Protein AF-A0A4S1WZB9-F1 (afdb_monomer_lite)

Organism: NCBI:txid1395960

Sequence (400 aa):
MSGAVAMVFAIVIADADYQAGFAGPVADDLADRPECRVATVASDLIALDSADMADILRSQVPDPSRTLVIGHATGARSAIALAEEIAADTALLVAPAWSDDGDISEVSRPSSSSVSISVVTGMQRTNDWLEDSKIDEQRLPLPNAALAVALRQSGAMPGILTAMIRGEPLPDLSGLVADWRRRNAHRIELAGPVQCSATGEVRVPGRIVNTGEAALVFGRAERDRLMIGARIRSETCAAWTNEARALPARPELEPGDSARFVIGLAGPTTDARDIEIELSLVSEGSFWYSDLAFPALRLGIARSSEHGDGPPASCRSDGAPNACDPDRVMPDPATLDDLSSCYRLILGRTPD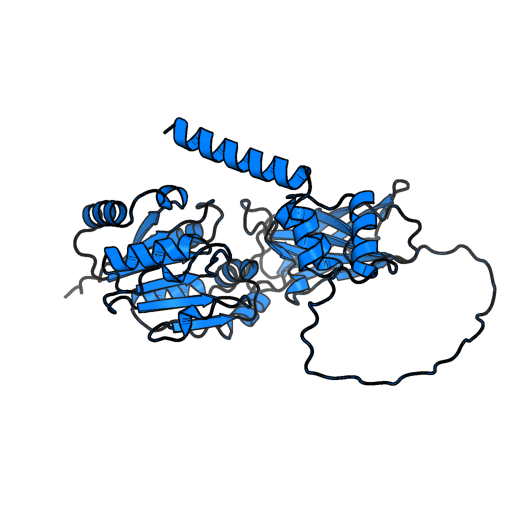ADGFAYYARLVQAGMTVDKLVLAFVSAPEAIARFDALRQIQVHEDQTR

Structure (mmCIF, N/CA/C/O backbone):
data_AF-A0A4S1WZB9-F1
#
_entry.id   AF-A0A4S1WZB9-F1
#
loop_
_atom_site.group_PDB
_atom_site.id
_atom_site.type_symbol
_atom_site.label_atom_id
_atom_site.label_alt_id
_atom_site.label_comp_id
_atom_site.label_asym_id
_atom_site.label_entity_id
_atom_site.label_seq_id
_atom_site.pdbx_PDB_ins_code
_atom_site.Cartn_x
_atom_site.Cartn_y
_atom_site.Cartn_z
_atom_site.occupancy
_atom_site.B_iso_or_equiv
_atom_site.auth_seq_id
_atom_site.auth_comp_id
_atom_site.auth_asym_id
_atom_site.auth_atom_id
_atom_site.pdbx_PDB_model_num
ATOM 1 N N . MET A 1 1 ? -34.048 -17.885 21.467 1.00 46.19 1 MET A N 1
ATOM 2 C CA . MET A 1 1 ? -33.590 -16.577 21.977 1.00 46.19 1 MET A CA 1
ATOM 3 C C . MET A 1 1 ? -32.629 -16.034 20.939 1.00 46.19 1 MET A C 1
ATOM 5 O O . MET A 1 1 ? -31.589 -16.644 20.743 1.00 46.19 1 MET A O 1
ATOM 9 N N . SER A 1 2 ? -33.029 -15.009 20.185 1.00 52.12 2 SER A N 1
ATOM 10 C CA . SER A 1 2 ? -32.129 -14.341 19.240 1.00 52.12 2 SER A CA 1
ATOM 11 C C . SER A 1 2 ? -31.145 -13.534 20.080 1.00 52.12 2 SER A C 1
ATOM 13 O O . SER A 1 2 ? -31.575 -12.610 20.766 1.00 52.12 2 SER A O 1
ATOM 15 N N . GLY A 1 3 ? -29.878 -13.948 20.137 1.00 66.88 3 GLY A N 1
ATOM 16 C CA . GLY A 1 3 ? -28.849 -13.186 20.843 1.00 66.88 3 GLY A CA 1
ATOM 17 C C . GLY A 1 3 ? -28.727 -11.813 20.192 1.00 66.88 3 GLY A C 1
ATOM 18 O O . GLY A 1 3 ? -28.617 -11.735 18.970 1.00 66.88 3 GLY A O 1
ATOM 19 N N . ALA A 1 4 ? -28.823 -10.744 20.982 1.00 71.38 4 ALA A N 1
ATOM 20 C CA . ALA A 1 4 ? -28.534 -9.407 20.487 1.00 71.38 4 ALA A CA 1
ATOM 21 C C . ALA A 1 4 ? -27.079 -9.396 20.000 1.00 71.38 4 ALA A C 1
ATOM 23 O O . ALA A 1 4 ? -26.174 -9.755 20.753 1.00 71.38 4 ALA A O 1
ATOM 24 N N . VAL A 1 5 ? -26.869 -9.065 18.727 1.00 73.44 5 VAL A N 1
ATOM 25 C CA . VAL A 1 5 ? -25.526 -8.907 18.166 1.00 73.44 5 VAL A CA 1
ATOM 26 C C . VAL A 1 5 ? -24.927 -7.658 18.807 1.00 73.44 5 VAL A C 1
ATOM 28 O O . VAL A 1 5 ? -25.537 -6.592 18.739 1.00 73.44 5 VAL A O 1
ATOM 31 N N . ALA A 1 6 ? -23.783 -7.804 19.478 1.00 81.44 6 ALA A N 1
ATOM 32 C CA . ALA A 1 6 ? -23.062 -6.678 20.061 1.00 81.44 6 ALA A CA 1
ATOM 33 C C . ALA A 1 6 ? -22.669 -5.702 18.942 1.00 81.44 6 ALA A C 1
ATOM 35 O O . ALA A 1 6 ? -22.067 -6.116 17.952 1.00 81.44 6 ALA A O 1
ATOM 36 N N . MET A 1 7 ? -23.049 -4.432 19.081 1.00 85.38 7 MET A N 1
ATOM 37 C CA . MET A 1 7 ? -22.770 -3.405 18.077 1.00 85.38 7 MET A CA 1
ATOM 38 C C . MET A 1 7 ? -21.381 -2.820 18.332 1.00 85.38 7 MET A C 1
ATOM 40 O O . MET A 1 7 ? -21.107 -2.353 19.440 1.00 85.38 7 MET A O 1
ATOM 44 N N . VAL A 1 8 ? -20.523 -2.828 17.312 1.00 88.06 8 VAL A N 1
ATOM 45 C CA . VAL A 1 8 ? -19.189 -2.220 17.357 1.00 88.06 8 VAL A CA 1
ATOM 46 C C . VAL A 1 8 ? -19.215 -0.877 16.645 1.00 88.06 8 VAL A C 1
ATOM 48 O O . VAL A 1 8 ? -19.661 -0.779 15.502 1.00 88.06 8 VAL A O 1
ATOM 51 N N . PHE A 1 9 ? -18.707 0.157 17.306 1.00 89.94 9 PHE A N 1
ATOM 52 C CA . PHE A 1 9 ? -18.499 1.466 16.710 1.00 89.94 9 PHE A CA 1
ATOM 53 C C . PHE A 1 9 ? -17.032 1.630 16.321 1.00 89.94 9 PHE A C 1
ATOM 55 O O . PHE A 1 9 ? -16.151 1.607 17.176 1.00 89.94 9 PHE A O 1
ATOM 62 N N . ALA A 1 10 ? -16.762 1.746 15.026 1.00 86.81 10 ALA A N 1
ATOM 63 C CA . ALA A 1 10 ? -15.424 1.912 14.486 1.00 86.81 10 ALA A CA 1
ATOM 64 C C . ALA A 1 10 ? -15.230 3.344 13.985 1.00 86.81 10 ALA A C 1
ATOM 66 O O . ALA A 1 10 ? -16.004 3.845 13.171 1.00 86.81 10 ALA A O 1
ATOM 67 N N . ILE A 1 11 ? -14.176 3.992 14.460 1.00 86.31 11 ILE A N 1
ATOM 68 C CA . ILE A 1 11 ? -13.785 5.338 14.064 1.00 86.31 11 ILE A CA 1
ATOM 69 C C . ILE A 1 11 ? -12.496 5.224 13.266 1.00 86.31 11 ILE A C 1
ATOM 71 O O . ILE A 1 11 ? -11.484 4.748 13.776 1.00 86.31 11 ILE A O 1
ATOM 75 N N . VAL A 1 12 ? -12.530 5.660 12.014 1.00 84.88 12 VAL A N 1
ATOM 76 C CA . VAL A 1 12 ? -11.367 5.647 11.128 1.00 84.88 12 VAL A CA 1
ATOM 77 C C . VAL A 1 12 ? -10.899 7.080 10.938 1.00 84.88 12 VAL A C 1
ATOM 79 O O . VAL A 1 12 ? -11.614 7.902 10.362 1.00 84.88 12 VAL A O 1
ATOM 82 N N . ILE A 1 13 ? -9.700 7.387 11.426 1.00 83.44 13 ILE A N 1
ATOM 83 C CA . ILE A 1 13 ? -9.076 8.687 11.195 1.00 83.44 13 ILE A CA 1
ATOM 84 C C . ILE A 1 13 ? -8.399 8.648 9.833 1.00 83.44 13 ILE A C 1
ATOM 86 O O . ILE A 1 13 ? -7.471 7.872 9.596 1.00 83.44 13 ILE A O 1
ATOM 90 N N . ALA A 1 14 ? -8.916 9.468 8.928 1.00 73.38 14 ALA A N 1
ATOM 91 C CA . ALA A 1 14 ? -8.454 9.554 7.565 1.00 73.38 14 ALA A CA 1
ATOM 92 C C . ALA A 1 14 ? -7.113 10.275 7.459 1.00 73.38 14 ALA A C 1
ATOM 94 O O . ALA A 1 14 ? -6.805 11.184 8.228 1.00 73.38 14 ALA A O 1
ATOM 95 N N . ASP A 1 15 ? -6.348 9.884 6.443 1.00 69.12 15 ASP A N 1
ATOM 96 C CA . ASP A 1 15 ? -5.256 10.699 5.925 1.00 69.12 15 ASP A CA 1
ATOM 97 C C . ASP A 1 15 ? -5.820 11.943 5.208 1.00 69.12 15 ASP A C 1
ATOM 99 O O . ASP A 1 15 ? -7.014 11.998 4.906 1.00 69.12 15 ASP A O 1
ATOM 103 N N . ALA A 1 16 ? -4.935 12.876 4.826 1.00 65.62 16 ALA A N 1
ATOM 104 C CA . ALA A 1 16 ? -5.234 14.049 3.977 1.00 65.62 16 ALA A CA 1
ATOM 105 C C . ALA A 1 16 ? -6.062 13.743 2.716 1.00 65.62 16 ALA A C 1
ATOM 107 O O . ALA A 1 16 ? -6.711 14.623 2.164 1.00 65.62 16 ALA A O 1
ATOM 108 N N . ASP A 1 17 ? -6.041 12.493 2.256 1.00 63.44 17 ASP A N 1
ATOM 109 C CA . ASP A 1 17 ? -6.896 12.007 1.184 1.00 63.44 17 ASP A CA 1
ATOM 110 C C . ASP A 1 17 ? -7.653 10.766 1.670 1.00 63.44 17 ASP A C 1
ATOM 112 O O . ASP A 1 17 ? -7.144 9.643 1.635 1.00 63.44 17 ASP A O 1
ATOM 116 N N . TYR A 1 18 ? -8.870 10.983 2.172 1.00 60.94 18 TYR A N 1
ATOM 117 C CA . TYR A 1 18 ? -9.720 9.921 2.706 1.00 60.94 18 TYR A CA 1
ATOM 118 C C . TYR A 1 18 ? -10.091 8.869 1.653 1.00 60.94 18 TYR A C 1
ATOM 120 O O . TYR A 1 18 ? -10.069 7.674 1.950 1.00 60.94 18 TYR A O 1
ATOM 128 N N . GLN A 1 19 ? -10.447 9.301 0.437 1.00 56.41 19 GLN A N 1
ATOM 129 C CA . GLN A 1 19 ? -11.035 8.409 -0.566 1.00 56.41 19 GLN A CA 1
ATOM 130 C C . GLN A 1 19 ? -9.991 7.547 -1.273 1.00 56.41 19 GLN A C 1
ATOM 132 O O . GLN A 1 19 ? -10.301 6.415 -1.640 1.00 56.41 19 GLN A O 1
ATOM 137 N N . ALA A 1 20 ? -8.767 8.050 -1.449 1.00 59.09 20 ALA A N 1
ATOM 138 C CA . ALA A 1 20 ? -7.682 7.277 -2.056 1.00 59.09 20 ALA A CA 1
ATOM 139 C C . ALA A 1 20 ? -6.700 6.679 -1.028 1.00 59.09 20 ALA A C 1
ATOM 141 O O . ALA A 1 20 ? -5.833 5.888 -1.394 1.00 59.09 20 ALA A O 1
ATOM 142 N N . GLY A 1 21 ? -6.796 7.065 0.248 1.00 71.75 21 GLY A N 1
ATOM 143 C CA . GLY A 1 21 ? -5.879 6.650 1.311 1.00 71.75 21 GLY A CA 1
ATOM 144 C C . GLY A 1 21 ? -6.188 5.291 1.944 1.00 71.75 21 GLY A C 1
ATOM 145 O O . GLY A 1 21 ? -7.029 4.521 1.486 1.00 71.75 21 GLY A O 1
ATOM 146 N N . PHE A 1 22 ? -5.500 4.985 3.049 1.00 81.31 22 PHE A N 1
ATOM 147 C CA . PHE A 1 22 ? -5.725 3.743 3.800 1.00 81.31 22 PHE A CA 1
ATOM 148 C C . PHE A 1 22 ? -7.123 3.678 4.426 1.00 81.31 22 PHE A C 1
ATOM 150 O O . PHE A 1 22 ? -7.721 2.606 4.482 1.00 81.31 22 PHE A O 1
ATOM 157 N N . ALA A 1 23 ? -7.647 4.825 4.855 1.00 84.00 23 ALA A N 1
ATOM 158 C CA . ALA A 1 23 ? -8.889 4.917 5.605 1.00 84.00 23 ALA A CA 1
ATOM 159 C C . ALA A 1 23 ? -10.145 4.550 4.803 1.00 84.00 23 ALA A C 1
ATOM 161 O O . ALA A 1 23 ? -10.996 3.854 5.346 1.00 84.00 23 ALA A O 1
ATOM 162 N N . GLY A 1 24 ? -10.262 4.967 3.537 1.00 83.50 24 GLY A N 1
ATOM 163 C CA . GLY A 1 24 ? -11.448 4.708 2.708 1.00 83.50 24 GLY A CA 1
ATOM 164 C C . GLY A 1 24 ? -11.784 3.216 2.579 1.00 83.50 24 GLY A C 1
ATOM 165 O O . GLY A 1 24 ? -12.827 2.795 3.070 1.00 83.50 24 GLY A O 1
ATOM 166 N N . PRO A 1 25 ? -10.882 2.378 2.031 1.00 82.38 25 PRO A N 1
ATOM 167 C CA . PRO A 1 25 ? -11.125 0.940 1.896 1.00 82.38 25 PRO A CA 1
ATOM 168 C C . PRO A 1 25 ? -11.372 0.218 3.228 1.00 82.38 25 PRO A C 1
ATOM 170 O O . PRO A 1 25 ? -12.107 -0.764 3.271 1.00 82.38 25 PRO A O 1
ATOM 173 N N . VAL A 1 26 ? -10.751 0.684 4.317 1.00 86.88 26 VAL A N 1
ATOM 174 C CA . VAL A 1 26 ? -10.980 0.134 5.663 1.00 86.88 26 VAL A CA 1
ATOM 175 C C . VAL A 1 26 ? -12.370 0.504 6.173 1.00 86.88 26 VAL A C 1
ATOM 177 O O . VAL A 1 26 ? -13.051 -0.344 6.747 1.00 86.88 26 VAL A O 1
ATOM 180 N N . ALA A 1 27 ? -12.804 1.744 5.951 1.00 87.81 27 ALA A N 1
ATOM 181 C CA . ALA A 1 27 ? -14.143 2.195 6.298 1.00 87.81 27 ALA A CA 1
ATOM 182 C C . ALA A 1 27 ? -15.214 1.443 5.495 1.00 87.81 27 ALA A C 1
ATOM 184 O O . ALA A 1 27 ? -16.208 1.028 6.085 1.00 87.81 27 ALA A O 1
ATOM 185 N N . ASP A 1 28 ? -14.986 1.203 4.200 1.00 86.44 28 ASP A N 1
ATOM 186 C CA . ASP A 1 28 ? -15.889 0.425 3.344 1.00 86.44 28 ASP A CA 1
ATOM 187 C C . ASP A 1 28 ? -16.012 -1.035 3.829 1.00 86.44 28 ASP A C 1
ATOM 189 O O . ASP A 1 28 ? -17.126 -1.515 4.040 1.00 86.44 28 ASP A O 1
ATOM 193 N N . ASP A 1 29 ? -14.891 -1.721 4.111 1.00 86.81 29 ASP A N 1
ATOM 194 C CA . ASP A 1 29 ? -14.909 -3.102 4.642 1.00 86.81 29 ASP A CA 1
ATOM 195 C C . ASP A 1 29 ? -15.633 -3.197 5.992 1.00 86.81 29 ASP A C 1
ATOM 197 O O . ASP A 1 29 ? -16.333 -4.171 6.267 1.00 86.81 29 ASP A O 1
ATOM 201 N N . LEU A 1 30 ? -15.481 -2.183 6.847 1.00 89.25 30 LEU A N 1
ATOM 202 C CA . LEU A 1 30 ? -16.200 -2.111 8.114 1.00 89.25 30 LEU A CA 1
ATOM 203 C C . LEU A 1 30 ? -17.688 -1.798 7.913 1.00 89.25 30 LEU A C 1
ATOM 205 O O . LEU A 1 30 ? -18.515 -2.337 8.642 1.00 89.25 30 LEU A O 1
ATOM 209 N N . ALA A 1 31 ? -18.050 -0.952 6.947 1.00 89.81 31 ALA A N 1
ATOM 210 C CA . ALA A 1 31 ? -19.436 -0.572 6.682 1.00 89.81 31 ALA A CA 1
ATOM 211 C C . ALA A 1 31 ? -20.267 -1.731 6.105 1.00 89.81 31 ALA A C 1
ATOM 213 O O . ALA A 1 31 ? -21.468 -1.812 6.370 1.00 89.81 31 ALA A O 1
ATOM 214 N N . ASP A 1 32 ? -19.626 -2.653 5.383 1.00 90.25 32 ASP A N 1
ATOM 215 C CA . ASP A 1 32 ? -20.254 -3.870 4.858 1.00 90.25 32 ASP A CA 1
ATOM 216 C C . ASP A 1 32 ? -20.563 -4.918 5.948 1.00 90.25 32 ASP A C 1
ATOM 218 O O . ASP A 1 32 ? -21.300 -5.883 5.706 1.00 90.25 32 ASP A O 1
ATOM 222 N N . ARG A 1 33 ? -20.044 -4.739 7.171 1.00 91.19 33 ARG A N 1
ATOM 223 C CA . ARG A 1 33 ? -20.283 -5.649 8.301 1.00 91.19 33 ARG A CA 1
ATOM 224 C C . ARG A 1 33 ? -21.532 -5.220 9.081 1.00 91.19 33 ARG A C 1
ATOM 226 O O . ARG A 1 33 ? -21.567 -4.113 9.620 1.00 91.19 33 ARG A O 1
ATOM 233 N N . PRO A 1 34 ? -22.556 -6.082 9.217 1.00 88.94 34 PRO A N 1
ATOM 234 C CA . PRO A 1 34 ? -23.817 -5.710 9.864 1.00 88.94 34 PRO A CA 1
ATOM 235 C C . PRO A 1 34 ? -23.680 -5.379 11.361 1.00 88.94 34 PRO A C 1
ATOM 237 O O . PRO A 1 34 ? -24.530 -4.676 11.908 1.00 88.94 34 PRO A O 1
ATOM 240 N N . GLU A 1 35 ? -22.638 -5.877 12.027 1.00 89.00 35 GLU A N 1
ATOM 241 C CA . GLU A 1 35 ? -22.304 -5.587 13.425 1.00 89.00 35 GLU A CA 1
ATOM 242 C C . GLU A 1 35 ? -21.572 -4.251 13.635 1.00 89.00 35 GLU A C 1
ATOM 244 O O . GLU A 1 35 ? -21.383 -3.839 14.781 1.00 89.00 35 GLU A O 1
ATOM 249 N N . CYS A 1 36 ? -21.174 -3.566 12.559 1.00 90.56 36 CYS A N 1
ATOM 250 C CA . CYS A 1 36 ? -20.363 -2.359 12.627 1.00 90.56 36 CYS A CA 1
ATOM 251 C C . CYS A 1 36 ? -21.156 -1.088 12.295 1.00 90.56 36 CYS A C 1
ATOM 253 O O . CYS A 1 36 ? -22.006 -1.027 11.404 1.00 90.56 36 CYS A O 1
ATOM 255 N N . ARG A 1 37 ? -20.827 -0.019 13.016 1.00 90.50 37 ARG A N 1
ATOM 256 C CA . ARG A 1 37 ? -21.146 1.365 12.666 1.00 90.50 37 ARG A CA 1
ATOM 257 C C . ARG A 1 37 ? -19.836 2.099 12.469 1.00 90.50 37 ARG A C 1
ATOM 259 O O . ARG A 1 37 ? -18.975 2.023 13.336 1.00 90.50 37 ARG A O 1
ATOM 266 N N . VAL A 1 38 ? -19.689 2.780 11.340 1.00 90.38 38 VAL A N 1
ATOM 267 C CA . VAL A 1 38 ? -18.425 3.416 10.964 1.00 90.38 38 VAL A CA 1
ATOM 268 C C . VAL A 1 38 ? -18.591 4.924 10.952 1.00 90.38 38 VAL A C 1
ATOM 270 O O . VAL A 1 38 ? -19.522 5.441 10.336 1.00 90.38 38 VAL A O 1
ATOM 273 N N . ALA A 1 39 ? -17.678 5.618 11.622 1.00 87.62 39 ALA A N 1
ATOM 274 C CA . ALA A 1 39 ? -17.483 7.049 11.485 1.00 87.62 39 ALA A CA 1
ATOM 275 C C . ALA A 1 39 ? -16.098 7.300 10.889 1.00 87.62 39 ALA A C 1
ATOM 277 O O . ALA A 1 39 ? -15.088 6.847 11.425 1.00 87.62 39 ALA A O 1
ATOM 278 N N . THR A 1 40 ? -16.049 8.045 9.792 1.00 84.06 40 THR A N 1
ATOM 279 C CA . THR A 1 40 ? -14.786 8.517 9.230 1.00 84.06 40 THR A CA 1
ATOM 280 C C . THR A 1 40 ? -14.556 9.947 9.684 1.00 84.06 40 THR A C 1
ATOM 282 O O . THR A 1 40 ? -15.394 10.818 9.450 1.00 84.06 40 THR A O 1
ATOM 285 N N . VAL A 1 41 ? -13.390 10.199 10.271 1.00 78.62 41 VAL A N 1
ATOM 286 C CA . VAL A 1 41 ? -12.951 11.537 10.668 1.00 78.62 41 VAL A CA 1
ATOM 287 C C . VAL A 1 41 ? -11.876 11.999 9.692 1.00 78.62 41 VAL A C 1
ATOM 289 O O . VAL A 1 41 ? -10.820 11.383 9.606 1.00 78.62 41 VAL A O 1
ATOM 292 N N . ALA A 1 42 ? -12.142 13.066 8.937 1.00 76.00 42 ALA A N 1
ATOM 293 C CA . ALA A 1 42 ? -11.152 13.664 8.041 1.00 76.00 42 ALA A CA 1
ATOM 294 C C . ALA A 1 42 ? -9.931 14.181 8.826 1.00 76.00 42 ALA A C 1
ATOM 296 O O . ALA A 1 42 ? -10.089 14.734 9.915 1.00 76.00 42 ALA A O 1
ATOM 297 N N . SER A 1 43 ? -8.728 14.069 8.261 1.00 66.06 43 SER A N 1
ATOM 298 C CA . SER A 1 43 ? -7.488 14.614 8.844 1.00 66.06 43 SER A CA 1
ATOM 299 C C . SER A 1 43 ? -7.557 16.108 9.145 1.00 66.06 43 SER A C 1
ATOM 301 O O . SER A 1 43 ? -6.913 16.595 10.064 1.00 66.06 43 SER A O 1
ATOM 303 N N . ASP A 1 44 ? -8.348 16.858 8.389 1.00 64.31 44 ASP A N 1
ATOM 304 C CA . ASP A 1 44 ? -8.419 18.320 8.494 1.00 64.31 44 ASP A CA 1
ATOM 305 C C . ASP A 1 44 ? -9.251 18.744 9.717 1.00 64.31 44 ASP A C 1
ATOM 307 O O . ASP A 1 44 ? -9.274 19.910 10.112 1.00 64.31 44 ASP A O 1
ATOM 311 N N . LEU A 1 45 ? -9.942 17.774 10.326 1.00 58.00 45 LEU A N 1
ATOM 312 C CA . LEU A 1 45 ? -10.618 17.898 11.610 1.00 58.00 45 LEU A CA 1
ATOM 313 C C . LEU A 1 45 ? -9.677 17.614 12.787 1.00 58.00 45 LEU A C 1
ATOM 315 O O . LEU A 1 45 ? -10.117 17.716 13.923 1.00 58.00 45 LEU A O 1
ATOM 319 N N . ILE A 1 46 ? -8.388 17.328 12.556 1.00 57.31 46 ILE A N 1
ATOM 320 C CA . ILE A 1 46 ? -7.363 17.289 13.618 1.00 57.31 46 ILE A CA 1
ATOM 321 C C . ILE A 1 46 ? -7.176 18.680 14.261 1.00 57.31 46 ILE A C 1
ATOM 323 O O . ILE A 1 46 ? -6.629 18.786 15.354 1.00 57.31 46 ILE A O 1
ATOM 327 N N . ALA A 1 47 ? -7.669 19.747 13.621 1.00 63.78 47 ALA A N 1
ATOM 328 C CA . ALA A 1 47 ? -7.776 21.068 14.238 1.00 63.78 47 ALA A CA 1
ATOM 329 C C . ALA A 1 47 ? -8.880 21.163 15.314 1.00 63.78 47 ALA A C 1
ATOM 331 O O . ALA A 1 47 ? -8.846 22.090 16.120 1.00 63.78 47 ALA A O 1
ATOM 332 N N . LEU A 1 48 ? -9.858 20.246 15.328 1.00 67.38 48 LEU A N 1
ATOM 333 C CA . LEU A 1 48 ? -10.824 20.153 16.423 1.00 67.38 48 LEU A CA 1
ATOM 334 C C . LEU A 1 48 ? -10.165 19.483 17.625 1.00 67.38 48 LEU A C 1
ATOM 336 O O . LEU A 1 48 ? -9.428 18.506 17.477 1.00 67.38 48 LEU A O 1
ATOM 340 N N . ASP A 1 49 ? -10.477 19.989 18.816 1.00 81.69 49 ASP A N 1
ATOM 341 C CA . ASP A 1 49 ? -10.087 19.324 20.050 1.00 81.69 49 ASP A CA 1
ATOM 342 C C . ASP A 1 49 ? -10.706 17.917 20.094 1.00 81.69 49 ASP A C 1
ATOM 344 O O . ASP A 1 49 ? -11.860 17.691 19.713 1.00 81.69 49 ASP A O 1
ATOM 348 N N . SER A 1 50 ? -9.921 16.955 20.571 1.00 80.19 50 SER A N 1
ATOM 349 C CA . SER A 1 50 ? -10.354 15.580 20.812 1.00 80.19 50 SER A CA 1
ATOM 350 C C . SER A 1 50 ? -11.619 15.502 21.675 1.00 80.19 50 SER A C 1
ATOM 352 O O . SER A 1 50 ? -12.464 14.645 21.413 1.00 80.19 50 SER A O 1
ATOM 354 N N . ALA A 1 51 ? -11.796 16.428 22.625 1.00 83.88 51 ALA A N 1
ATOM 355 C CA . ALA A 1 51 ? -12.993 16.532 23.458 1.00 83.88 51 ALA A CA 1
ATOM 356 C C . ALA A 1 51 ? -14.255 16.872 22.644 1.00 83.88 51 ALA A C 1
ATOM 358 O O . ALA A 1 51 ? -15.274 16.188 22.765 1.00 83.88 51 ALA A O 1
ATOM 359 N N . ASP A 1 52 ? -14.177 17.863 21.749 1.00 85.81 52 ASP A N 1
ATOM 360 C CA . ASP A 1 52 ? -15.298 18.242 20.878 1.00 85.81 52 ASP A CA 1
ATOM 361 C C . ASP A 1 52 ? -15.673 17.088 19.938 1.00 85.81 52 ASP A C 1
ATOM 363 O O . ASP A 1 52 ? -16.850 16.769 19.742 1.00 85.81 52 ASP A O 1
ATOM 367 N N . MET A 1 53 ? -14.663 16.416 19.376 1.00 84.94 53 MET A N 1
ATOM 368 C CA . MET A 1 53 ? -14.861 15.242 18.526 1.00 84.94 53 MET A CA 1
ATOM 369 C C . MET A 1 53 ? -15.547 14.106 19.292 1.00 84.94 53 MET A C 1
ATOM 371 O O . MET A 1 53 ? -16.478 13.476 18.784 1.00 84.94 53 MET A O 1
ATOM 375 N N . ALA A 1 54 ? -15.111 13.854 20.523 1.00 85.94 54 ALA A N 1
ATOM 376 C CA . ALA A 1 54 ? -15.692 12.847 21.390 1.00 85.94 54 ALA A CA 1
ATOM 377 C C . ALA A 1 54 ? -17.160 13.139 21.710 1.00 85.94 54 ALA A C 1
ATOM 379 O O . ALA A 1 54 ? -17.987 12.231 21.632 1.00 85.94 54 ALA A O 1
ATOM 380 N N . ASP A 1 55 ? -17.515 14.391 21.993 1.00 87.19 55 ASP A N 1
ATOM 381 C CA . ASP A 1 55 ? -18.903 14.787 22.240 1.00 87.19 55 ASP A CA 1
ATOM 382 C C . ASP A 1 55 ? -19.792 14.599 21.006 1.00 87.19 55 ASP A C 1
ATOM 384 O O . ASP A 1 55 ? -20.899 14.053 21.110 1.00 87.19 55 ASP A O 1
ATOM 388 N N . ILE A 1 56 ? -19.290 14.952 19.818 1.00 86.31 56 ILE A N 1
ATOM 389 C CA . ILE A 1 56 ? -19.984 14.681 18.553 1.00 86.31 56 ILE A CA 1
ATOM 390 C C . ILE A 1 56 ? -20.211 13.174 18.398 1.00 86.31 56 ILE A C 1
ATOM 392 O O . ILE A 1 56 ? -21.341 12.749 18.152 1.00 86.31 56 ILE A O 1
ATOM 396 N N . LEU A 1 57 ? -19.181 12.351 18.586 1.00 85.69 57 LEU A N 1
ATOM 397 C CA . LEU A 1 57 ? -19.266 10.900 18.400 1.00 85.69 57 LEU A CA 1
ATOM 398 C C . LEU A 1 57 ? -20.208 10.230 19.412 1.00 85.69 57 LEU A C 1
ATOM 400 O O . LEU A 1 57 ? -21.058 9.429 19.012 1.00 85.69 57 LEU A O 1
ATOM 404 N N . ARG A 1 58 ? -20.138 10.614 20.694 1.00 84.12 58 ARG A N 1
ATOM 405 C CA . ARG A 1 58 ? -21.045 10.139 21.757 1.00 84.12 58 ARG A CA 1
ATOM 406 C C . ARG A 1 58 ? -22.509 10.477 21.448 1.00 84.12 58 ARG A C 1
ATOM 408 O O . ARG A 1 58 ? -23.399 9.702 21.791 1.00 84.12 58 ARG A O 1
ATOM 415 N N . SER A 1 59 ? -22.771 11.604 20.776 1.00 86.75 59 SER A N 1
ATOM 416 C CA . SER A 1 59 ? -24.132 11.990 20.374 1.00 86.75 59 SER A CA 1
ATOM 417 C C . SER A 1 59 ? -24.706 11.134 19.236 1.00 86.75 59 SER A C 1
ATOM 419 O O . SER A 1 59 ? -25.922 10.958 19.157 1.00 86.75 59 SER A O 1
ATOM 421 N N . GLN A 1 60 ? -23.847 10.596 18.361 1.00 84.00 60 GLN A N 1
ATOM 422 C CA . GLN A 1 60 ? -24.266 9.811 17.196 1.00 84.00 60 GLN A CA 1
ATOM 423 C C . GLN A 1 60 ? -24.508 8.339 17.540 1.00 84.00 60 GLN A C 1
ATOM 425 O O . GLN A 1 60 ? -25.401 7.715 16.964 1.00 84.00 60 GLN A O 1
ATOM 430 N N . VAL A 1 61 ? -23.729 7.778 18.469 1.00 80.81 61 VAL A N 1
ATOM 431 C CA . VAL A 1 61 ? -23.826 6.366 18.861 1.00 80.81 61 VAL A CA 1
ATOM 432 C C . VAL A 1 61 ? -23.883 6.256 20.385 1.00 80.81 61 VAL A C 1
ATOM 434 O O . VAL A 1 61 ? -22.843 6.147 21.034 1.00 80.81 61 VAL A O 1
ATOM 437 N N . PRO A 1 62 ? -25.090 6.295 20.980 1.00 76.50 62 PRO A N 1
ATOM 438 C CA . PRO A 1 62 ? -25.236 6.103 22.413 1.00 76.50 62 PRO A CA 1
ATOM 439 C C . PRO A 1 62 ? -24.967 4.637 22.775 1.00 76.50 62 PRO A C 1
ATOM 441 O O . PRO A 1 62 ? -25.624 3.739 22.251 1.00 76.50 62 PRO A O 1
ATOM 444 N N . ASP A 1 63 ? -24.035 4.425 23.705 1.00 83.50 63 ASP A N 1
ATOM 445 C CA . ASP A 1 63 ? -23.756 3.136 24.361 1.00 83.50 63 ASP A CA 1
ATOM 446 C C . ASP A 1 63 ? -23.293 2.003 23.409 1.00 83.50 63 ASP A C 1
ATOM 448 O O . ASP A 1 63 ? -23.941 0.954 23.309 1.00 83.50 63 ASP A O 1
ATOM 452 N N . PRO A 1 64 ? -22.185 2.190 22.659 1.00 84.81 64 PRO A N 1
ATOM 453 C CA . PRO A 1 64 ? -21.628 1.113 21.850 1.00 84.81 64 PRO A CA 1
ATOM 454 C C . PRO A 1 64 ? -21.153 -0.034 22.751 1.00 84.81 64 PRO A C 1
ATOM 456 O O . PRO A 1 64 ? -20.521 0.188 23.780 1.00 84.81 64 PRO A O 1
ATOM 459 N N . SER A 1 65 ? -21.398 -1.285 22.339 1.00 86.94 65 SER A N 1
ATOM 460 C CA . SER A 1 65 ? -20.885 -2.455 23.075 1.00 86.94 65 SER A CA 1
ATOM 461 C C . SER A 1 65 ? -19.362 -2.531 23.030 1.00 86.94 65 SER A C 1
ATOM 463 O O . SER A 1 65 ? -18.751 -3.188 23.870 1.00 86.94 65 SER A O 1
ATOM 465 N N . ARG A 1 66 ? -18.777 -1.910 22.001 1.00 91.19 66 ARG A N 1
ATOM 466 C CA . ARG A 1 66 ? -17.345 -1.774 21.813 1.00 91.19 66 ARG A CA 1
ATOM 467 C C . ARG A 1 66 ? -17.031 -0.583 20.915 1.00 91.19 66 ARG A C 1
ATOM 469 O O . ARG A 1 66 ? -17.715 -0.389 19.910 1.00 91.19 66 ARG A O 1
ATOM 476 N N . THR A 1 67 ? -15.954 0.129 21.207 1.00 93.31 67 THR A N 1
ATOM 477 C CA . THR A 1 67 ? -15.409 1.205 20.383 1.00 93.31 67 THR A CA 1
ATOM 478 C C . THR A 1 67 ? -13.996 0.869 19.904 1.00 93.31 67 THR A C 1
ATOM 480 O O . THR A 1 67 ? -13.120 0.503 20.688 1.00 93.31 67 THR A O 1
ATOM 483 N N . LEU A 1 68 ? -13.787 0.990 18.596 1.00 94.12 68 LEU A N 1
ATOM 484 C CA . LEU A 1 68 ? -12.528 0.771 17.891 1.00 94.12 68 LEU A CA 1
ATOM 485 C C . LEU A 1 68 ? -12.083 2.090 17.260 1.00 94.12 68 LEU A C 1
ATOM 487 O O . LEU A 1 68 ? -12.868 2.711 16.550 1.00 94.12 68 LEU A O 1
ATOM 491 N N . VAL A 1 69 ? -10.826 2.485 17.450 1.00 93.69 69 VAL A N 1
ATOM 492 C CA . VAL A 1 69 ? -10.238 3.633 16.743 1.00 93.69 69 VAL A CA 1
ATOM 493 C C . VAL A 1 69 ? -9.085 3.167 15.861 1.00 93.69 69 VAL A C 1
ATOM 495 O O . VAL A 1 69 ? -8.213 2.430 16.308 1.00 93.69 69 VAL A O 1
ATOM 498 N N . ILE A 1 70 ? -9.067 3.578 14.597 1.00 93.94 70 ILE A N 1
ATOM 499 C CA . ILE A 1 70 ? -8.017 3.231 13.636 1.00 93.94 70 ILE A CA 1
ATOM 500 C C . ILE A 1 70 ? -7.347 4.515 13.159 1.00 93.94 70 ILE A C 1
ATOM 502 O O . ILE A 1 70 ? -8.016 5.413 12.651 1.00 93.94 70 ILE A O 1
ATOM 506 N N . GLY A 1 71 ? -6.025 4.583 13.295 1.00 91.19 71 GLY A N 1
ATOM 507 C CA . GLY A 1 71 ? -5.201 5.671 12.777 1.00 91.19 71 GLY A CA 1
ATOM 508 C C . GLY A 1 71 ? -4.118 5.159 11.835 1.00 91.19 71 GLY A C 1
ATOM 509 O O . GLY A 1 71 ? -3.507 4.119 12.080 1.00 91.19 71 GLY A O 1
ATOM 510 N N . HIS A 1 72 ? -3.851 5.906 10.768 1.00 89.88 72 HIS A N 1
ATOM 511 C CA . HIS A 1 72 ? -2.770 5.633 9.824 1.00 89.88 72 HIS A CA 1
ATOM 512 C C . HIS A 1 72 ? -1.853 6.853 9.694 1.00 89.88 72 HIS A C 1
ATOM 514 O O . HIS A 1 72 ? -2.317 7.987 9.820 1.00 89.88 72 HIS A O 1
ATOM 520 N N . ALA A 1 73 ? -0.552 6.626 9.485 1.00 85.50 73 ALA A N 1
ATOM 521 C CA . ALA A 1 73 ? 0.439 7.680 9.263 1.00 85.50 73 ALA A CA 1
ATOM 522 C C . ALA A 1 73 ? 0.343 8.820 10.298 1.00 85.50 73 ALA A C 1
ATOM 524 O O . ALA A 1 73 ? 0.484 8.582 11.500 1.00 85.50 73 ALA A O 1
ATOM 525 N N . THR A 1 74 ? 0.121 10.058 9.854 1.00 82.25 74 THR A N 1
ATOM 526 C CA . THR A 1 74 ? 0.019 11.242 10.721 1.00 82.25 74 THR A CA 1
ATOM 527 C C . THR A 1 74 ? -1.259 11.254 11.566 1.00 82.25 74 THR A C 1
ATOM 529 O O . THR A 1 74 ? -1.278 11.864 12.633 1.00 82.25 74 THR A O 1
ATOM 532 N N . GLY A 1 75 ? -2.306 10.532 11.151 1.00 83.94 75 GLY A N 1
ATOM 533 C CA . GLY A 1 75 ? -3.553 10.374 11.903 1.00 83.94 75 GLY A CA 1
ATOM 534 C C . GLY A 1 75 ? -3.426 9.476 13.139 1.00 83.94 75 GLY A C 1
ATOM 535 O O . GLY A 1 75 ? -4.313 9.478 13.991 1.00 83.94 75 GLY A O 1
ATOM 536 N N . ALA A 1 76 ? -2.321 8.734 13.287 1.00 85.62 76 ALA A N 1
ATOM 537 C CA . ALA A 1 76 ? -2.105 7.839 14.425 1.00 85.62 76 ALA A CA 1
ATOM 538 C C . ALA A 1 76 ? -2.089 8.570 15.781 1.00 85.62 76 ALA A C 1
ATOM 540 O O . ALA A 1 76 ? -2.612 8.050 16.763 1.00 85.62 76 ALA A O 1
ATOM 541 N N . ARG A 1 77 ? -1.540 9.792 15.841 1.00 82.75 77 ARG A N 1
ATOM 542 C CA . ARG A 1 77 ? -1.521 10.595 17.078 1.00 82.75 77 ARG A CA 1
ATOM 543 C C . ARG A 1 77 ? -2.934 10.986 17.507 1.00 82.75 77 ARG A C 1
ATOM 545 O O . ARG A 1 77 ? -3.304 10.790 18.661 1.00 82.75 77 ARG A O 1
ATOM 552 N N . SER A 1 78 ? -3.725 11.497 16.569 1.00 84.56 78 SER A N 1
ATOM 553 C CA . SER A 1 78 ? -5.115 11.882 16.820 1.00 84.56 78 SER A CA 1
ATOM 554 C C . SER A 1 78 ? -5.974 10.675 17.189 1.00 84.56 78 SER A C 1
ATOM 556 O O . SER A 1 78 ? -6.888 10.804 17.995 1.00 84.56 78 SER A O 1
ATOM 558 N N . ALA A 1 79 ? -5.648 9.491 16.659 1.00 88.81 79 ALA A N 1
ATOM 559 C CA . ALA A 1 79 ? -6.355 8.254 16.974 1.00 88.81 79 ALA A CA 1
ATOM 560 C C . ALA A 1 79 ? -6.158 7.848 18.434 1.00 88.81 79 ALA A C 1
ATOM 562 O O . ALA A 1 79 ? -7.125 7.465 19.081 1.00 88.81 79 ALA A O 1
ATOM 563 N N . ILE A 1 80 ? -4.941 7.985 18.967 1.00 87.06 80 ILE A N 1
ATOM 564 C CA . ILE A 1 80 ? -4.666 7.731 20.387 1.00 87.06 80 ILE A CA 1
ATOM 565 C C . ILE A 1 80 ? -5.430 8.723 21.266 1.00 87.06 80 ILE A C 1
ATOM 567 O O . ILE A 1 80 ? -6.182 8.298 22.137 1.00 87.06 80 ILE A O 1
ATOM 571 N N . ALA A 1 81 ? -5.277 10.028 21.010 1.00 86.38 81 ALA A N 1
ATOM 572 C CA . ALA A 1 81 ? -5.922 11.066 21.817 1.00 86.38 81 ALA A CA 1
ATOM 573 C C . ALA A 1 81 ? -7.448 10.891 21.847 1.00 86.38 81 ALA A C 1
ATOM 575 O O . ALA A 1 81 ? -8.070 10.926 22.905 1.00 86.38 81 ALA A O 1
ATOM 576 N N . LEU A 1 82 ? -8.044 10.617 20.684 1.00 88.19 82 LEU A N 1
ATOM 577 C CA . LEU A 1 82 ? -9.472 10.360 20.579 1.00 88.19 82 LEU A CA 1
ATOM 578 C C . LEU A 1 82 ? -9.885 9.066 21.290 1.00 88.19 82 LEU A C 1
ATOM 580 O O . LEU A 1 82 ? -10.914 9.055 21.960 1.00 88.19 82 LEU A O 1
ATOM 584 N N . ALA A 1 83 ? -9.107 7.988 21.150 1.00 90.25 83 ALA A N 1
ATOM 585 C CA . ALA A 1 83 ? -9.380 6.714 21.808 1.00 90.25 83 ALA A CA 1
ATOM 586 C C . ALA A 1 83 ? -9.378 6.845 23.335 1.00 90.25 83 ALA A C 1
ATOM 588 O O . ALA A 1 83 ? -10.235 6.258 23.991 1.00 90.25 83 ALA A O 1
ATOM 589 N N . GLU A 1 84 ? -8.455 7.621 23.900 1.00 88.44 84 GLU A N 1
ATOM 590 C CA . GLU A 1 84 ? -8.421 7.904 25.336 1.00 88.44 84 GLU A CA 1
ATOM 591 C C . GLU A 1 84 ? -9.636 8.720 25.776 1.00 88.44 84 GLU A C 1
ATOM 593 O O . GLU A 1 84 ? -10.321 8.338 26.725 1.00 88.44 84 GLU A O 1
ATOM 598 N N . GLU A 1 85 ? -9.947 9.791 25.048 1.00 89.88 85 GLU A N 1
ATOM 599 C CA . GLU A 1 85 ? -11.052 10.690 25.375 1.00 89.88 85 GLU A CA 1
ATOM 600 C C . GLU A 1 85 ? -12.409 9.964 25.352 1.00 89.88 85 GLU A C 1
ATOM 602 O O . GLU A 1 85 ? -13.228 10.111 26.259 1.00 89.88 85 GLU A O 1
ATOM 607 N N . ILE A 1 86 ? -12.660 9.104 24.360 1.00 89.69 86 ILE A N 1
ATOM 608 C CA . ILE A 1 86 ? -13.906 8.317 24.293 1.00 89.69 86 ILE A CA 1
ATOM 609 C C . ILE A 1 86 ? -13.857 7.015 25.101 1.00 89.69 86 ILE A C 1
ATOM 611 O O . ILE A 1 86 ? -14.821 6.252 25.052 1.00 89.69 86 ILE A O 1
ATOM 615 N N . ALA A 1 87 ? -12.762 6.750 25.823 1.00 90.81 87 ALA A N 1
ATOM 616 C CA . ALA A 1 87 ? -12.514 5.495 26.530 1.00 90.81 87 ALA A CA 1
ATOM 617 C C . ALA A 1 87 ? -12.724 4.252 25.640 1.00 90.81 87 ALA A C 1
ATOM 619 O O . ALA A 1 87 ? -13.399 3.298 26.029 1.00 90.81 87 ALA A O 1
ATOM 620 N N . ALA A 1 88 ? -12.161 4.273 24.429 1.00 91.25 88 ALA A N 1
ATOM 621 C CA . ALA A 1 88 ? -12.275 3.184 23.470 1.00 91.25 88 ALA A CA 1
ATOM 622 C C . ALA A 1 88 ? -11.699 1.867 24.013 1.00 91.25 88 ALA A C 1
ATOM 624 O O . ALA A 1 88 ? -10.729 1.849 24.768 1.00 91.25 88 ALA A O 1
ATOM 625 N N . ASP A 1 89 ? -12.245 0.735 23.573 1.00 92.81 89 ASP A N 1
ATOM 626 C CA . ASP A 1 89 ? -11.733 -0.575 23.978 1.00 92.81 89 ASP A CA 1
ATOM 627 C C . ASP A 1 89 ? -10.375 -0.864 23.341 1.00 92.81 89 ASP A C 1
ATOM 629 O O . ASP A 1 89 ? -9.502 -1.494 23.943 1.00 92.81 89 ASP A O 1
ATOM 633 N N . THR A 1 90 ? -10.198 -0.440 22.088 1.00 93.00 90 THR A N 1
ATOM 634 C CA . THR A 1 90 ? -8.977 -0.717 21.340 1.00 93.00 90 THR A CA 1
ATOM 635 C C . THR A 1 90 ? -8.665 0.342 20.290 1.00 93.00 90 THR A C 1
ATOM 637 O O . THR A 1 90 ? -9.565 0.928 19.682 1.00 93.00 90 THR A O 1
ATOM 640 N N . ALA A 1 91 ? -7.371 0.558 20.065 1.00 92.88 91 ALA A N 1
ATOM 641 C CA . ALA A 1 91 ? -6.848 1.405 19.009 1.00 92.88 91 ALA A CA 1
ATOM 642 C C . ALA A 1 91 ? -5.857 0.625 18.130 1.00 92.88 91 ALA A C 1
ATOM 644 O O . ALA A 1 91 ? -4.947 -0.017 18.653 1.00 92.88 91 ALA A O 1
ATOM 645 N N . LEU A 1 92 ? -6.007 0.707 16.804 1.00 94.25 92 LEU A N 1
ATOM 646 C CA . LEU A 1 92 ? -5.042 0.194 15.826 1.00 94.25 92 LEU A CA 1
ATOM 647 C C . LEU A 1 92 ? -4.315 1.344 15.153 1.00 94.25 92 LEU A C 1
ATOM 649 O O . LEU A 1 92 ? -4.937 2.196 14.518 1.00 94.25 92 LEU A O 1
ATOM 653 N N . LEU A 1 93 ? -2.991 1.314 15.225 1.00 92.06 93 LEU A N 1
ATOM 654 C CA . LEU A 1 93 ? -2.124 2.280 14.567 1.00 92.06 93 LEU A CA 1
ATOM 655 C C . LEU A 1 93 ? -1.347 1.583 13.454 1.00 92.06 93 LEU A C 1
ATOM 657 O O . LEU A 1 93 ? -0.650 0.599 13.703 1.00 92.06 93 LEU A O 1
ATOM 661 N N . VAL A 1 94 ? -1.450 2.094 12.229 1.00 90.38 94 VAL A N 1
ATOM 662 C CA . VAL A 1 94 ? -0.772 1.532 11.053 1.00 90.38 94 VAL A CA 1
ATOM 663 C C . VAL A 1 94 ? 0.237 2.528 10.501 1.00 90.38 94 VAL A C 1
ATOM 665 O O . VAL A 1 94 ? -0.125 3.650 10.154 1.00 90.38 94 VAL A O 1
ATOM 668 N N . ALA A 1 95 ? 1.495 2.099 10.384 1.00 86.38 95 ALA A N 1
ATOM 669 C CA . ALA A 1 95 ? 2.602 2.904 9.864 1.00 86.38 95 ALA A CA 1
ATOM 670 C C . ALA A 1 95 ? 2.638 4.331 10.456 1.00 86.38 95 ALA A C 1
ATOM 672 O O . ALA A 1 95 ? 2.662 5.293 9.685 1.00 86.38 95 ALA A O 1
ATOM 673 N N . PRO A 1 96 ? 2.582 4.497 11.792 1.00 83.44 96 PRO A N 1
ATOM 674 C CA . PRO A 1 96 ? 2.491 5.819 12.397 1.00 83.44 96 PRO A CA 1
ATOM 675 C C . PRO A 1 96 ? 3.665 6.698 11.947 1.00 83.44 96 PRO A C 1
ATOM 677 O O . PRO A 1 96 ? 4.825 6.293 12.013 1.00 83.44 96 PRO A O 1
ATOM 680 N N . ALA A 1 97 ? 3.352 7.900 11.465 1.00 76.75 97 ALA A N 1
ATOM 681 C CA . ALA A 1 97 ? 4.339 8.893 11.071 1.00 76.75 97 ALA A CA 1
ATOM 682 C C . ALA A 1 97 ? 4.473 9.894 12.215 1.00 76.75 97 ALA A C 1
ATOM 684 O O . ALA A 1 97 ? 3.638 10.786 12.381 1.00 76.75 97 ALA A O 1
ATOM 685 N N . TRP A 1 98 ? 5.504 9.718 13.031 1.00 71.00 98 TRP A N 1
ATOM 686 C CA . TRP A 1 98 ? 5.863 10.691 14.052 1.00 71.00 98 TRP A CA 1
ATOM 687 C C . TRP A 1 98 ? 6.877 11.651 13.444 1.00 71.00 98 TRP A C 1
ATOM 689 O O . TRP A 1 98 ? 7.879 11.222 12.882 1.00 71.00 98 TRP A O 1
ATOM 699 N N . SER A 1 99 ? 6.582 12.948 13.471 1.00 54.75 99 SER A N 1
ATOM 700 C CA . SER A 1 99 ? 7.537 13.959 13.025 1.00 54.75 99 SER A CA 1
ATOM 701 C C . SER A 1 99 ? 8.733 13.984 13.976 1.00 54.75 99 SER A C 1
ATOM 703 O O . SER A 1 99 ? 8.527 14.138 15.180 1.00 54.75 99 SER A O 1
ATOM 705 N N . ASP A 1 100 ? 9.952 13.928 13.440 1.00 52.06 100 ASP A N 1
ATOM 706 C CA . ASP A 1 100 ? 11.191 14.104 14.217 1.00 52.06 100 ASP A CA 1
ATOM 707 C C . ASP A 1 100 ? 11.284 15.493 14.891 1.00 52.06 100 ASP A C 1
ATOM 709 O O . ASP A 1 100 ? 12.020 15.672 15.856 1.00 52.06 100 ASP A O 1
ATOM 713 N N . ASP A 1 101 ? 10.501 16.468 14.414 1.00 44.62 101 ASP A N 1
ATOM 714 C CA . ASP A 1 101 ? 10.519 17.876 14.845 1.00 44.62 101 ASP A CA 1
ATOM 715 C C . ASP A 1 101 ? 9.670 18.197 16.092 1.00 44.62 101 ASP A C 1
ATOM 717 O O . ASP A 1 101 ? 9.608 19.349 16.522 1.00 44.62 101 ASP A O 1
ATOM 721 N N . GLY A 1 102 ? 8.976 17.219 16.677 1.00 43.31 102 GLY A N 1
ATOM 722 C CA . GLY A 1 102 ? 7.987 17.474 17.725 1.00 43.31 102 GLY A CA 1
ATOM 723 C C . GLY A 1 102 ? 8.215 16.624 18.958 1.00 43.31 102 GLY A C 1
ATOM 724 O O . GLY A 1 102 ? 8.251 15.404 18.864 1.00 43.31 102 GLY A O 1
ATOM 725 N N . ASP A 1 103 ? 8.308 17.283 20.106 1.00 43.50 103 ASP A N 1
ATOM 726 C CA . ASP A 1 103 ? 8.408 16.728 21.451 1.00 43.50 103 ASP A CA 1
ATOM 727 C C . ASP A 1 103 ? 7.320 15.658 21.715 1.00 43.50 103 ASP A C 1
ATOM 729 O O . ASP A 1 103 ? 6.229 15.938 22.210 1.00 43.50 103 ASP A O 1
ATOM 733 N N . ILE A 1 104 ? 7.587 14.394 21.353 1.00 45.91 104 ILE A N 1
ATOM 734 C CA . ILE A 1 104 ? 6.682 13.256 21.619 1.00 45.91 104 ILE A CA 1
ATOM 735 C C . ILE A 1 104 ? 6.494 13.075 23.135 1.00 45.91 104 ILE A C 1
ATOM 737 O O . ILE A 1 104 ? 5.534 12.442 23.571 1.00 45.91 104 ILE A O 1
ATOM 741 N N . SER A 1 105 ? 7.363 13.681 23.954 1.00 47.19 105 SER A N 1
ATOM 742 C CA . SER A 1 105 ? 7.226 13.677 25.407 1.00 47.19 105 SER A CA 1
ATOM 743 C C . SER A 1 105 ? 5.945 14.370 25.905 1.00 47.19 105 SER A C 1
ATOM 745 O O . SER A 1 105 ? 5.512 14.077 27.020 1.00 47.19 105 SER A O 1
ATOM 747 N N . GLU A 1 106 ? 5.287 15.200 25.079 1.00 47.38 106 GLU A N 1
ATOM 748 C CA . GLU A 1 106 ? 4.023 15.869 25.423 1.00 47.38 106 GLU A CA 1
ATOM 749 C C . GLU A 1 106 ? 2.751 15.106 25.029 1.00 47.38 106 GLU A C 1
ATOM 751 O O . GLU A 1 106 ? 1.660 15.501 25.458 1.00 47.38 106 GLU A O 1
ATOM 756 N N . VAL A 1 107 ? 2.832 14.003 24.267 1.00 52.22 107 VAL A N 1
ATOM 757 C CA . VAL A 1 107 ? 1.690 13.075 24.222 1.00 52.22 107 VAL A CA 1
ATOM 758 C C . VAL A 1 107 ? 1.637 12.437 25.596 1.00 52.22 107 VAL A C 1
ATOM 760 O O . VAL A 1 107 ? 2.365 11.488 25.896 1.00 52.22 107 VAL A O 1
ATOM 763 N N . SER A 1 108 ? 0.827 13.058 26.453 1.00 53.03 108 SER A N 1
ATOM 764 C CA . SER A 1 108 ? 0.579 12.619 27.813 1.00 53.03 108 SER A CA 1
ATOM 765 C C . SER A 1 108 ? 0.329 11.126 27.751 1.00 53.03 108 SER A C 1
ATOM 767 O O . SER A 1 108 ? -0.578 10.679 27.055 1.00 53.03 108 SER A O 1
ATOM 769 N N . ARG A 1 109 ? 1.200 10.352 28.409 1.00 58.00 109 ARG A N 1
ATOM 770 C CA . ARG A 1 109 ? 1.031 8.902 28.512 1.00 58.00 109 ARG A CA 1
ATOM 771 C C . ARG A 1 109 ? -0.420 8.629 28.907 1.00 58.00 109 ARG A C 1
ATOM 773 O O . ARG A 1 109 ? -0.877 9.341 29.809 1.00 58.00 109 ARG A O 1
ATOM 780 N N . PRO A 1 110 ? -1.096 7.624 28.318 1.00 57.66 110 PRO A N 1
ATOM 781 C CA . PRO A 1 110 ? -2.457 7.268 28.689 1.00 57.66 110 PRO A CA 1
ATOM 782 C C . PRO A 1 110 ? -2.551 7.196 30.205 1.00 57.66 110 PRO A C 1
ATOM 784 O O . PRO A 1 110 ? -2.008 6.294 30.849 1.00 57.66 110 PRO A O 1
ATOM 787 N N . SER A 1 111 ? -3.183 8.208 30.795 1.00 57.22 111 SER A N 1
ATOM 788 C CA . SER A 1 111 ? -3.190 8.391 32.248 1.00 57.22 111 SER A CA 1
ATOM 789 C C . SER A 1 111 ? -4.066 7.334 32.934 1.00 57.22 111 SER A C 1
ATOM 791 O O . SER A 1 111 ? -3.956 7.111 34.141 1.00 57.22 111 SER A O 1
ATOM 793 N N . SER A 1 112 ? -4.872 6.608 32.146 1.00 55.97 112 SER A N 1
ATOM 794 C CA . SER A 1 112 ? -5.661 5.455 32.564 1.00 55.97 112 SER A CA 1
ATOM 795 C C . SER A 1 112 ? -5.595 4.327 31.519 1.00 55.97 112 SER A C 1
ATOM 797 O O . SER A 1 112 ? -5.941 4.481 30.356 1.00 55.97 112 SER A O 1
ATOM 799 N N . SER A 1 113 ? -5.081 3.167 31.926 1.00 58.31 113 SER A N 1
ATOM 800 C CA . SER A 1 113 ? -4.646 2.075 31.041 1.00 58.31 113 SER A CA 1
ATOM 801 C C . SER A 1 113 ? -5.758 1.145 30.511 1.00 58.31 113 SER A C 1
ATOM 803 O O . SER A 1 113 ? -5.570 -0.077 30.531 1.00 58.31 113 SER A O 1
ATOM 805 N N . SER A 1 114 ? -6.932 1.667 30.144 1.00 78.25 114 SER A N 1
ATOM 806 C CA . SER A 1 114 ? -8.057 0.839 29.667 1.00 78.25 114 SER A CA 1
ATOM 807 C C . SER A 1 114 ? -7.997 0.511 28.175 1.00 78.25 114 SER A C 1
ATOM 809 O O . SER A 1 114 ? -8.452 -0.565 27.795 1.00 78.25 114 SER A O 1
ATOM 811 N N . VAL A 1 115 ? -7.420 1.386 27.348 1.00 87.88 115 VAL A N 1
ATOM 812 C CA . VAL A 1 115 ? -7.379 1.191 25.891 1.00 87.88 115 VAL A CA 1
ATOM 813 C C . VAL A 1 115 ? -6.304 0.166 25.524 1.00 87.88 115 VAL A C 1
ATOM 815 O O . VAL A 1 115 ? -5.132 0.325 25.874 1.00 87.88 115 VAL A O 1
ATOM 818 N N . SER A 1 116 ? -6.677 -0.883 24.789 1.00 89.50 116 SER A N 1
ATOM 819 C CA . SER A 1 116 ? -5.711 -1.812 24.193 1.00 89.50 116 SER A CA 1
ATOM 820 C C . SER A 1 116 ? -5.164 -1.235 22.888 1.00 89.50 116 SER A C 1
ATOM 822 O O . SER A 1 116 ? -5.899 -1.104 21.908 1.00 89.50 116 SER A O 1
ATOM 824 N N . ILE A 1 117 ? -3.879 -0.881 22.870 1.00 89.88 117 ILE A N 1
ATOM 825 C CA . ILE A 1 117 ? -3.225 -0.285 21.701 1.00 89.88 117 ILE A CA 1
ATOM 826 C C . ILE A 1 117 ? -2.442 -1.366 20.954 1.00 89.88 117 ILE A C 1
ATOM 828 O O . ILE A 1 117 ? -1.556 -2.013 21.516 1.00 89.88 117 ILE A O 1
ATOM 832 N N . SER A 1 118 ? -2.751 -1.530 19.672 1.00 90.94 118 SER A N 1
ATOM 833 C CA . SER A 1 118 ? -2.026 -2.399 18.750 1.00 90.94 118 SER A CA 1
ATOM 834 C C . SER A 1 118 ? -1.365 -1.565 17.659 1.00 90.94 118 SER A C 1
ATOM 836 O O . SER A 1 118 ? -1.990 -0.683 17.068 1.00 90.94 118 SER A O 1
ATOM 838 N N . VAL A 1 119 ? -0.093 -1.837 17.382 1.00 89.94 119 VAL A N 1
ATOM 839 C CA . VAL A 1 119 ? 0.711 -1.063 16.431 1.00 89.94 119 VAL A CA 1
ATOM 840 C C . VAL A 1 119 ? 1.280 -1.991 15.372 1.00 89.94 119 VAL A C 1
ATOM 842 O O . VAL A 1 119 ? 1.971 -2.955 15.684 1.00 89.94 119 VAL A O 1
ATOM 845 N N . VAL A 1 120 ? 1.023 -1.677 14.105 1.00 89.50 120 VAL A N 1
ATOM 846 C CA . VAL A 1 120 ? 1.608 -2.370 12.956 1.00 89.50 120 VAL A CA 1
ATOM 847 C C . VAL A 1 120 ? 2.527 -1.389 12.240 1.00 89.50 120 VAL A C 1
ATOM 849 O O . VAL A 1 120 ? 2.065 -0.408 11.655 1.00 89.50 120 VAL A O 1
ATOM 852 N N . THR A 1 121 ? 3.836 -1.634 12.294 1.00 88.50 121 THR A N 1
ATOM 853 C CA . THR A 1 121 ? 4.857 -0.727 11.746 1.00 88.50 121 THR A CA 1
ATOM 854 C C . THR A 1 121 ? 5.827 -1.444 10.807 1.00 88.50 121 THR A C 1
ATOM 856 O O . THR A 1 121 ? 5.960 -2.670 10.825 1.00 88.50 121 THR A O 1
ATOM 859 N N . GLY A 1 122 ? 6.479 -0.671 9.943 1.00 85.25 122 GLY A N 1
ATOM 860 C CA . GLY A 1 122 ? 7.515 -1.131 9.032 1.00 85.25 122 GLY A CA 1
ATOM 861 C C . GLY A 1 122 ? 8.916 -1.126 9.653 1.00 85.25 122 GLY A C 1
ATOM 862 O O . GLY A 1 122 ? 9.093 -1.196 10.866 1.00 85.25 122 GLY A O 1
ATOM 863 N N . MET A 1 123 ? 9.938 -1.019 8.799 1.00 75.56 123 MET A N 1
ATOM 864 C CA . MET A 1 123 ? 11.357 -0.986 9.186 1.00 75.56 123 MET A CA 1
ATOM 865 C C . MET A 1 123 ? 11.790 0.330 9.843 1.00 75.56 123 MET A C 1
ATOM 867 O O . MET A 1 123 ? 12.833 0.369 10.494 1.00 75.56 123 MET A O 1
ATOM 871 N N . GLN A 1 124 ? 11.031 1.412 9.651 1.00 67.50 124 GLN A N 1
ATOM 872 C CA . GLN A 1 124 ? 11.306 2.673 10.331 1.00 67.50 124 GLN A CA 1
ATOM 873 C C . GLN A 1 124 ? 11.029 2.481 11.817 1.00 67.50 124 GLN A C 1
ATOM 875 O O . GLN A 1 124 ? 9.924 2.088 12.196 1.00 67.50 124 GLN A O 1
ATOM 880 N N . ARG A 1 125 ? 12.052 2.726 12.646 1.00 57.53 125 ARG A N 1
ATOM 881 C CA . ARG A 1 125 ? 11.900 2.671 14.096 1.00 57.53 125 ARG A CA 1
ATOM 882 C C . ARG A 1 125 ? 10.792 3.631 14.495 1.00 57.53 125 ARG A C 1
ATOM 884 O O . ARG A 1 125 ? 10.904 4.840 14.333 1.00 57.53 125 ARG A O 1
ATOM 891 N N . THR A 1 126 ? 9.744 3.066 15.056 1.00 55.22 126 THR A N 1
ATOM 892 C CA . THR A 1 126 ? 8.968 3.733 16.078 1.00 55.22 126 THR A CA 1
ATOM 893 C C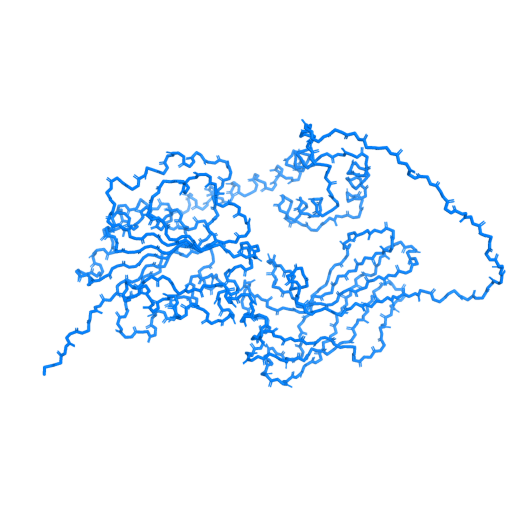 . THR A 1 126 ? 9.959 4.081 17.204 1.00 55.22 126 THR A C 1
ATOM 895 O O . THR A 1 126 ? 10.638 3.192 17.717 1.00 55.22 126 THR A O 1
ATOM 898 N N . ASN A 1 127 ? 10.150 5.378 17.482 1.00 55.00 127 ASN A N 1
ATOM 899 C CA . ASN A 1 127 ? 11.055 5.901 18.518 1.00 55.00 127 ASN A CA 1
ATOM 900 C C . ASN A 1 127 ? 10.927 5.149 19.861 1.00 55.00 127 ASN A C 1
ATOM 902 O O . ASN A 1 127 ? 9.912 4.499 20.116 1.00 55.00 127 ASN A O 1
ATOM 906 N N . ASP A 1 128 ? 11.917 5.328 20.746 1.00 55.38 128 ASP A N 1
ATOM 907 C CA . ASP A 1 128 ? 12.076 4.744 22.101 1.00 55.38 128 ASP A CA 1
ATOM 908 C C . ASP A 1 128 ? 10.862 4.911 23.060 1.00 55.38 128 ASP A C 1
ATOM 910 O O . ASP A 1 128 ? 10.879 4.487 24.211 1.00 55.38 128 ASP A O 1
ATOM 914 N N . TRP A 1 129 ? 9.764 5.504 22.592 1.00 54.81 129 TRP A N 1
ATOM 915 C CA . TRP A 1 129 ? 8.494 5.688 23.292 1.00 54.81 129 TRP A CA 1
ATOM 916 C C . TRP A 1 129 ? 7.787 4.375 23.686 1.00 54.81 129 TRP A C 1
ATOM 918 O O . TRP A 1 129 ? 7.005 4.365 24.634 1.00 54.81 129 TRP A O 1
ATOM 928 N N . LEU A 1 130 ? 8.065 3.263 22.996 1.00 57.25 130 LEU A N 1
ATOM 929 C CA . LEU A 1 130 ? 7.397 1.968 23.213 1.00 57.25 130 LEU A CA 1
ATOM 930 C C . LEU A 1 130 ? 7.979 1.123 24.356 1.00 57.25 130 LEU A C 1
ATOM 932 O O . LEU A 1 130 ? 7.453 0.045 24.632 1.00 57.25 130 LEU A O 1
ATOM 936 N N . GLU A 1 131 ? 9.051 1.568 25.017 1.00 56.66 131 GLU A N 1
ATOM 937 C CA . GLU A 1 131 ? 9.770 0.730 25.988 1.00 56.66 131 GLU A CA 1
ATOM 938 C C . GLU A 1 131 ? 8.971 0.405 27.266 1.00 56.66 131 GLU A C 1
ATOM 940 O O . GLU A 1 131 ? 9.340 -0.521 27.985 1.00 56.66 131 GLU A O 1
ATOM 945 N N . ASP A 1 132 ? 7.835 1.068 27.517 1.00 55.31 132 ASP A N 1
ATOM 946 C CA . ASP A 1 132 ? 7.017 0.838 28.711 1.00 55.31 132 ASP A CA 1
ATOM 947 C C . ASP A 1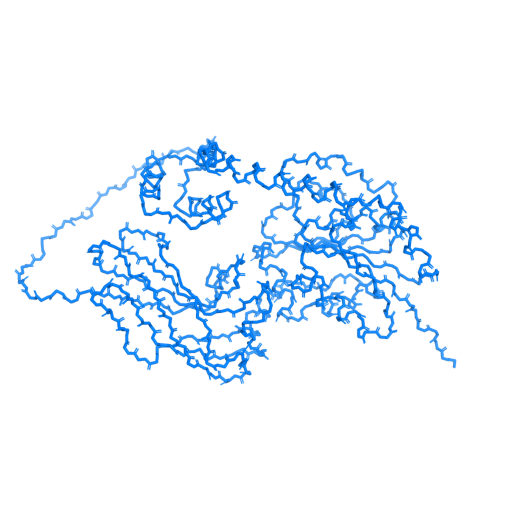 132 ? 5.557 0.442 28.398 1.00 55.31 132 ASP A C 1
ATOM 949 O O . ASP A 1 132 ? 4.650 1.265 28.337 1.00 55.31 132 ASP A O 1
ATOM 953 N N . SER A 1 133 ? 5.343 -0.878 28.346 1.00 54.09 133 SER A N 1
ATOM 954 C CA . SER A 1 133 ? 4.138 -1.613 28.778 1.00 54.09 133 SER A CA 1
ATOM 955 C C . SER A 1 133 ? 2.809 -1.474 27.993 1.00 54.09 133 SER A C 1
ATOM 957 O O . SER A 1 133 ? 2.209 -0.413 27.888 1.00 54.09 133 SER A O 1
ATOM 959 N N . LYS A 1 134 ? 2.256 -2.647 27.620 1.00 65.31 134 LYS A N 1
ATOM 960 C CA . LYS A 1 134 ? 0.902 -2.948 27.073 1.00 65.31 134 LYS A CA 1
ATOM 961 C C . LYS A 1 134 ? 0.635 -2.714 25.579 1.00 65.31 134 LYS A C 1
ATOM 963 O O . LYS A 1 134 ? -0.494 -2.951 25.152 1.00 65.31 134 LYS A O 1
ATOM 968 N N . ILE A 1 135 ? 1.628 -2.331 24.784 1.00 76.75 135 ILE A N 1
ATOM 969 C CA . ILE A 1 135 ? 1.439 -2.187 23.335 1.00 76.75 135 ILE A CA 1
ATOM 970 C C . ILE A 1 135 ? 1.747 -3.516 22.634 1.00 76.75 135 ILE A C 1
ATOM 972 O O . ILE A 1 135 ? 2.831 -4.073 22.804 1.00 76.75 135 ILE A O 1
ATOM 976 N N . ASP A 1 136 ? 0.783 -4.027 21.866 1.00 81.88 136 ASP A N 1
ATOM 977 C CA . ASP A 1 136 ? 0.990 -5.169 20.967 1.00 81.88 136 ASP A CA 1
ATOM 978 C C . ASP A 1 136 ? 1.588 -4.649 19.653 1.00 81.88 136 ASP A C 1
ATOM 980 O O . ASP A 1 136 ? 0.871 -4.128 18.795 1.00 81.88 136 ASP A O 1
ATOM 984 N N . GLU A 1 137 ? 2.918 -4.689 19.537 1.00 86.69 137 GLU A N 1
ATOM 985 C CA . GLU A 1 137 ? 3.642 -4.196 18.364 1.00 86.69 137 GLU A CA 1
ATOM 986 C C . GLU A 1 137 ? 4.029 -5.343 17.422 1.00 86.69 137 GLU A C 1
ATOM 988 O O . GLU A 1 137 ? 4.797 -6.239 17.779 1.00 86.69 137 GLU A O 1
ATOM 993 N N . GLN A 1 138 ? 3.578 -5.256 16.171 1.00 88.19 138 GLN A N 1
ATOM 994 C CA . GLN A 1 138 ? 4.029 -6.117 15.084 1.00 88.19 138 GLN A CA 1
ATOM 995 C C . GLN A 1 138 ? 4.886 -5.325 14.092 1.00 88.19 138 GLN A C 1
ATOM 997 O O . GLN A 1 138 ? 4.402 -4.430 13.393 1.00 88.19 138 GLN A O 1
ATOM 1002 N N . ARG A 1 139 ? 6.176 -5.676 14.019 1.00 87.31 139 ARG A N 1
ATOM 1003 C CA . ARG A 1 139 ? 7.149 -5.065 13.101 1.00 87.31 139 ARG A CA 1
ATOM 1004 C C . ARG A 1 139 ? 7.329 -5.910 11.852 1.00 87.31 139 ARG A C 1
ATOM 1006 O O . ARG A 1 139 ? 7.651 -7.094 11.936 1.00 87.31 139 ARG A O 1
ATOM 1013 N N . LEU A 1 140 ? 7.177 -5.283 10.691 1.00 87.94 140 LEU A N 1
ATOM 1014 C CA . LEU A 1 140 ? 7.274 -5.944 9.395 1.00 87.94 140 LEU A CA 1
ATOM 1015 C C . LEU A 1 140 ? 8.489 -5.442 8.603 1.00 87.94 140 LEU A C 1
ATOM 1017 O O . LEU A 1 140 ? 8.824 -4.258 8.667 1.00 87.94 140 LEU A O 1
ATOM 1021 N N . PRO A 1 141 ? 9.147 -6.310 7.810 1.00 88.94 141 PRO A N 1
ATOM 1022 C CA . PRO A 1 141 ? 10.320 -5.950 7.015 1.00 88.94 141 PRO A CA 1
ATOM 1023 C C . PRO A 1 141 ? 9.914 -5.206 5.729 1.00 88.94 141 PRO A C 1
ATOM 1025 O O . PRO A 1 141 ? 10.252 -5.611 4.618 1.00 88.94 141 PRO A O 1
ATOM 1028 N N . LEU A 1 142 ? 9.130 -4.138 5.877 1.00 87.88 142 LEU A N 1
ATOM 1029 C CA . LEU A 1 142 ? 8.632 -3.284 4.805 1.00 87.88 142 LEU A CA 1
ATOM 1030 C C . LEU A 1 142 ? 8.862 -1.813 5.163 1.00 87.88 142 LEU A C 1
ATOM 1032 O O . LEU A 1 142 ? 8.731 -1.451 6.328 1.00 87.88 142 LEU A O 1
ATOM 1036 N N . PRO A 1 143 ? 9.150 -0.926 4.202 1.00 86.50 143 PRO A N 1
ATOM 1037 C CA . PRO A 1 143 ? 9.029 0.509 4.432 1.00 86.50 143 PRO A CA 1
ATOM 1038 C C . PRO A 1 143 ? 7.591 0.878 4.830 1.00 86.50 143 PRO A C 1
ATOM 1040 O O . PRO A 1 143 ? 6.642 0.276 4.324 1.00 86.50 143 PRO A O 1
ATOM 1043 N N . ASN A 1 144 ? 7.411 1.909 5.660 1.00 84.00 144 ASN A N 1
ATOM 1044 C CA . ASN A 1 144 ? 6.079 2.376 6.079 1.00 84.00 144 ASN A CA 1
ATOM 1045 C C . ASN A 1 144 ? 5.175 2.712 4.880 1.00 84.00 144 ASN A C 1
ATOM 1047 O O . ASN A 1 144 ? 4.010 2.321 4.853 1.00 84.00 144 ASN A O 1
ATOM 1051 N N . ALA A 1 145 ? 5.742 3.315 3.830 1.00 82.00 145 ALA A N 1
ATOM 1052 C CA . ALA A 1 145 ? 5.031 3.610 2.584 1.00 82.00 145 ALA A CA 1
ATOM 1053 C C . ALA A 1 145 ? 4.493 2.361 1.851 1.00 82.00 145 ALA A C 1
ATOM 1055 O O . ALA A 1 145 ? 3.556 2.471 1.066 1.00 82.00 145 ALA A O 1
ATOM 1056 N N . ALA A 1 146 ? 5.076 1.181 2.088 1.00 88.88 146 ALA A N 1
ATOM 1057 C CA . ALA A 1 146 ? 4.639 -0.082 1.495 1.00 88.88 146 ALA A CA 1
ATOM 1058 C C . ALA A 1 146 ? 3.700 -0.883 2.400 1.00 88.88 146 ALA A C 1
ATOM 1060 O O . ALA A 1 146 ? 2.957 -1.731 1.912 1.00 88.88 146 ALA A O 1
ATOM 1061 N N . LEU A 1 147 ? 3.712 -0.618 3.706 1.00 90.25 147 LEU A N 1
ATOM 1062 C CA . LEU A 1 147 ? 2.969 -1.397 4.687 1.00 90.25 147 LEU A CA 1
ATOM 1063 C C . LEU A 1 147 ? 1.455 -1.326 4.468 1.00 90.25 147 LEU A C 1
ATOM 1065 O O . LEU A 1 147 ? 0.790 -2.358 4.415 1.00 90.25 147 LEU A O 1
ATOM 1069 N N . ALA A 1 148 ? 0.918 -0.119 4.287 1.00 87.31 148 ALA A N 1
ATOM 1070 C CA . ALA A 1 148 ? -0.505 0.091 4.037 1.00 87.31 148 ALA A CA 1
ATOM 1071 C C . ALA A 1 148 ? -0.979 -0.640 2.768 1.00 87.31 148 ALA A C 1
ATOM 1073 O O . ALA A 1 148 ? -2.018 -1.303 2.772 1.00 87.31 148 ALA A O 1
ATOM 1074 N N . VAL A 1 149 ? -0.171 -0.577 1.705 1.00 88.69 149 VAL A N 1
ATOM 1075 C CA . VAL A 1 149 ? -0.427 -1.277 0.438 1.00 88.69 149 VAL A CA 1
ATOM 1076 C C . VAL A 1 149 ? -0.396 -2.789 0.642 1.00 88.69 149 VAL A C 1
ATOM 1078 O O . VAL A 1 149 ? -1.305 -3.495 0.208 1.00 88.69 149 VAL A O 1
ATOM 1081 N N . ALA A 1 150 ? 0.609 -3.293 1.358 1.00 92.25 150 ALA A N 1
ATOM 1082 C CA . ALA A 1 150 ? 0.768 -4.713 1.632 1.00 92.25 150 ALA A CA 1
ATOM 1083 C C . ALA A 1 150 ? -0.381 -5.274 2.482 1.00 92.25 150 ALA A C 1
ATOM 1085 O O . ALA A 1 150 ? -0.892 -6.351 2.184 1.00 92.25 150 ALA A O 1
ATOM 1086 N N . LEU A 1 151 ? -0.843 -4.541 3.498 1.00 91.38 151 LEU A N 1
ATOM 1087 C CA . LEU A 1 151 ? -1.996 -4.918 4.323 1.00 91.38 151 LEU A CA 1
ATOM 1088 C C . LEU A 1 151 ? -3.277 -5.054 3.489 1.00 91.38 151 LEU A C 1
ATOM 1090 O O . LEU A 1 151 ? -3.990 -6.053 3.617 1.00 91.38 151 LEU A O 1
ATOM 1094 N N . ARG A 1 152 ? -3.540 -4.092 2.593 1.00 87.00 152 ARG A N 1
ATOM 1095 C CA . ARG A 1 152 ? -4.691 -4.140 1.679 1.00 87.00 152 ARG A CA 1
ATOM 1096 C C . ARG A 1 152 ? -4.583 -5.299 0.691 1.00 87.00 152 ARG A C 1
ATOM 1098 O O . ARG A 1 152 ? -5.500 -6.105 0.565 1.00 87.00 152 ARG A O 1
ATOM 1105 N N . GLN A 1 153 ? -3.451 -5.410 0.005 1.00 89.75 153 GLN A N 1
ATOM 1106 C CA . GLN A 1 153 ? -3.293 -6.332 -1.121 1.00 89.75 153 GLN A CA 1
ATOM 1107 C C . GLN A 1 153 ? -2.987 -7.782 -0.709 1.00 89.75 153 GLN A C 1
ATOM 1109 O O . GLN A 1 153 ? -3.186 -8.698 -1.509 1.00 89.75 153 GLN A O 1
ATOM 1114 N N . SER A 1 154 ? -2.514 -8.025 0.518 1.00 92.00 154 SER A N 1
ATOM 1115 C CA . SER A 1 154 ? -2.373 -9.381 1.080 1.00 92.00 154 SER A CA 1
ATOM 1116 C C . SER A 1 154 ? -3.720 -9.996 1.478 1.00 92.00 154 SER A C 1
ATOM 1118 O O . SER A 1 154 ? -3.858 -11.220 1.517 1.00 92.00 154 SER A O 1
ATOM 1120 N N . GLY A 1 155 ? -4.731 -9.163 1.750 1.00 89.38 155 GLY A N 1
ATOM 1121 C CA . GLY A 1 155 ? -5.979 -9.597 2.375 1.00 89.38 155 GLY A CA 1
ATOM 1122 C C . GLY A 1 155 ? -5.849 -9.852 3.881 1.00 89.38 155 GLY A C 1
ATOM 1123 O O . GLY A 1 155 ? -6.692 -10.546 4.442 1.00 89.38 155 GLY A O 1
ATOM 1124 N N . ALA A 1 156 ? -4.818 -9.309 4.540 1.00 92.81 156 ALA A N 1
ATOM 1125 C CA . ALA A 1 156 ? -4.657 -9.399 5.992 1.00 92.81 156 ALA A CA 1
ATOM 1126 C C . ALA A 1 156 ? -5.660 -8.514 6.756 1.00 92.81 156 ALA A C 1
ATOM 1128 O O . ALA A 1 156 ? -6.090 -8.879 7.853 1.00 92.81 156 ALA A O 1
ATOM 1129 N N . MET A 1 157 ? -6.073 -7.379 6.172 1.00 91.44 157 MET A N 1
ATOM 1130 C CA . MET A 1 157 ? -6.971 -6.416 6.828 1.00 91.44 157 MET A CA 1
ATOM 1131 C C . MET A 1 157 ? -8.282 -7.030 7.343 1.00 91.44 157 MET A C 1
ATOM 1133 O O . MET A 1 157 ? -8.585 -6.819 8.516 1.00 91.44 157 MET A O 1
ATOM 1137 N N . PRO A 1 158 ? -9.030 -7.848 6.574 1.00 91.19 158 PRO A N 1
ATOM 1138 C CA . PRO A 1 158 ? -10.239 -8.484 7.090 1.00 91.19 158 PRO A CA 1
ATOM 1139 C C . PRO A 1 158 ? -10.015 -9.314 8.359 1.00 91.19 158 PRO A C 1
ATOM 1141 O O . PRO A 1 158 ? -10.866 -9.299 9.253 1.00 91.19 158 PRO A O 1
ATOM 1144 N N . GLY A 1 159 ? -8.877 -10.012 8.455 1.00 92.81 159 GLY A N 1
ATOM 1145 C CA . GLY A 1 159 ? -8.492 -10.799 9.628 1.00 92.81 159 GLY A CA 1
ATOM 1146 C C . GLY A 1 159 ? -8.169 -9.920 10.834 1.00 92.81 159 GLY A C 1
ATOM 1147 O O . GLY A 1 159 ? -8.691 -10.171 11.918 1.00 92.81 159 GLY A O 1
ATOM 1148 N N . ILE A 1 160 ? -7.394 -8.850 10.623 1.00 92.75 160 ILE A N 1
ATOM 1149 C CA . ILE A 1 160 ? -7.091 -7.836 11.645 1.00 92.75 160 ILE A CA 1
ATOM 1150 C C . ILE A 1 160 ? -8.388 -7.237 12.196 1.00 92.75 160 ILE A C 1
ATOM 1152 O O . ILE A 1 160 ? -8.643 -7.316 13.393 1.00 92.75 160 ILE A O 1
ATOM 1156 N N . LEU A 1 161 ? -9.251 -6.712 11.324 1.00 91.06 161 LEU A N 1
ATOM 1157 C CA . LEU A 1 161 ? -10.500 -6.062 11.727 1.00 91.06 161 LEU A CA 1
ATOM 1158 C C . LEU A 1 161 ? -11.431 -7.032 12.465 1.00 91.06 161 LEU A C 1
ATOM 1160 O O . LEU A 1 161 ? -12.045 -6.660 13.460 1.00 91.06 161 LEU A O 1
ATOM 1164 N N . THR A 1 162 ? -11.494 -8.297 12.035 1.00 93.06 162 THR A N 1
ATOM 1165 C CA . THR A 1 162 ? -12.291 -9.329 12.720 1.00 93.06 162 THR A CA 1
ATOM 1166 C C . THR A 1 162 ? -11.777 -9.611 14.129 1.00 93.06 162 THR A C 1
ATOM 1168 O O . THR A 1 162 ? -12.583 -9.675 15.058 1.00 93.06 162 THR A O 1
ATOM 1171 N N . ALA A 1 163 ? -10.459 -9.751 14.299 1.00 91.88 163 ALA A N 1
ATOM 1172 C CA . ALA A 1 163 ? -9.855 -9.943 15.613 1.00 91.88 163 ALA A CA 1
ATOM 1173 C C . ALA A 1 163 ? -10.151 -8.746 16.528 1.00 91.88 163 ALA A C 1
ATOM 1175 O O . ALA A 1 163 ? -10.624 -8.925 17.649 1.00 91.88 163 ALA A O 1
ATOM 1176 N N . MET A 1 164 ? -10.004 -7.522 16.014 1.00 90.75 164 MET A N 1
ATOM 1177 C CA . MET A 1 164 ? -10.280 -6.299 16.769 1.00 90.75 164 MET A CA 1
ATOM 1178 C C . MET A 1 164 ? -11.743 -6.161 17.191 1.00 90.75 164 MET A C 1
ATOM 1180 O O . MET A 1 164 ? -12.013 -5.854 18.349 1.00 90.75 164 MET A O 1
ATOM 1184 N N . ILE A 1 165 ? -12.690 -6.434 16.289 1.00 90.19 165 ILE A N 1
ATOM 1185 C CA . ILE A 1 165 ? -14.134 -6.439 16.582 1.00 90.19 165 ILE A CA 1
ATOM 1186 C C . ILE A 1 165 ? -14.438 -7.410 17.735 1.00 90.19 165 ILE A C 1
ATOM 1188 O O . ILE A 1 165 ? -15.195 -7.082 18.653 1.00 90.19 165 ILE A O 1
ATOM 1192 N N . ARG A 1 166 ? -13.798 -8.585 17.737 1.00 90.88 166 ARG A N 1
ATOM 1193 C CA . ARG A 1 166 ? -13.967 -9.619 18.772 1.00 90.88 166 ARG A CA 1
ATOM 1194 C C . ARG A 1 166 ? -13.153 -9.375 20.038 1.00 90.88 166 ARG A C 1
ATOM 1196 O O . ARG A 1 166 ? -13.483 -9.921 21.085 1.00 90.88 166 ARG A O 1
ATOM 1203 N N . GLY A 1 167 ? -12.136 -8.523 19.981 1.00 90.25 167 GLY A N 1
ATOM 1204 C CA . GLY A 1 167 ? -11.202 -8.294 21.089 1.00 90.25 167 GLY A CA 1
ATOM 1205 C C . GLY A 1 167 ? -10.252 -9.438 21.302 1.00 90.25 167 GLY A C 1
ATOM 1206 O O . GLY A 1 167 ? -9.826 -9.704 22.421 1.00 90.25 167 GLY A O 1
ATOM 1207 N N . GLU A 1 168 ? -9.967 -10.112 20.207 1.00 92.62 168 GLU A N 1
ATOM 1208 C CA . GLU A 1 168 ? -8.910 -11.084 20.097 1.00 92.62 168 GLU A CA 1
ATOM 1209 C C . GLU A 1 168 ? -7.598 -10.336 19.798 1.00 92.62 168 GLU A C 1
ATOM 1211 O O . GLU A 1 168 ? -7.629 -9.228 19.249 1.00 92.62 168 GLU A O 1
ATOM 1216 N N . PRO A 1 169 ? -6.442 -10.911 20.169 1.00 90.00 169 PRO A N 1
ATOM 1217 C CA . PRO A 1 169 ? -5.147 -10.366 19.777 1.00 90.00 169 PRO A CA 1
ATOM 1218 C C . PRO A 1 169 ? -5.028 -10.296 18.251 1.00 90.00 169 PRO A C 1
ATOM 1220 O O . PRO A 1 169 ? -5.693 -11.051 17.533 1.00 90.00 169 PRO A O 1
ATOM 1223 N N . LEU A 1 170 ? -4.157 -9.413 17.754 1.00 91.88 170 LEU A N 1
ATOM 1224 C CA . LEU A 1 170 ? -3.919 -9.314 16.320 1.00 91.88 170 LEU A CA 1
ATOM 1225 C C . LEU A 1 170 ? -3.463 -10.669 15.749 1.00 91.88 170 LEU A C 1
ATOM 1227 O O . LEU A 1 170 ? -2.697 -11.389 16.399 1.00 91.88 170 LEU A O 1
ATOM 1231 N N . PRO A 1 171 ? -3.900 -11.031 14.527 1.00 93.75 171 PRO A N 1
ATOM 1232 C CA . PRO A 1 171 ? -3.371 -12.212 13.860 1.00 93.75 171 PRO A CA 1
ATOM 1233 C C . PRO A 1 171 ? -1.862 -12.059 13.646 1.00 93.75 171 PRO A C 1
ATOM 1235 O O . PRO A 1 171 ? -1.351 -10.945 13.547 1.00 93.75 171 PRO A O 1
ATOM 1238 N N . ASP A 1 172 ? -1.149 -13.178 13.544 1.00 92.69 172 ASP A N 1
ATOM 1239 C CA . ASP A 1 172 ? 0.270 -13.159 13.192 1.00 92.69 172 ASP A CA 1
ATOM 1240 C C . ASP A 1 172 ? 0.457 -12.621 11.764 1.00 92.69 172 ASP A C 1
ATOM 1242 O O . ASP A 1 172 ? 0.007 -13.236 10.792 1.00 92.69 172 ASP A O 1
ATOM 1246 N N . LEU A 1 173 ? 1.125 -11.472 11.633 1.00 94.12 173 LEU A N 1
ATOM 1247 C CA . LEU A 1 173 ? 1.426 -10.847 10.346 1.00 94.12 173 LEU A CA 1
ATOM 1248 C C . LEU A 1 173 ? 2.800 -11.246 9.792 1.00 94.12 173 LEU A C 1
ATOM 1250 O O . LEU A 1 173 ? 3.201 -10.730 8.749 1.00 94.12 173 LEU A O 1
ATOM 1254 N N . SER A 1 174 ? 3.521 -12.185 10.413 1.00 89.62 174 SER A N 1
ATOM 1255 C CA . SER A 1 174 ? 4.823 -12.657 9.917 1.00 89.62 174 SER A CA 1
ATOM 1256 C C . SER A 1 174 ? 4.763 -13.181 8.470 1.00 89.62 174 SER A C 1
ATOM 1258 O O . SER A 1 174 ? 5.707 -13.002 7.695 1.00 89.62 174 SER A O 1
ATOM 1260 N N . GLY A 1 175 ? 3.623 -13.759 8.069 1.00 92.75 175 GLY A N 1
ATOM 1261 C CA . GLY A 1 175 ? 3.349 -14.238 6.710 1.00 92.75 175 GLY A CA 1
ATOM 1262 C C . GLY A 1 175 ? 2.956 -13.156 5.696 1.00 92.75 175 GLY A C 1
ATOM 1263 O O . GLY A 1 175 ? 2.940 -13.430 4.495 1.00 92.75 175 GLY A O 1
ATOM 1264 N N . LEU A 1 176 ? 2.695 -11.918 6.136 1.00 94.69 176 LEU A N 1
ATOM 1265 C CA . LEU A 1 176 ? 2.082 -10.865 5.317 1.00 94.69 176 LEU A CA 1
ATOM 1266 C C . LEU A 1 176 ? 2.859 -10.572 4.034 1.00 94.69 176 LEU A C 1
ATOM 1268 O O . LEU A 1 176 ? 2.265 -10.449 2.966 1.00 94.69 176 LEU A O 1
ATOM 1272 N N . VAL A 1 177 ? 4.190 -10.483 4.105 1.00 92.38 177 VAL A N 1
ATOM 1273 C CA . VAL A 1 177 ? 5.022 -10.188 2.923 1.00 92.38 177 VAL A CA 1
ATOM 1274 C C . VAL A 1 177 ? 4.990 -11.344 1.922 1.00 92.38 177 VAL A C 1
ATOM 1276 O O . VAL A 1 177 ? 4.939 -11.116 0.712 1.00 92.38 177 VAL A O 1
ATOM 1279 N N . ALA A 1 178 ? 5.003 -12.586 2.410 1.00 93.56 178 ALA A N 1
ATOM 1280 C CA . ALA A 1 178 ? 4.925 -13.768 1.559 1.00 93.56 178 ALA A CA 1
ATOM 1281 C C . ALA A 1 178 ? 3.550 -13.870 0.882 1.00 93.56 178 ALA A C 1
ATOM 1283 O O . ALA A 1 178 ? 3.479 -14.111 -0.325 1.00 93.56 178 ALA A O 1
ATOM 1284 N N . ASP A 1 179 ? 2.476 -13.615 1.629 1.00 95.12 179 ASP A N 1
ATOM 1285 C CA . ASP A 1 179 ? 1.108 -13.581 1.113 1.00 95.12 179 ASP A CA 1
ATOM 1286 C C . ASP A 1 179 ? 0.920 -12.463 0.089 1.00 95.12 179 ASP A C 1
ATOM 1288 O O . ASP A 1 179 ? 0.382 -12.693 -0.995 1.00 95.12 179 ASP A O 1
ATOM 1292 N N . TRP A 1 180 ? 1.432 -11.268 0.385 1.00 95.56 180 TRP A N 1
ATOM 1293 C CA . TRP A 1 180 ? 1.389 -10.137 -0.532 1.00 95.56 180 TRP A CA 1
ATOM 1294 C C . TRP A 1 180 ? 2.098 -10.454 -1.854 1.00 95.56 180 TRP A C 1
ATOM 1296 O O . TRP A 1 180 ? 1.521 -10.252 -2.927 1.00 95.56 180 TRP A O 1
ATOM 1306 N N . ARG A 1 181 ? 3.308 -11.031 -1.787 1.00 95.25 181 ARG A N 1
ATOM 1307 C CA . ARG A 1 181 ? 4.070 -11.472 -2.966 1.00 95.25 181 ARG A CA 1
ATOM 1308 C C . ARG A 1 181 ? 3.351 -12.547 -3.764 1.00 95.25 181 ARG A C 1
ATOM 1310 O O . ARG A 1 181 ? 3.326 -12.461 -4.985 1.00 95.25 181 ARG A O 1
ATOM 1317 N N . ARG A 1 182 ? 2.766 -13.544 -3.098 1.00 96.06 182 ARG A N 1
ATOM 1318 C CA . ARG A 1 182 ? 2.025 -14.626 -3.757 1.00 96.06 182 ARG A CA 1
ATOM 1319 C C . ARG A 1 182 ? 0.793 -14.090 -4.488 1.00 96.06 182 ARG A C 1
ATOM 1321 O O . ARG A 1 182 ? 0.587 -14.405 -5.657 1.00 96.06 182 ARG A O 1
ATOM 1328 N N . ARG A 1 183 ? 0.014 -13.223 -3.838 1.00 95.62 183 ARG A N 1
ATOM 1329 C CA . ARG A 1 183 ? -1.203 -12.638 -4.420 1.00 95.62 183 ARG A CA 1
ATOM 1330 C C . ARG A 1 183 ? -0.919 -11.690 -5.580 1.00 95.62 183 ARG A C 1
ATOM 1332 O O . ARG A 1 183 ? -1.680 -11.697 -6.537 1.00 95.62 183 ARG A O 1
ATOM 1339 N N . ASN A 1 184 ? 0.181 -10.940 -5.521 1.00 95.06 184 ASN A N 1
ATOM 1340 C CA . ASN A 1 184 ? 0.548 -9.924 -6.518 1.00 95.06 184 ASN A CA 1
ATOM 1341 C C . ASN A 1 184 ? 1.728 -10.368 -7.399 1.00 95.06 184 ASN A C 1
ATOM 1343 O O . ASN A 1 184 ? 2.470 -9.541 -7.944 1.00 95.06 184 ASN A O 1
ATOM 1347 N N . ALA A 1 185 ? 1.940 -11.683 -7.518 1.00 96.25 185 ALA A N 1
ATOM 1348 C CA . ALA A 1 185 ? 2.983 -12.222 -8.372 1.00 96.25 185 ALA A CA 1
ATOM 1349 C C . ALA A 1 185 ? 2.701 -11.844 -9.831 1.00 96.25 185 ALA A C 1
ATOM 1351 O O . ALA A 1 185 ? 1.583 -11.945 -10.330 1.00 96.25 185 ALA A O 1
ATOM 1352 N N . HIS A 1 186 ? 3.732 -11.407 -10.535 1.00 97.88 186 HIS A N 1
ATOM 1353 C CA . HIS A 1 186 ? 3.611 -10.986 -11.920 1.00 97.88 186 HIS A CA 1
ATOM 1354 C C . HIS A 1 186 ? 4.915 -11.239 -12.660 1.00 97.88 186 HIS A C 1
ATOM 1356 O O . HIS A 1 186 ? 5.979 -11.420 -12.064 1.00 97.88 186 HIS A O 1
ATOM 1362 N N . ARG A 1 187 ? 4.833 -11.214 -13.987 1.00 97.62 187 ARG A N 1
ATOM 1363 C CA . ARG A 1 187 ? 5.993 -11.270 -14.871 1.00 97.62 187 ARG A CA 1
ATOM 1364 C C . ARG A 1 187 ? 5.892 -10.181 -15.923 1.00 97.62 187 ARG A C 1
ATOM 1366 O O . ARG A 1 187 ? 4.825 -9.962 -16.492 1.00 97.62 187 ARG A O 1
ATOM 1373 N N . ILE A 1 188 ? 7.010 -9.517 -16.193 1.00 97.56 188 ILE A N 1
ATOM 1374 C CA . ILE A 1 188 ? 7.141 -8.551 -17.284 1.00 97.56 188 ILE A CA 1
ATOM 1375 C C . ILE A 1 188 ? 8.025 -9.174 -18.361 1.00 97.56 188 ILE A C 1
ATOM 1377 O O . ILE A 1 188 ? 9.101 -9.693 -18.078 1.00 97.56 188 ILE A O 1
ATOM 1381 N N . GLU A 1 189 ? 7.553 -9.130 -19.600 1.00 96.88 189 GLU A N 1
ATOM 1382 C CA . GLU A 1 189 ? 8.199 -9.708 -20.774 1.00 96.88 189 GLU A CA 1
ATOM 1383 C C . GLU A 1 189 ? 8.333 -8.656 -21.875 1.00 96.88 189 GLU A C 1
ATOM 1385 O O . GLU A 1 189 ? 7.500 -7.755 -21.998 1.00 96.88 189 GLU A O 1
ATOM 1390 N N . LEU A 1 190 ? 9.342 -8.803 -22.734 1.00 96.50 190 LEU A N 1
ATOM 1391 C CA . LEU A 1 190 ? 9.420 -8.029 -23.970 1.00 96.50 190 LEU A CA 1
ATOM 1392 C C . LEU A 1 190 ? 8.385 -8.529 -24.980 1.00 96.50 190 LEU A C 1
ATOM 1394 O O . LEU A 1 190 ? 8.277 -9.724 -25.244 1.00 96.50 190 LEU A O 1
ATOM 1398 N N . ALA A 1 191 ? 7.652 -7.598 -25.589 1.00 93.81 191 ALA A N 1
ATOM 1399 C CA . ALA A 1 191 ? 6.693 -7.897 -26.653 1.00 93.81 191 ALA A CA 1
ATOM 1400 C C . ALA A 1 191 ? 7.253 -7.623 -28.062 1.00 93.81 191 ALA A C 1
ATOM 1402 O O . ALA A 1 191 ? 6.570 -7.879 -29.054 1.00 93.81 191 ALA A O 1
ATOM 1403 N N . GLY A 1 192 ? 8.474 -7.095 -28.155 1.00 91.44 192 GLY A N 1
ATOM 1404 C CA . GLY A 1 192 ? 9.158 -6.758 -29.398 1.00 91.44 192 GLY A CA 1
ATOM 1405 C C . GLY A 1 192 ? 10.545 -6.163 -29.133 1.00 91.44 192 GLY A C 1
ATOM 1406 O O . GLY A 1 192 ? 10.952 -6.062 -27.973 1.00 91.44 192 GLY A O 1
ATOM 1407 N N . PRO A 1 193 ? 11.279 -5.772 -30.189 1.00 90.69 193 PRO A N 1
ATOM 1408 C CA . PRO A 1 193 ? 12.575 -5.125 -30.032 1.00 90.69 193 PRO A CA 1
ATOM 1409 C C . PRO A 1 193 ? 12.420 -3.755 -29.363 1.00 90.69 193 PRO A C 1
ATOM 1411 O O . PRO A 1 193 ? 11.471 -3.019 -29.644 1.00 90.69 193 PRO A O 1
ATOM 1414 N N . VAL A 1 194 ? 13.383 -3.406 -28.510 1.00 89.75 194 VAL A N 1
ATOM 1415 C CA . VAL A 1 194 ? 13.507 -2.050 -27.969 1.00 89.75 194 VAL A CA 1
ATOM 1416 C C . VAL A 1 194 ? 13.867 -1.102 -29.111 1.00 89.75 194 VAL A C 1
ATOM 1418 O O . VAL A 1 194 ? 14.766 -1.385 -29.902 1.00 89.75 194 VAL A O 1
ATOM 1421 N N . GLN A 1 195 ? 13.145 0.010 -29.215 1.00 89.38 195 GLN A N 1
ATOM 1422 C CA . GLN A 1 195 ? 13.327 0.991 -30.279 1.00 89.38 195 GLN A CA 1
ATOM 1423 C C . GLN A 1 195 ? 13.996 2.237 -29.711 1.00 89.38 195 GLN A C 1
ATOM 1425 O O . GLN A 1 195 ? 13.468 2.849 -28.788 1.00 89.38 195 GLN A O 1
ATOM 1430 N N . CYS A 1 196 ? 15.123 2.639 -30.286 1.00 85.12 196 CYS A N 1
ATOM 1431 C CA . CYS A 1 196 ? 15.782 3.896 -29.952 1.00 85.12 196 CYS A CA 1
ATOM 1432 C C . CYS A 1 196 ? 15.546 4.888 -31.091 1.00 85.12 196 CYS A C 1
ATOM 1434 O O . CYS A 1 196 ? 15.856 4.603 -32.247 1.00 85.12 196 CYS A O 1
ATOM 1436 N N . SER A 1 197 ? 14.975 6.044 -30.774 1.00 83.50 197 SER A N 1
ATOM 1437 C CA . SER A 1 197 ? 14.813 7.137 -31.730 1.00 83.50 197 SER A CA 1
ATOM 1438 C C . SER A 1 197 ? 16.119 7.920 -31.908 1.00 83.50 197 SER A C 1
ATOM 1440 O O . SER A 1 197 ? 17.006 7.893 -31.052 1.00 83.50 197 SER A O 1
ATOM 1442 N N . ALA A 1 198 ? 16.218 8.678 -33.004 1.00 76.94 198 ALA A N 1
ATOM 1443 C CA . ALA A 1 198 ? 17.343 9.583 -33.247 1.00 76.94 198 ALA A CA 1
ATOM 1444 C C . ALA A 1 198 ? 17.454 10.705 -32.194 1.00 76.94 198 ALA A C 1
ATOM 1446 O O . ALA A 1 198 ? 18.534 11.247 -31.990 1.00 76.94 198 ALA A O 1
ATOM 1447 N N . THR A 1 199 ? 16.352 11.036 -31.513 1.00 78.19 199 THR A N 1
ATOM 1448 C CA . THR A 1 199 ? 16.301 12.029 -30.429 1.00 78.19 199 THR A CA 1
ATOM 1449 C C . THR A 1 199 ? 16.671 11.443 -29.065 1.00 78.19 199 THR A C 1
ATOM 1451 O O . THR A 1 199 ? 16.648 12.162 -28.072 1.00 78.19 199 THR A O 1
ATOM 1454 N N . GLY A 1 200 ? 17.003 10.150 -28.996 1.00 80.00 200 GLY A N 1
ATOM 1455 C CA . GLY A 1 200 ? 17.385 9.477 -27.757 1.00 80.00 200 GLY A CA 1
ATOM 1456 C C . GLY A 1 200 ? 16.214 8.944 -26.930 1.00 80.00 200 GLY A C 1
ATOM 1457 O O . GLY A 1 200 ? 16.457 8.339 -25.895 1.00 80.00 200 GLY A O 1
ATOM 1458 N N . GLU A 1 201 ? 14.956 9.094 -27.360 1.00 88.31 201 GLU A N 1
ATOM 1459 C CA . GLU A 1 201 ? 13.824 8.393 -26.728 1.00 88.31 201 GLU A CA 1
ATOM 1460 C C . GLU A 1 201 ? 13.966 6.884 -26.953 1.00 88.31 201 GLU A C 1
ATOM 1462 O O . GLU A 1 201 ? 14.119 6.435 -28.096 1.00 88.31 201 GLU A O 1
ATOM 1467 N N . VAL A 1 202 ? 13.886 6.115 -25.871 1.00 89.62 202 VAL A N 1
ATOM 1468 C CA . VAL A 1 202 ? 13.853 4.657 -25.887 1.00 89.62 202 VAL A CA 1
ATOM 1469 C C . VAL A 1 202 ? 12.417 4.202 -25.654 1.00 89.62 202 VAL A C 1
ATOM 1471 O O . VAL A 1 202 ? 11.771 4.572 -24.677 1.00 89.62 202 VAL A O 1
ATOM 1474 N N . ARG A 1 203 ? 11.903 3.376 -26.558 1.00 93.81 203 ARG A N 1
ATOM 1475 C CA . ARG A 1 203 ? 10.576 2.773 -26.471 1.00 93.81 203 ARG A CA 1
ATOM 1476 C C . ARG A 1 203 ? 10.701 1.288 -26.218 1.00 93.81 203 ARG A C 1
ATOM 1478 O O . ARG A 1 203 ? 11.273 0.555 -27.027 1.00 93.81 203 ARG A O 1
ATOM 1485 N N . VAL A 1 204 ? 10.121 0.844 -25.111 1.00 95.38 204 VAL A N 1
ATOM 1486 C CA . VAL A 1 204 ? 10.138 -0.557 -24.694 1.00 95.38 204 VAL A CA 1
ATOM 1487 C C . VAL A 1 204 ? 8.723 -1.126 -24.820 1.00 95.38 204 VAL A C 1
ATOM 1489 O O . VAL A 1 204 ? 7.867 -0.847 -23.975 1.00 95.38 204 VAL A O 1
ATOM 1492 N N . PRO A 1 205 ? 8.431 -1.895 -25.886 1.00 96.88 205 PRO A N 1
ATOM 1493 C CA . PRO A 1 205 ? 7.183 -2.635 -25.982 1.00 96.88 205 PRO A CA 1
ATOM 1494 C C . PRO A 1 205 ? 7.249 -3.867 -25.076 1.00 96.88 205 PRO A C 1
ATOM 1496 O O . PRO A 1 205 ? 8.133 -4.716 -25.214 1.00 96.88 205 PRO A O 1
ATOM 1499 N N . GLY A 1 206 ? 6.283 -3.997 -24.175 1.00 97.25 206 GLY A N 1
ATOM 1500 C CA . GLY A 1 206 ? 6.250 -5.082 -23.207 1.00 97.25 206 GLY A CA 1
ATOM 1501 C C . GLY A 1 206 ? 4.885 -5.733 -23.058 1.00 97.25 206 GLY A C 1
ATOM 1502 O O . GLY A 1 206 ? 3.868 -5.294 -23.606 1.00 97.25 206 GLY A O 1
ATOM 1503 N N . ARG A 1 207 ? 4.878 -6.828 -22.308 1.00 97.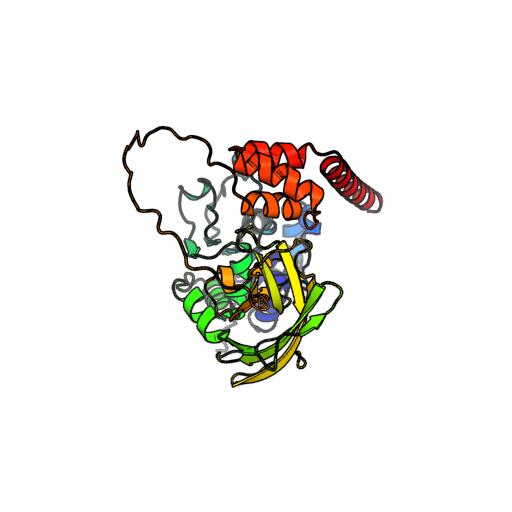75 207 ARG A N 1
ATOM 1504 C CA . ARG A 1 207 ? 3.691 -7.522 -21.832 1.00 97.75 207 ARG A CA 1
ATOM 1505 C C . ARG A 1 207 ? 3.848 -7.764 -20.342 1.00 97.75 207 ARG A C 1
ATOM 1507 O O . ARG A 1 207 ? 4.884 -8.252 -19.908 1.00 97.75 207 ARG A O 1
ATOM 1514 N N . ILE A 1 208 ? 2.819 -7.439 -19.577 1.00 98.12 208 ILE A N 1
ATOM 1515 C CA . ILE A 1 208 ? 2.697 -7.865 -18.189 1.00 98.12 208 ILE A CA 1
ATOM 1516 C C . ILE A 1 208 ? 1.750 -9.061 -18.126 1.00 98.12 208 ILE A C 1
ATOM 1518 O O . ILE A 1 208 ? 0.730 -9.082 -18.818 1.00 98.12 208 ILE A O 1
ATOM 1522 N N . VAL A 1 209 ? 2.118 -10.065 -17.340 1.00 98.12 209 VAL A N 1
ATOM 1523 C CA . VAL A 1 209 ? 1.346 -11.282 -17.086 1.00 98.12 209 VAL A CA 1
ATOM 1524 C C . VAL A 1 209 ? 1.091 -11.343 -15.586 1.00 98.12 209 VAL A C 1
ATOM 1526 O O . VAL A 1 209 ? 2.046 -11.289 -14.807 1.00 98.12 209 VAL A O 1
ATOM 1529 N N . ASN A 1 210 ? -0.172 -11.450 -15.183 1.00 98.12 210 ASN A N 1
ATOM 1530 C CA . ASN A 1 210 ? -0.522 -11.702 -13.793 1.00 98.12 210 ASN A CA 1
ATOM 1531 C C . ASN A 1 210 ? -0.323 -13.194 -13.501 1.00 98.12 210 ASN A C 1
ATOM 1533 O O . ASN A 1 210 ? -0.998 -14.043 -14.079 1.00 98.12 210 ASN A O 1
ATOM 1537 N N . THR A 1 211 ? 0.626 -13.521 -12.628 1.00 98.12 211 THR A N 1
ATOM 1538 C CA . THR A 1 211 ? 0.917 -14.902 -12.213 1.00 98.12 211 THR A CA 1
ATOM 1539 C C . THR A 1 211 ? 0.530 -15.152 -10.757 1.00 98.12 211 THR A C 1
ATOM 1541 O O . THR A 1 211 ? 0.920 -16.174 -10.196 1.00 98.12 211 THR A O 1
ATOM 1544 N N . GLY A 1 212 ? -0.145 -14.191 -10.129 1.00 97.19 212 GLY A N 1
ATOM 1545 C CA . GLY A 1 212 ? -0.549 -14.213 -8.736 1.00 97.19 212 GLY A CA 1
ATOM 1546 C C . GLY A 1 212 ? -1.956 -14.750 -8.546 1.00 97.19 212 GLY A C 1
ATOM 1547 O O . GLY A 1 212 ? -2.596 -15.243 -9.472 1.00 97.19 212 GLY A O 1
ATOM 1548 N N . GLU A 1 213 ? -2.422 -14.662 -7.306 1.00 97.25 213 GLU A N 1
ATOM 1549 C CA . GLU A 1 213 ? -3.741 -15.149 -6.884 1.00 97.25 213 GLU A CA 1
ATOM 1550 C C . GLU A 1 213 ? -4.818 -14.055 -6.888 1.00 97.25 213 GLU A C 1
ATOM 1552 O O . GLU A 1 213 ? -6.000 -14.369 -6.781 1.00 97.25 213 GLU A O 1
ATOM 1557 N N . ALA A 1 214 ? -4.434 -12.779 -6.985 1.00 94.81 214 ALA A N 1
ATOM 1558 C CA . ALA A 1 214 ? -5.353 -11.645 -6.986 1.00 94.81 214 ALA A CA 1
ATOM 1559 C C . ALA A 1 214 ? -5.305 -10.889 -8.317 1.00 94.81 214 ALA A C 1
ATOM 1561 O O . ALA A 1 214 ? -4.278 -10.876 -8.997 1.00 94.81 214 ALA A O 1
ATOM 1562 N N . ALA A 1 215 ? -6.412 -10.236 -8.677 1.00 95.19 215 ALA A N 1
ATOM 1563 C CA . ALA A 1 215 ? -6.453 -9.349 -9.831 1.00 95.19 215 ALA A CA 1
ATOM 1564 C C . ALA A 1 215 ? -5.508 -8.150 -9.635 1.00 95.19 215 ALA A C 1
ATOM 1566 O O . ALA A 1 215 ? -5.473 -7.535 -8.567 1.00 95.19 215 ALA A O 1
ATOM 1567 N N . LEU A 1 216 ? -4.750 -7.803 -10.677 1.00 94.50 216 LEU A N 1
ATOM 1568 C CA . LEU A 1 216 ? -3.934 -6.589 -10.707 1.00 94.50 216 LEU A CA 1
ATOM 1569 C C . LEU A 1 216 ? -4.755 -5.461 -11.318 1.00 94.50 216 LEU A C 1
ATOM 1571 O O . LEU A 1 216 ? -5.108 -5.523 -12.496 1.00 94.50 216 LEU A O 1
ATOM 1575 N N . VAL A 1 217 ? -5.023 -4.422 -10.531 1.00 92.62 217 VAL A N 1
ATOM 1576 C CA . VAL A 1 217 ? -5.835 -3.278 -10.953 1.00 92.62 217 VAL A CA 1
ATOM 1577 C C . VAL A 1 217 ? -4.945 -2.052 -11.139 1.00 92.62 217 VAL A C 1
ATOM 1579 O O . VAL A 1 217 ? -4.412 -1.496 -10.184 1.00 92.62 217 VAL A O 1
ATOM 1582 N N . PHE A 1 218 ? -4.788 -1.626 -12.387 1.00 92.56 218 PHE A N 1
ATOM 1583 C CA . PHE A 1 218 ? -3.969 -0.503 -12.818 1.00 92.56 218 PHE A CA 1
ATOM 1584 C C . PHE A 1 218 ? -4.780 0.788 -12.898 1.00 92.56 218 PHE A C 1
ATOM 1586 O O . PHE A 1 218 ? -5.919 0.807 -13.362 1.00 92.56 218 PHE A O 1
ATOM 1593 N N . GLY A 1 219 ? -4.150 1.904 -12.535 1.00 81.81 219 GLY A N 1
ATOM 1594 C CA . GLY A 1 219 ? -4.690 3.225 -12.852 1.00 81.81 219 GLY A CA 1
ATOM 1595 C C . GLY A 1 219 ? -5.877 3.715 -12.008 1.00 81.81 219 GLY A C 1
ATOM 1596 O O . GLY A 1 219 ? -6.427 4.752 -12.376 1.00 81.81 219 GLY A O 1
ATOM 1597 N N . ARG A 1 220 ? -6.268 3.032 -10.916 1.00 73.12 220 ARG A N 1
ATOM 1598 C CA . ARG A 1 220 ? -7.238 3.573 -9.931 1.00 73.12 220 ARG A CA 1
ATOM 1599 C C . ARG A 1 220 ? -6.699 4.849 -9.247 1.00 73.12 220 ARG A C 1
ATOM 1601 O O . ARG A 1 220 ? -5.547 5.208 -9.479 1.00 73.12 220 ARG A O 1
ATOM 1608 N N . ALA A 1 221 ? -7.569 5.543 -8.499 1.00 58.94 221 ALA A N 1
ATOM 1609 C CA . ALA A 1 221 ? -7.338 6.851 -7.863 1.00 58.94 221 ALA A CA 1
ATOM 1610 C C . ALA A 1 221 ? -5.976 6.981 -7.143 1.00 58.94 221 ALA A C 1
ATOM 1612 O O . ALA A 1 221 ? -5.333 5.992 -6.817 1.00 58.94 221 ALA A O 1
ATOM 1613 N N . GLU A 1 222 ? -5.538 8.226 -6.947 1.00 56.94 222 GLU A N 1
ATOM 1614 C CA . GLU A 1 222 ? -4.141 8.698 -6.964 1.00 56.94 222 GLU A CA 1
ATOM 1615 C C . GLU A 1 222 ? -3.130 8.028 -6.012 1.00 56.94 222 GLU A C 1
ATOM 1617 O O . GLU A 1 222 ? -1.928 8.119 -6.268 1.00 56.94 222 GLU A O 1
ATOM 1622 N N . ARG A 1 223 ? -3.559 7.316 -4.963 1.00 57.53 223 ARG A N 1
ATOM 1623 C CA . ARG A 1 223 ? -2.674 6.568 -4.054 1.00 57.53 223 ARG A CA 1
ATOM 1624 C C . ARG A 1 223 ? -2.986 5.073 -4.144 1.00 57.53 223 ARG A C 1
ATOM 1626 O O . ARG A 1 223 ? -4.142 4.677 -4.141 1.00 57.53 223 ARG A O 1
ATOM 1633 N N . ASP A 1 224 ? -1.935 4.266 -4.300 1.00 65.06 224 ASP A N 1
ATOM 1634 C CA . ASP A 1 224 ? -1.933 2.869 -4.795 1.00 65.06 224 ASP A CA 1
ATOM 1635 C C . ASP A 1 224 ? -2.132 2.704 -6.296 1.00 65.06 224 ASP A C 1
ATOM 1637 O O . ASP A 1 224 ? -2.399 1.597 -6.780 1.00 65.06 224 ASP A O 1
ATOM 1641 N N . ARG A 1 225 ? -1.985 3.785 -7.062 1.00 82.12 225 ARG A N 1
ATOM 1642 C CA . ARG A 1 225 ? -2.082 3.714 -8.511 1.00 82.12 225 ARG A CA 1
ATOM 1643 C C . ARG A 1 225 ? -0.982 2.809 -9.056 1.00 82.12 225 ARG A C 1
ATOM 1645 O O . ARG A 1 225 ? 0.172 3.204 -9.229 1.00 82.12 225 ARG A O 1
ATOM 1652 N N . LEU A 1 226 ? -1.364 1.559 -9.301 1.00 92.06 226 LEU A N 1
ATOM 1653 C CA . LEU A 1 226 ? -0.479 0.545 -9.830 1.00 92.06 226 LEU A CA 1
ATOM 1654 C C . LEU A 1 226 ? -0.207 0.873 -11.293 1.00 92.06 226 LEU A C 1
ATOM 1656 O O . LEU A 1 226 ? -1.128 1.012 -12.105 1.00 92.06 226 LEU A O 1
ATOM 1660 N N . MET A 1 227 ? 1.068 1.008 -11.626 1.00 95.06 227 MET A N 1
ATOM 1661 C CA . MET A 1 227 ? 1.524 1.284 -12.981 1.00 95.06 227 MET A CA 1
ATOM 1662 C C . MET A 1 227 ? 2.705 0.394 -13.336 1.00 95.06 227 MET A C 1
ATOM 1664 O O . MET A 1 227 ? 3.325 -0.240 -12.481 1.00 95.06 227 MET A O 1
ATOM 1668 N N . ILE A 1 228 ? 3.040 0.384 -14.621 1.00 97.06 228 ILE A N 1
ATOM 1669 C CA . ILE A 1 228 ? 4.289 -0.186 -15.105 1.00 97.06 228 ILE A CA 1
ATOM 1670 C C . ILE A 1 228 ? 5.300 0.952 -15.152 1.00 97.06 228 ILE A C 1
ATOM 1672 O O . ILE A 1 228 ? 5.113 1.931 -15.876 1.00 97.06 228 ILE A O 1
ATOM 1676 N N . GLY A 1 229 ? 6.343 0.843 -14.340 1.00 96.75 229 GLY A N 1
ATOM 1677 C CA . GLY A 1 229 ? 7.458 1.772 -14.326 1.00 96.75 229 GLY A CA 1
ATOM 1678 C C . GLY A 1 229 ? 8.609 1.250 -15.178 1.00 96.75 229 GLY A C 1
ATOM 1679 O O . GLY A 1 229 ? 8.851 0.044 -15.245 1.00 96.75 229 GLY A O 1
ATOM 1680 N N . ALA A 1 230 ? 9.337 2.169 -15.801 1.00 96.50 230 ALA A N 1
ATOM 1681 C CA . ALA A 1 230 ? 10.668 1.899 -16.326 1.00 96.50 230 ALA A CA 1
ATOM 1682 C C . ALA A 1 230 ? 11.634 2.928 -15.758 1.00 96.50 230 ALA A C 1
ATOM 1684 O O . ALA A 1 230 ? 11.293 4.109 -15.696 1.00 96.50 230 ALA A O 1
ATOM 1685 N N . ARG A 1 231 ? 12.817 2.483 -15.350 1.00 94.31 231 ARG A N 1
ATOM 1686 C CA . ARG A 1 231 ? 13.907 3.348 -14.901 1.00 94.31 231 ARG A CA 1
ATOM 1687 C C . ARG A 1 231 ? 15.200 2.959 -15.596 1.00 94.31 231 ARG A C 1
ATOM 1689 O O . ARG A 1 231 ? 15.392 1.793 -15.940 1.00 94.31 231 ARG A O 1
ATOM 1696 N N . ILE A 1 232 ? 16.045 3.947 -15.864 1.00 90.69 232 ILE A N 1
ATOM 1697 C CA . ILE A 1 232 ? 17.279 3.778 -16.633 1.00 90.69 232 ILE A CA 1
ATOM 1698 C C . ILE A 1 232 ? 18.497 4.204 -15.826 1.00 90.69 232 ILE A C 1
ATOM 1700 O O . ILE A 1 232 ? 18.441 5.190 -15.091 1.00 90.69 232 ILE A O 1
ATOM 1704 N N . ARG A 1 233 ? 19.595 3.469 -15.968 1.00 88.25 233 ARG A N 1
ATOM 1705 C CA . ARG A 1 233 ? 20.905 3.856 -15.442 1.00 88.25 233 ARG A CA 1
ATOM 1706 C C . ARG A 1 233 ? 21.999 3.498 -16.440 1.00 88.25 233 ARG A C 1
ATOM 1708 O O . ARG A 1 233 ? 21.827 2.598 -17.260 1.00 88.25 233 ARG A O 1
ATOM 1715 N N . SER A 1 234 ? 23.108 4.221 -16.393 1.00 83.06 234 SER A N 1
ATOM 1716 C CA . SER A 1 234 ? 24.300 3.937 -17.199 1.00 83.06 234 SER A CA 1
ATOM 1717 C C . SER A 1 234 ? 25.364 3.266 -16.341 1.00 83.06 234 SER A C 1
ATOM 1719 O O . SER A 1 234 ? 25.371 3.440 -15.128 1.00 83.06 234 SER A O 1
ATOM 1721 N N . GLU A 1 235 ? 26.332 2.575 -16.943 1.00 73.62 235 GLU A N 1
ATOM 1722 C CA . GLU A 1 235 ? 27.472 2.043 -16.171 1.00 73.62 235 GLU A CA 1
ATOM 1723 C C . GLU A 1 235 ? 28.234 3.131 -15.398 1.00 73.62 235 GLU A C 1
ATOM 1725 O O . GLU A 1 235 ? 28.767 2.902 -14.315 1.00 73.62 235 GLU A O 1
ATOM 1730 N N . THR A 1 236 ? 28.252 4.351 -15.936 1.00 70.56 236 THR A N 1
ATOM 1731 C CA . THR A 1 236 ? 28.899 5.512 -15.316 1.00 70.56 236 THR A CA 1
ATOM 1732 C C . THR A 1 236 ? 28.115 6.111 -14.145 1.00 70.56 236 THR A C 1
ATOM 1734 O O . THR A 1 236 ? 28.653 6.965 -13.441 1.00 70.56 236 THR A O 1
ATOM 1737 N N . CYS A 1 237 ? 26.861 5.697 -13.928 1.00 69.06 237 CYS A N 1
ATOM 1738 C CA . CYS A 1 237 ? 25.989 6.209 -12.876 1.00 69.06 237 CYS A CA 1
ATOM 1739 C C . CYS A 1 237 ? 25.222 5.062 -12.211 1.00 69.06 237 CYS A C 1
ATOM 1741 O O . CYS A 1 237 ? 24.273 4.525 -12.773 1.00 69.06 237 CYS A O 1
ATOM 1743 N N . ALA A 1 238 ? 25.596 4.722 -10.975 1.00 71.81 238 ALA A N 1
ATOM 1744 C CA . ALA A 1 238 ? 24.927 3.660 -10.221 1.00 71.81 238 ALA A CA 1
ATOM 1745 C C . ALA A 1 238 ? 23.441 3.962 -9.926 1.00 71.81 238 ALA A C 1
ATOM 1747 O O . ALA A 1 238 ? 22.653 3.025 -9.772 1.00 71.81 238 ALA A O 1
ATOM 1748 N N . ALA A 1 239 ? 23.076 5.249 -9.874 1.00 78.06 239 ALA A N 1
ATOM 1749 C CA . ALA A 1 239 ? 21.723 5.725 -9.607 1.00 78.06 239 ALA A CA 1
ATOM 1750 C C . ALA A 1 239 ? 20.849 5.740 -10.869 1.00 78.06 239 ALA A C 1
ATOM 1752 O O . ALA A 1 239 ? 21.326 5.977 -11.983 1.00 78.06 239 ALA A O 1
ATOM 1753 N N . TRP A 1 240 ? 19.547 5.543 -10.671 1.00 83.88 240 TRP A N 1
ATOM 1754 C CA . TRP A 1 240 ? 18.532 5.676 -11.713 1.00 83.88 240 TRP A CA 1
ATOM 1755 C C . TRP A 1 240 ? 18.357 7.148 -12.101 1.00 83.88 240 TRP A C 1
ATOM 1757 O O . TRP A 1 240 ? 18.137 7.993 -11.240 1.00 83.88 240 TRP A O 1
ATOM 1767 N N . THR A 1 241 ? 18.476 7.467 -13.389 1.00 78.38 241 THR A N 1
ATOM 1768 C CA . THR A 1 241 ? 18.542 8.858 -13.871 1.00 78.38 241 THR A CA 1
ATOM 1769 C C . THR A 1 241 ? 17.257 9.333 -14.531 1.00 78.38 241 THR A C 1
ATOM 1771 O O . THR A 1 241 ? 16.844 10.464 -14.296 1.00 78.38 241 THR A O 1
ATOM 1774 N N . ASN A 1 242 ? 16.596 8.476 -15.313 1.00 86.00 242 ASN A N 1
ATOM 1775 C CA . ASN A 1 242 ? 15.294 8.777 -15.907 1.00 86.00 242 ASN A CA 1
ATOM 1776 C C . ASN A 1 242 ? 14.289 7.688 -15.557 1.00 86.00 242 ASN A C 1
ATOM 1778 O O . ASN A 1 242 ? 14.599 6.495 -15.604 1.00 86.00 242 ASN A O 1
ATOM 1782 N N . GLU A 1 243 ? 13.061 8.109 -15.283 1.00 92.62 243 GLU A N 1
ATOM 1783 C CA . GLU A 1 243 ? 11.946 7.212 -15.038 1.00 92.62 243 GLU A CA 1
ATOM 1784 C C . GLU A 1 243 ? 10.763 7.551 -15.944 1.00 92.62 243 GLU A C 1
ATOM 1786 O O . GLU A 1 243 ? 10.540 8.702 -16.313 1.00 92.62 243 GLU A O 1
ATOM 1791 N N . ALA A 1 244 ? 9.973 6.538 -16.272 1.00 93.69 244 ALA A N 1
ATOM 1792 C CA . ALA A 1 244 ? 8.734 6.674 -17.016 1.00 93.69 244 ALA A CA 1
ATOM 1793 C C . ALA A 1 244 ? 7.635 5.821 -16.380 1.00 93.69 244 ALA A C 1
ATOM 1795 O O . ALA A 1 244 ? 7.903 4.924 -15.569 1.00 93.69 244 ALA A O 1
ATOM 1796 N N . ARG A 1 245 ? 6.386 6.103 -16.755 1.00 94.94 245 ARG A N 1
ATOM 1797 C CA . ARG A 1 245 ? 5.195 5.359 -16.336 1.00 94.94 245 ARG A CA 1
ATOM 1798 C C . ARG A 1 245 ? 4.365 4.993 -17.558 1.00 94.94 245 ARG A C 1
ATOM 1800 O O . ARG A 1 245 ? 4.263 5.772 -18.502 1.00 94.94 245 ARG A O 1
ATOM 1807 N N . ALA A 1 246 ? 3.754 3.818 -17.529 1.00 94.81 246 ALA A N 1
ATOM 1808 C CA . ALA A 1 246 ? 2.807 3.375 -18.537 1.00 94.81 246 ALA A CA 1
ATOM 1809 C C . ALA A 1 246 ? 1.664 2.595 -17.890 1.00 94.81 246 ALA A C 1
ATOM 1811 O O . ALA A 1 246 ? 1.843 1.898 -16.887 1.00 94.81 246 ALA A O 1
ATOM 1812 N N . LEU A 1 247 ? 0.488 2.691 -18.505 1.00 95.81 247 LEU A N 1
ATOM 1813 C CA . LEU A 1 247 ? -0.623 1.795 -18.222 1.00 95.81 247 LEU A CA 1
ATOM 1814 C C . LEU A 1 247 ? -0.609 0.636 -19.227 1.00 95.81 247 LEU A C 1
ATOM 1816 O O . LEU A 1 247 ? -0.316 0.846 -20.411 1.00 95.81 247 LEU A O 1
ATOM 1820 N N . PRO A 1 248 ? -0.933 -0.588 -18.788 1.00 96.00 248 PRO A N 1
ATOM 1821 C CA . PRO A 1 248 ? -1.243 -1.661 -19.713 1.00 96.00 248 PRO A CA 1
ATOM 1822 C C . PRO A 1 248 ? -2.519 -1.360 -20.505 1.00 96.00 248 PRO A C 1
ATOM 1824 O O . PRO A 1 248 ? -3.385 -0.597 -20.088 1.00 96.00 248 PRO A O 1
ATOM 1827 N N . ALA A 1 249 ? -2.662 -2.015 -21.656 1.00 94.81 249 ALA A N 1
ATOM 1828 C CA . ALA A 1 249 ? -3.830 -1.894 -22.527 1.00 94.81 249 ALA A CA 1
ATOM 1829 C C . ALA A 1 249 ? -5.144 -2.351 -21.865 1.00 94.81 249 ALA A C 1
ATOM 1831 O O . ALA A 1 249 ? -6.219 -2.056 -22.381 1.00 94.81 249 ALA A O 1
ATOM 1832 N N . ARG A 1 250 ? -5.061 -3.096 -20.755 1.00 93.75 250 ARG A N 1
ATOM 1833 C CA . ARG A 1 250 ? -6.197 -3.453 -19.904 1.00 93.75 250 ARG A CA 1
ATOM 1834 C C . ARG A 1 250 ? -5.949 -2.899 -18.502 1.00 93.75 250 ARG A C 1
ATOM 1836 O O . ARG A 1 250 ? -4.866 -3.150 -17.980 1.00 93.75 250 ARG A O 1
ATOM 1843 N N . PRO A 1 251 ? -6.916 -2.192 -17.899 1.00 92.81 251 PRO A N 1
ATOM 1844 C CA . PRO A 1 251 ? -6.766 -1.633 -16.559 1.00 92.81 251 PRO A CA 1
ATOM 1845 C C . PRO A 1 251 ? -6.867 -2.693 -15.458 1.00 92.81 251 PRO A C 1
ATOM 1847 O O . PRO A 1 251 ? -6.510 -2.415 -14.327 1.00 92.81 251 PRO A O 1
ATOM 1850 N N . GLU A 1 252 ? -7.332 -3.900 -15.761 1.00 95.25 252 GLU A N 1
ATOM 1851 C CA . GLU A 1 252 ? -7.463 -4.989 -14.797 1.00 95.25 252 GLU A CA 1
ATOM 1852 C C . GLU A 1 252 ? -6.994 -6.294 -15.439 1.00 95.25 252 GLU A C 1
ATOM 1854 O O . GLU A 1 252 ? -7.273 -6.544 -16.618 1.00 95.25 252 GLU A O 1
ATOM 1859 N N . LEU A 1 253 ? -6.227 -7.081 -14.684 1.00 96.88 253 LEU A N 1
ATOM 1860 C CA . LEU A 1 253 ? -5.717 -8.387 -15.093 1.00 96.88 253 LEU A CA 1
ATOM 1861 C C . LEU A 1 253 ? -6.063 -9.423 -14.038 1.00 96.88 253 LEU A C 1
ATOM 1863 O O . LEU A 1 253 ? -5.465 -9.425 -12.962 1.00 96.88 253 LEU A O 1
ATOM 1867 N N . GLU A 1 254 ? -6.963 -10.336 -14.376 1.00 97.69 254 GLU A N 1
ATOM 1868 C CA . GLU A 1 254 ? -7.256 -11.507 -13.553 1.00 97.69 254 GLU A CA 1
ATOM 1869 C C . GLU A 1 254 ? -6.037 -12.444 -13.452 1.00 97.69 254 GLU A C 1
ATOM 1871 O O . GLU A 1 254 ? -5.120 -12.370 -14.280 1.00 97.69 254 GLU A O 1
ATOM 1876 N N . PRO A 1 255 ? -5.986 -13.344 -12.457 1.00 98.12 255 PRO A N 1
ATOM 1877 C CA . PRO A 1 255 ? -4.979 -14.399 -12.406 1.00 98.12 255 PRO A CA 1
ATOM 1878 C C . PRO A 1 255 ? -4.851 -15.152 -13.743 1.00 98.12 255 PRO A C 1
ATOM 1880 O O . PRO A 1 255 ? -5.814 -15.725 -14.250 1.00 98.12 255 PRO A O 1
ATOM 1883 N N . GLY A 1 256 ? -3.649 -15.156 -14.324 1.00 97.12 256 GLY A N 1
ATOM 1884 C CA . GLY A 1 256 ? -3.351 -15.772 -15.622 1.00 97.12 256 GLY A CA 1
ATOM 1885 C C . GLY A 1 256 ? -3.532 -14.860 -16.843 1.00 97.12 256 GLY A C 1
ATOM 1886 O O . GLY A 1 256 ? -3.064 -15.214 -17.930 1.00 97.12 256 GLY A O 1
ATOM 1887 N N . ASP A 1 257 ? -4.145 -13.683 -16.694 1.00 98.06 257 ASP A N 1
ATOM 1888 C CA . ASP A 1 257 ? -4.292 -12.726 -17.790 1.00 98.06 257 ASP A CA 1
ATOM 1889 C C . ASP A 1 257 ? -2.979 -12.015 -18.136 1.00 98.06 257 ASP A C 1
ATOM 1891 O O . ASP A 1 257 ? -2.019 -11.944 -17.365 1.00 98.06 257 ASP A O 1
ATOM 1895 N N . SER A 1 258 ? -2.949 -11.429 -19.336 1.00 97.56 258 SER A N 1
ATOM 1896 C CA . SER A 1 258 ? -1.857 -10.555 -19.753 1.00 97.56 258 SER A CA 1
ATOM 1897 C C . SER A 1 258 ? -2.337 -9.345 -20.543 1.00 97.56 258 SER A C 1
ATOM 1899 O O . SER A 1 258 ? -3.331 -9.406 -21.271 1.00 97.56 258 SER A O 1
ATOM 1901 N N . ALA A 1 259 ? -1.585 -8.250 -20.453 1.00 97.88 259 ALA A N 1
ATOM 1902 C CA . ALA A 1 259 ? -1.795 -7.064 -21.272 1.00 97.88 259 ALA A CA 1
ATOM 1903 C C . ALA A 1 259 ? -0.486 -6.505 -21.816 1.00 97.88 259 ALA A C 1
ATOM 1905 O O . ALA A 1 259 ? 0.570 -6.568 -21.188 1.00 97.88 259 ALA A O 1
ATOM 1906 N N . ARG A 1 260 ? -0.578 -5.945 -23.023 1.00 98.00 260 ARG A N 1
ATOM 1907 C CA . ARG A 1 260 ? 0.524 -5.223 -23.658 1.00 98.00 260 ARG A CA 1
ATOM 1908 C C . ARG A 1 260 ? 0.634 -3.822 -23.082 1.00 98.00 260 ARG A C 1
ATOM 1910 O O . ARG A 1 260 ? -0.376 -3.227 -22.722 1.00 98.00 260 ARG A O 1
ATOM 1917 N N . PHE A 1 261 ? 1.839 -3.284 -23.085 1.00 97.38 261 PHE A N 1
ATOM 1918 C CA . PHE A 1 261 ? 2.117 -1.889 -22.785 1.00 97.38 261 PHE A CA 1
ATOM 1919 C C . PHE A 1 261 ? 3.258 -1.396 -23.675 1.00 97.38 261 PHE A C 1
ATOM 1921 O O . PHE A 1 261 ? 4.017 -2.187 -24.241 1.00 97.38 261 PHE A O 1
ATOM 1928 N N . VAL A 1 262 ? 3.381 -0.080 -23.795 1.00 96.75 262 VAL A N 1
ATOM 1929 C CA . VAL A 1 262 ? 4.549 0.568 -24.390 1.00 96.75 262 VAL A CA 1
ATOM 1930 C C . VAL A 1 262 ? 4.954 1.683 -23.448 1.00 96.75 262 VAL A C 1
ATOM 1932 O O . VAL A 1 262 ? 4.122 2.517 -23.100 1.00 96.75 262 VAL A O 1
ATOM 1935 N N . ILE A 1 263 ? 6.216 1.683 -23.035 1.00 96.31 263 ILE A N 1
ATOM 1936 C CA . ILE A 1 263 ? 6.775 2.731 -22.188 1.00 96.31 263 ILE A CA 1
ATOM 1937 C C . ILE A 1 263 ? 7.864 3.473 -22.955 1.00 96.31 263 ILE A C 1
ATOM 1939 O O . ILE A 1 263 ? 8.762 2.855 -23.531 1.00 96.31 263 ILE A O 1
ATOM 1943 N N . GLY A 1 264 ? 7.721 4.794 -23.023 1.00 92.50 264 GLY A N 1
ATOM 1944 C CA . GLY A 1 264 ? 8.708 5.701 -23.596 1.00 92.50 264 GLY A CA 1
ATOM 1945 C C . GLY A 1 264 ? 9.503 6.339 -22.469 1.00 92.50 264 GLY A C 1
ATOM 1946 O O . GLY A 1 264 ? 8.916 6.905 -21.552 1.00 92.50 264 GLY A O 1
ATOM 1947 N N . LEU A 1 265 ? 10.821 6.228 -22.530 1.00 91.94 265 LEU A N 1
ATOM 1948 C CA . LEU A 1 265 ? 11.746 6.829 -21.580 1.00 91.94 265 LEU A CA 1
ATOM 1949 C C . LEU A 1 265 ? 12.760 7.682 -22.335 1.00 91.94 265 LEU A C 1
ATOM 1951 O O . LEU A 1 265 ? 13.246 7.300 -23.401 1.00 91.94 265 LEU A O 1
ATOM 1955 N N . ALA A 1 266 ? 13.088 8.844 -21.779 1.00 86.31 266 ALA A N 1
ATOM 1956 C CA . ALA A 1 266 ? 14.215 9.615 -22.274 1.00 86.31 266 ALA A CA 1
ATOM 1957 C C . ALA A 1 266 ? 15.494 8.793 -22.051 1.00 86.31 266 ALA A C 1
ATOM 1959 O O . ALA A 1 266 ? 15.763 8.338 -20.936 1.00 86.31 266 ALA A O 1
ATOM 1960 N N . GLY A 1 267 ? 16.266 8.561 -23.111 1.00 74.00 267 GLY A N 1
ATOM 1961 C CA . GLY A 1 267 ? 17.602 7.990 -22.996 1.00 74.00 267 GLY A CA 1
ATOM 1962 C C . GLY A 1 267 ? 18.547 8.945 -22.261 1.00 74.00 267 GLY A C 1
ATOM 1963 O O . GLY A 1 267 ? 18.219 10.120 -22.063 1.00 74.00 267 GLY A O 1
ATOM 1964 N N . PRO A 1 268 ? 19.723 8.465 -21.831 1.00 68.81 268 PRO A N 1
ATOM 1965 C CA . PRO A 1 268 ? 20.699 9.330 -21.195 1.00 68.81 268 PRO A CA 1
ATOM 1966 C C . PRO A 1 268 ? 21.185 10.373 -22.210 1.00 68.81 268 PRO A C 1
ATOM 1968 O O . PRO A 1 268 ? 21.376 10.074 -23.388 1.00 68.81 268 PRO A O 1
ATOM 1971 N N . THR A 1 269 ? 21.376 11.609 -21.752 1.00 63.22 269 THR A N 1
ATOM 1972 C CA . THR A 1 269 ? 21.866 12.728 -22.577 1.00 63.22 269 THR A CA 1
ATOM 1973 C C . THR A 1 269 ? 23.341 12.586 -22.959 1.00 63.22 269 THR A C 1
ATOM 1975 O O . THR A 1 269 ? 23.817 13.278 -23.855 1.00 63.22 269 THR A O 1
ATOM 1978 N N . THR A 1 270 ? 24.072 11.695 -22.288 1.00 58.84 270 THR A N 1
ATOM 1979 C CA . THR A 1 270 ? 25.491 11.413 -22.512 1.00 58.84 270 THR A CA 1
ATOM 1980 C C . THR A 1 270 ? 25.697 10.244 -23.478 1.00 58.84 270 THR A C 1
ATOM 1982 O O . THR A 1 270 ? 24.849 9.362 -23.595 1.00 58.84 270 THR A O 1
ATOM 1985 N N . ASP A 1 271 ? 26.872 10.186 -24.120 1.00 60.25 271 ASP A N 1
ATOM 1986 C CA . ASP A 1 271 ? 27.353 9.061 -24.950 1.00 60.25 271 ASP A CA 1
ATOM 1987 C C . ASP A 1 271 ? 27.613 7.769 -24.144 1.00 60.25 271 ASP A C 1
ATOM 1989 O O . ASP A 1 271 ? 28.503 6.983 -24.475 1.00 60.25 271 ASP A O 1
ATOM 1993 N N . ALA A 1 272 ? 26.849 7.545 -23.070 1.00 60.59 272 ALA A N 1
ATOM 1994 C CA . ALA A 1 272 ? 26.895 6.348 -22.256 1.00 60.59 272 ALA A CA 1
ATOM 1995 C C . ALA A 1 272 ? 26.792 5.119 -23.166 1.00 60.59 272 ALA A C 1
ATOM 1997 O O . ALA A 1 272 ? 25.769 4.856 -23.808 1.00 60.59 272 ALA A O 1
ATOM 1998 N N . ARG A 1 273 ? 27.913 4.404 -23.252 1.00 63.44 273 ARG A N 1
ATOM 1999 C CA . ARG A 1 273 ? 27.945 3.040 -23.752 1.00 63.44 273 ARG A CA 1
ATOM 2000 C C . ARG A 1 273 ? 27.410 2.185 -22.614 1.00 63.44 273 ARG A C 1
ATOM 2002 O O . ARG A 1 273 ? 27.739 2.444 -21.462 1.00 63.44 273 ARG A O 1
ATOM 2009 N N . ASP A 1 274 ? 26.531 1.264 -22.971 1.00 77.62 274 ASP A N 1
ATOM 2010 C CA . ASP A 1 274 ? 25.908 0.311 -22.061 1.00 77.62 274 ASP A CA 1
ATOM 2011 C C . ASP A 1 274 ? 24.918 0.949 -21.076 1.00 77.62 274 ASP A C 1
ATOM 2013 O O . ASP A 1 274 ? 25.240 1.625 -20.095 1.00 77.62 274 ASP A O 1
ATOM 2017 N N . ILE A 1 275 ? 23.645 0.755 -21.409 1.00 85.88 275 ILE A N 1
ATOM 2018 C CA . ILE A 1 275 ? 22.517 1.282 -20.655 1.00 85.88 275 ILE A CA 1
ATOM 2019 C C . ILE A 1 275 ? 21.723 0.117 -20.081 1.00 85.88 275 ILE A C 1
ATOM 2021 O O . ILE A 1 275 ? 21.377 -0.813 -20.811 1.00 85.88 275 ILE A O 1
ATOM 2025 N N . GLU A 1 276 ? 21.396 0.186 -18.794 1.00 90.88 276 GLU A N 1
ATOM 2026 C CA . GLU A 1 276 ? 20.494 -0.753 -18.143 1.00 90.88 276 GLU A CA 1
ATOM 2027 C C . GLU A 1 276 ? 19.114 -0.116 -17.971 1.00 90.88 276 GLU A C 1
ATOM 2029 O O . GLU A 1 276 ? 18.977 0.971 -17.405 1.00 90.88 276 GLU A O 1
ATOM 2034 N N . ILE A 1 277 ? 18.081 -0.805 -18.451 1.00 93.06 277 ILE A N 1
ATOM 2035 C CA . ILE A 1 277 ? 16.680 -0.456 -18.212 1.00 93.06 277 ILE A CA 1
ATOM 2036 C C . ILE A 1 277 ? 16.082 -1.513 -17.296 1.00 93.06 277 ILE A C 1
ATOM 2038 O O . ILE A 1 277 ? 16.108 -2.698 -17.625 1.00 93.06 277 ILE A O 1
ATOM 2042 N N . GLU A 1 278 ? 15.489 -1.086 -16.188 1.00 96.12 278 GLU A N 1
ATOM 2043 C CA . GLU A 1 278 ? 14.667 -1.939 -15.337 1.00 96.12 278 GLU A CA 1
ATOM 2044 C C . GLU A 1 278 ? 13.190 -1.600 -15.529 1.00 96.12 278 GLU A C 1
ATOM 2046 O O . GLU A 1 278 ? 12.793 -0.437 -15.457 1.00 96.12 278 GLU A O 1
ATOM 2051 N N . LEU A 1 279 ? 12.376 -2.629 -15.756 1.00 97.56 279 LEU A N 1
ATOM 2052 C CA . LEU A 1 279 ? 10.923 -2.553 -15.762 1.00 97.56 279 LEU A CA 1
ATOM 2053 C C . LEU A 1 279 ? 10.370 -3.300 -14.553 1.00 97.56 279 LEU A C 1
ATOM 2055 O O . LEU A 1 279 ? 10.724 -4.455 -14.313 1.00 97.56 279 LEU A O 1
ATOM 2059 N N . SER A 1 280 ? 9.468 -2.656 -13.823 1.00 97.69 280 SER A N 1
ATOM 2060 C CA . SER A 1 280 ? 8.830 -3.201 -12.623 1.00 97.69 280 SER A CA 1
ATOM 2061 C C . SER A 1 280 ? 7.437 -2.601 -12.463 1.00 97.69 280 SER A C 1
ATOM 2063 O O . SER A 1 280 ? 7.132 -1.545 -13.022 1.00 97.69 280 SER A O 1
ATOM 2065 N N . LEU A 1 281 ? 6.592 -3.246 -11.660 1.00 96.88 281 LEU A N 1
ATOM 2066 C CA . LEU A 1 281 ? 5.443 -2.554 -11.093 1.00 96.88 281 LEU A CA 1
ATOM 2067 C C . LEU A 1 281 ? 5.900 -1.421 -10.170 1.00 96.88 281 LEU A C 1
ATOM 2069 O O . LEU A 1 281 ? 6.938 -1.509 -9.503 1.00 96.88 281 LEU A O 1
ATOM 2073 N N . VAL A 1 282 ? 5.099 -0.365 -10.130 1.00 94.56 282 VAL A N 1
ATOM 2074 C CA . VAL A 1 282 ? 5.292 0.777 -9.242 1.00 94.56 282 VAL A CA 1
ATOM 2075 C C . VAL A 1 282 ? 3.952 1.147 -8.620 1.00 94.56 282 VAL A C 1
ATOM 2077 O O . VAL A 1 282 ? 2.924 1.144 -9.302 1.00 94.56 282 VAL A O 1
ATOM 2080 N N . SER A 1 283 ? 3.972 1.447 -7.326 1.00 90.38 283 SER A N 1
ATOM 2081 C CA . SER A 1 283 ? 2.892 2.182 -6.674 1.00 90.38 283 SER A CA 1
ATOM 2082 C C . SER A 1 283 ? 3.216 3.662 -6.832 1.00 90.38 283 SER A C 1
ATOM 2084 O O . SER A 1 283 ? 4.187 4.142 -6.237 1.00 90.38 283 SER A O 1
ATOM 2086 N N . GLU A 1 284 ? 2.484 4.366 -7.699 1.00 86.50 284 GLU A N 1
ATOM 2087 C CA . GLU A 1 284 ? 2.765 5.769 -8.022 1.00 86.50 284 GLU A CA 1
ATOM 2088 C C . GLU A 1 284 ? 2.800 6.639 -6.754 1.00 86.50 284 GLU A C 1
ATOM 2090 O O . GLU A 1 284 ? 1.964 6.507 -5.865 1.00 86.50 284 GLU A O 1
ATOM 2095 N N . GLY A 1 285 ? 3.830 7.484 -6.634 1.00 78.69 285 GLY A N 1
ATOM 2096 C CA . GLY A 1 285 ? 4.049 8.328 -5.454 1.00 78.69 285 GLY A CA 1
ATOM 2097 C C . GLY A 1 285 ? 4.555 7.601 -4.199 1.00 78.69 285 GLY A C 1
ATOM 2098 O O . GLY A 1 285 ? 4.921 8.276 -3.241 1.00 78.69 285 GLY A O 1
ATOM 2099 N N . SER A 1 286 ? 4.628 6.263 -4.191 1.00 81.88 286 SER A N 1
ATOM 2100 C CA . SER A 1 286 ? 5.018 5.483 -3.006 1.00 81.88 286 SER A CA 1
ATOM 2101 C C . SER A 1 286 ? 6.363 4.768 -3.183 1.00 81.88 286 SER A C 1
ATOM 2103 O O . SER A 1 286 ? 7.368 5.199 -2.620 1.00 81.88 286 SER A O 1
ATOM 2105 N N . PHE A 1 287 ? 6.409 3.676 -3.953 1.00 88.81 287 PHE A N 1
ATOM 2106 C CA . PHE A 1 287 ? 7.587 2.802 -4.042 1.00 88.81 287 PHE A CA 1
ATOM 2107 C C . PHE A 1 287 ? 7.592 1.942 -5.313 1.00 88.81 287 PHE A C 1
ATOM 2109 O O . PHE A 1 287 ? 6.560 1.725 -5.958 1.00 88.81 287 PHE A O 1
ATOM 2116 N N . TRP A 1 288 ? 8.768 1.407 -5.641 1.00 93.81 288 TRP A N 1
ATOM 2117 C CA . TRP A 1 288 ? 8.952 0.393 -6.675 1.00 93.81 288 TRP A CA 1
ATOM 2118 C C . TRP A 1 288 ? 8.849 -1.007 -6.076 1.00 93.81 288 TRP A C 1
ATOM 2120 O O . TRP A 1 288 ? 9.443 -1.298 -5.040 1.00 93.81 288 TRP A O 1
ATOM 2130 N N . TYR A 1 289 ? 8.128 -1.904 -6.745 1.00 94.50 289 TYR A N 1
ATOM 2131 C CA . TYR A 1 289 ? 8.004 -3.291 -6.288 1.00 94.50 289 TYR A CA 1
ATOM 2132 C C . TYR A 1 289 ? 9.362 -4.015 -6.322 1.00 94.50 289 TYR A C 1
ATOM 2134 O O . TYR A 1 289 ? 9.652 -4.827 -5.441 1.00 94.50 289 TYR A O 1
ATOM 2142 N N . SER A 1 290 ? 10.227 -3.684 -7.286 1.00 94.62 290 SER A N 1
ATOM 2143 C CA . SER A 1 290 ? 11.581 -4.237 -7.392 1.00 94.62 290 SER A CA 1
ATOM 2144 C C . SER A 1 290 ? 12.462 -3.933 -6.175 1.00 94.62 290 SER A C 1
ATOM 2146 O O . SER A 1 290 ? 13.235 -4.801 -5.767 1.00 94.62 290 SER A O 1
ATOM 2148 N N . ASP A 1 291 ? 12.284 -2.779 -5.524 1.00 90.94 291 ASP A N 1
ATOM 2149 C CA . ASP A 1 291 ? 13.002 -2.423 -4.288 1.00 90.94 291 ASP A CA 1
ATOM 2150 C C . ASP A 1 291 ? 12.573 -3.309 -3.098 1.00 90.94 291 ASP A C 1
ATOM 2152 O O . ASP A 1 291 ? 13.298 -3.454 -2.117 1.00 90.94 291 ASP A O 1
ATOM 2156 N N . LEU A 1 292 ? 11.414 -3.969 -3.207 1.00 90.50 292 LEU A N 1
ATOM 2157 C CA . LEU A 1 292 ? 10.883 -4.937 -2.241 1.00 90.50 292 LEU A CA 1
ATOM 2158 C C . LEU A 1 292 ? 11.091 -6.390 -2.700 1.00 90.50 292 LEU A C 1
ATOM 2160 O O . LEU A 1 292 ? 10.399 -7.302 -2.234 1.00 90.50 292 LEU A O 1
ATOM 2164 N N . ALA A 1 293 ? 12.035 -6.611 -3.620 1.00 91.81 293 ALA A N 1
ATOM 2165 C CA . ALA A 1 293 ? 12.389 -7.902 -4.212 1.00 91.81 293 ALA A CA 1
ATOM 2166 C C . ALA A 1 293 ? 11.229 -8.631 -4.921 1.00 91.81 293 ALA A C 1
ATOM 2168 O O . ALA A 1 293 ? 11.196 -9.863 -4.971 1.00 91.81 293 ALA A O 1
ATOM 2169 N N . PHE A 1 294 ? 10.275 -7.885 -5.483 1.00 93.44 294 PHE A N 1
ATOM 2170 C CA . PHE A 1 294 ? 9.361 -8.434 -6.487 1.00 93.44 294 PHE A CA 1
ATOM 2171 C C . PHE A 1 294 ? 10.057 -8.570 -7.853 1.00 93.44 294 PHE A C 1
ATOM 2173 O O . PHE A 1 294 ? 11.098 -7.948 -8.083 1.00 93.44 294 PHE A O 1
ATOM 2180 N N . PRO A 1 295 ? 9.490 -9.371 -8.776 1.00 93.06 295 PRO A N 1
ATOM 2181 C CA . PRO A 1 295 ? 10.056 -9.556 -10.106 1.00 93.06 295 PRO A CA 1
ATOM 2182 C C . PRO A 1 295 ? 10.222 -8.244 -10.882 1.00 93.06 295 PRO A C 1
ATOM 2184 O O . PRO A 1 295 ? 9.311 -7.422 -10.945 1.00 93.06 295 PRO A O 1
ATOM 2187 N N . ALA A 1 296 ? 11.371 -8.096 -11.538 1.00 95.12 296 ALA A N 1
ATOM 2188 C CA . ALA A 1 296 ? 11.665 -7.008 -12.461 1.00 95.12 296 ALA A CA 1
ATOM 2189 C C . ALA A 1 296 ? 12.332 -7.560 -13.726 1.00 95.12 296 ALA A C 1
ATOM 2191 O O . ALA A 1 296 ? 13.054 -8.558 -13.675 1.00 95.12 296 ALA A O 1
ATOM 2192 N N . LEU A 1 297 ? 12.104 -6.908 -14.863 1.00 95.94 297 LEU A N 1
ATOM 2193 C CA . LEU A 1 297 ? 12.788 -7.206 -16.118 1.00 95.94 297 LEU A CA 1
ATOM 2194 C C . LEU A 1 297 ? 13.939 -6.217 -16.299 1.00 95.94 297 LEU A C 1
ATOM 2196 O O . LEU A 1 297 ? 13.703 -5.015 -16.367 1.00 95.94 297 LEU A O 1
ATOM 2200 N N . ARG A 1 298 ? 15.170 -6.720 -16.417 1.00 94.44 298 ARG A N 1
ATOM 2201 C CA . ARG A 1 298 ? 16.368 -5.908 -16.667 1.00 94.44 298 ARG A CA 1
ATOM 2202 C C . ARG A 1 298 ? 16.886 -6.138 -18.075 1.00 94.44 298 ARG A C 1
ATOM 2204 O O . ARG A 1 298 ? 17.010 -7.281 -18.512 1.00 94.44 298 ARG A O 1
ATOM 2211 N N . LEU A 1 299 ? 17.171 -5.051 -18.777 1.00 91.25 299 LEU A N 1
ATOM 2212 C CA . LEU A 1 299 ? 17.607 -5.045 -20.167 1.00 91.25 299 LEU A CA 1
ATOM 2213 C C . LEU A 1 299 ? 18.927 -4.289 -20.269 1.00 91.25 299 LEU A C 1
ATOM 2215 O O . LEU A 1 299 ? 18.979 -3.119 -19.907 1.00 91.25 299 LEU A O 1
ATOM 2219 N N . GLY A 1 300 ? 19.962 -4.937 -20.800 1.00 86.69 300 GLY A N 1
ATOM 2220 C CA . GLY A 1 300 ? 21.201 -4.272 -21.200 1.00 86.69 300 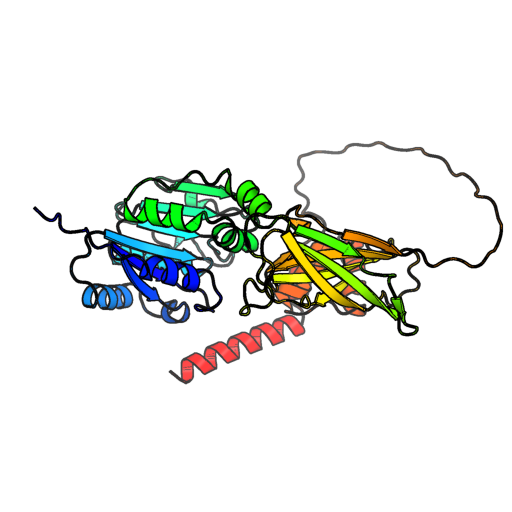GLY A CA 1
ATOM 2221 C C . GLY A 1 300 ? 21.140 -3.877 -22.673 1.00 86.69 300 GLY A C 1
ATOM 2222 O O . GLY A 1 300 ? 20.883 -4.726 -23.529 1.00 86.69 300 GLY A O 1
ATOM 2223 N N . ILE A 1 301 ? 21.372 -2.603 -22.978 1.00 77.38 301 ILE A N 1
ATOM 2224 C CA . ILE A 1 301 ? 21.469 -2.088 -24.345 1.00 77.38 301 ILE A CA 1
ATOM 2225 C C . ILE A 1 301 ? 22.913 -1.676 -24.600 1.00 77.38 301 ILE A C 1
ATOM 2227 O O . ILE A 1 301 ? 23.340 -0.594 -24.198 1.00 77.38 301 ILE A O 1
ATOM 2231 N N . ALA A 1 302 ? 23.638 -2.531 -25.320 1.00 70.94 302 ALA A N 1
ATOM 2232 C CA . ALA A 1 302 ? 24.940 -2.191 -25.870 1.00 70.94 302 ALA A CA 1
ATOM 2233 C C . ALA A 1 302 ? 24.755 -1.473 -27.210 1.00 70.94 302 ALA A C 1
ATOM 2235 O O . ALA A 1 302 ? 24.125 -2.002 -28.133 1.00 70.94 302 ALA A O 1
ATOM 2236 N N . ARG A 1 303 ? 25.307 -0.262 -27.349 1.00 60.12 303 ARG A N 1
ATOM 2237 C CA . ARG A 1 303 ? 25.417 0.379 -28.666 1.00 60.12 303 ARG A CA 1
ATOM 2238 C C . ARG A 1 303 ? 26.456 -0.403 -29.463 1.00 60.12 303 ARG A C 1
ATOM 2240 O O . ARG A 1 303 ? 27.631 -0.385 -29.113 1.00 60.12 303 ARG A O 1
ATOM 2247 N N . SER A 1 304 ? 26.018 -1.106 -30.506 1.00 47.81 304 SER A N 1
ATOM 2248 C CA . SER A 1 304 ? 26.903 -1.858 -31.397 1.00 47.81 304 SER A CA 1
ATOM 2249 C C . SER A 1 304 ? 27.962 -0.911 -31.962 1.00 47.81 304 SER A C 1
ATOM 2251 O O . SER A 1 304 ? 27.642 -0.009 -32.733 1.00 47.81 304 SER A O 1
ATOM 2253 N N . SER A 1 305 ? 29.217 -1.085 -31.558 1.00 44.41 305 SER A N 1
ATOM 2254 C CA . SER A 1 305 ? 30.344 -0.449 -32.222 1.00 44.41 305 SER A CA 1
ATOM 2255 C C . SER A 1 305 ? 30.503 -1.091 -33.598 1.00 44.41 305 SER A C 1
ATOM 2257 O O . SER A 1 305 ? 30.796 -2.282 -33.717 1.00 44.41 305 SER A O 1
ATOM 2259 N N . GLU A 1 306 ? 30.316 -0.311 -34.659 1.00 39.06 306 GLU A N 1
ATOM 2260 C CA . GLU A 1 306 ? 30.851 -0.685 -35.963 1.00 39.06 306 GLU A CA 1
ATOM 2261 C C . GLU A 1 306 ? 32.384 -0.747 -35.849 1.00 39.06 306 GLU A C 1
ATOM 2263 O O . GLU A 1 306 ? 33.061 0.264 -35.703 1.00 39.06 306 GLU A O 1
ATOM 2268 N N . HIS A 1 307 ? 32.887 -1.980 -35.809 1.00 37.62 307 HIS A N 1
ATOM 2269 C CA . HIS A 1 307 ? 34.152 -2.471 -36.359 1.00 37.62 307 HIS A CA 1
ATOM 2270 C C . HIS A 1 307 ? 35.403 -1.563 -36.274 1.00 37.62 307 HIS A C 1
ATOM 2272 O O . HIS A 1 307 ? 35.589 -0.633 -37.055 1.00 37.62 307 HIS A O 1
ATOM 2278 N N . GLY A 1 308 ? 36.344 -1.954 -35.409 1.00 34.56 308 GLY A N 1
ATOM 2279 C CA . GLY A 1 308 ? 37.726 -1.472 -35.404 1.00 34.56 308 GLY A CA 1
ATOM 2280 C C . GLY A 1 308 ? 38.592 -2.312 -34.463 1.00 34.56 308 GLY A C 1
ATOM 2281 O O . GLY A 1 308 ? 38.546 -2.123 -33.253 1.00 34.56 308 GLY A O 1
ATOM 2282 N N . ASP A 1 309 ? 39.327 -3.263 -35.040 1.00 37.41 309 ASP A N 1
ATOM 2283 C CA . ASP A 1 309 ? 40.231 -4.226 -34.396 1.00 37.41 309 ASP A CA 1
ATOM 2284 C C . ASP A 1 309 ? 41.290 -3.618 -33.454 1.00 37.41 309 ASP A C 1
ATOM 2286 O O . ASP A 1 309 ? 41.944 -2.626 -33.776 1.00 37.41 309 ASP A O 1
ATOM 2290 N N . GLY A 1 310 ? 41.559 -4.324 -32.348 1.00 31.55 310 GLY A N 1
ATOM 2291 C CA . GLY A 1 310 ? 42.780 -4.195 -31.540 1.00 31.55 310 GLY A CA 1
ATOM 2292 C C . GLY A 1 310 ? 42.710 -5.010 -30.232 1.00 31.55 310 GLY A C 1
ATOM 2293 O O . GLY A 1 310 ? 41.749 -4.842 -29.485 1.00 31.55 310 GLY A O 1
ATOM 2294 N N . PRO A 1 311 ? 43.673 -5.907 -29.925 1.00 39.19 311 PRO A N 1
ATOM 2295 C CA . PRO A 1 311 ? 43.567 -6.854 -28.808 1.00 39.19 311 PRO A CA 1
ATOM 2296 C C . PRO A 1 311 ? 43.839 -6.191 -27.440 1.00 39.19 311 PRO A C 1
ATOM 2298 O O . PRO A 1 311 ? 44.565 -5.196 -27.379 1.00 39.19 311 PRO A O 1
ATOM 2301 N N . PRO A 1 312 ? 43.314 -6.739 -26.322 1.00 37.09 312 PRO A N 1
ATOM 2302 C CA . PRO A 1 312 ? 43.414 -6.096 -25.017 1.00 37.09 312 PRO A CA 1
ATOM 2303 C C . PRO A 1 312 ? 44.779 -6.336 -24.360 1.00 37.09 312 PRO A C 1
ATOM 2305 O O . PRO A 1 312 ? 45.260 -7.467 -24.263 1.00 37.09 312 PRO A O 1
ATOM 2308 N N . ALA A 1 313 ? 45.381 -5.263 -23.846 1.00 32.44 313 ALA A N 1
ATOM 2309 C CA . ALA A 1 313 ? 46.497 -5.346 -22.916 1.00 32.44 313 ALA A CA 1
ATOM 2310 C C . ALA A 1 313 ? 45.967 -5.626 -21.501 1.00 32.44 313 ALA A C 1
ATOM 2312 O O . ALA A 1 313 ? 45.170 -4.872 -20.947 1.00 32.44 313 ALA A O 1
ATOM 2313 N N . SER A 1 314 ? 46.431 -6.731 -20.929 1.00 36.84 314 SER A N 1
ATOM 2314 C CA . SER A 1 314 ? 46.240 -7.135 -19.539 1.00 36.84 314 SER A CA 1
ATOM 2315 C C . SER A 1 314 ? 46.877 -6.145 -18.558 1.00 36.84 314 SER A C 1
ATOM 2317 O O . SER A 1 314 ? 48.075 -5.883 -18.677 1.00 36.84 314 SER A O 1
ATOM 2319 N N . CYS A 1 315 ? 46.150 -5.738 -17.516 1.00 26.56 315 CYS A N 1
ATOM 2320 C CA . CYS A 1 315 ? 46.741 -5.263 -16.264 1.00 26.56 315 CYS A CA 1
ATOM 2321 C C . CYS A 1 315 ? 46.099 -5.987 -15.075 1.00 26.56 315 CYS A C 1
ATOM 2323 O O . CYS A 1 315 ? 44.903 -6.261 -15.054 1.00 26.56 315 CYS A O 1
ATOM 2325 N N . ARG A 1 316 ? 46.979 -6.381 -14.157 1.00 28.12 316 ARG A N 1
ATOM 2326 C CA . ARG A 1 316 ? 46.827 -7.404 -13.124 1.00 28.12 316 ARG A CA 1
ATOM 2327 C C . ARG A 1 316 ? 46.154 -6.870 -11.860 1.00 28.12 316 ARG A C 1
ATOM 2329 O O . ARG A 1 316 ? 46.191 -5.674 -11.589 1.00 28.12 316 ARG A O 1
ATOM 2336 N N . SER A 1 317 ? 45.620 -7.811 -11.085 1.00 35.75 317 SER A N 1
ATOM 2337 C CA . SER A 1 317 ? 45.378 -7.696 -9.648 1.00 35.75 317 SER A CA 1
ATOM 2338 C C . SER A 1 317 ? 46.638 -7.254 -8.900 1.00 35.75 317 SER A C 1
ATOM 2340 O O . SER A 1 317 ? 47.740 -7.605 -9.319 1.00 35.75 317 SER A O 1
ATOM 2342 N N . ASP A 1 318 ? 46.463 -6.501 -7.810 1.00 26.67 318 ASP A N 1
ATOM 2343 C CA . ASP A 1 318 ? 46.999 -6.803 -6.469 1.00 26.67 318 ASP A CA 1
ATOM 2344 C C . ASP A 1 318 ? 46.876 -5.572 -5.550 1.00 26.67 318 ASP A C 1
ATOM 2346 O O . ASP A 1 318 ? 47.254 -4.465 -5.931 1.00 26.67 318 ASP A O 1
ATOM 2350 N N . GLY A 1 319 ? 46.396 -5.777 -4.314 1.00 28.06 319 GLY A N 1
ATOM 2351 C CA . GLY A 1 319 ? 46.686 -4.868 -3.195 1.00 28.06 319 GLY A CA 1
ATOM 2352 C C . GLY A 1 319 ? 45.514 -4.419 -2.313 1.00 28.06 319 GLY A C 1
ATOM 2353 O O . GLY A 1 319 ? 45.160 -3.248 -2.311 1.00 28.06 319 GLY A O 1
ATOM 2354 N N . ALA A 1 320 ? 44.992 -5.316 -1.478 1.00 32.81 320 ALA A N 1
ATOM 2355 C CA . ALA A 1 320 ? 44.576 -4.986 -0.104 1.00 32.81 320 ALA A CA 1
ATOM 2356 C C . ALA A 1 320 ? 45.661 -5.575 0.835 1.00 32.81 320 ALA A C 1
ATOM 2358 O O . ALA A 1 320 ? 46.320 -6.522 0.390 1.00 32.81 320 ALA A O 1
ATOM 2359 N N . PRO A 1 321 ? 45.887 -5.109 2.087 1.00 46.38 321 PRO A N 1
ATOM 2360 C CA . PRO A 1 321 ? 44.878 -4.557 3.002 1.00 46.38 321 PRO A CA 1
ATOM 2361 C C . PRO A 1 321 ? 45.348 -3.367 3.874 1.00 46.38 321 PRO A C 1
ATOM 2363 O O . PRO A 1 321 ? 46.534 -3.068 3.959 1.00 46.38 321 PRO A O 1
ATOM 2366 N N . ASN A 1 322 ? 44.416 -2.727 4.590 1.00 34.50 322 ASN A N 1
ATOM 2367 C CA . ASN A 1 322 ? 44.606 -2.428 6.016 1.00 34.50 322 ASN A CA 1
ATOM 2368 C C . ASN A 1 322 ? 43.287 -2.036 6.694 1.00 34.50 322 ASN A C 1
ATOM 2370 O O . ASN A 1 322 ? 42.555 -1.171 6.223 1.00 34.50 322 ASN A O 1
ATOM 2374 N N . ALA A 1 323 ? 43.020 -2.714 7.808 1.00 37.44 323 ALA A N 1
ATOM 2375 C CA . ALA A 1 323 ? 41.926 -2.467 8.731 1.00 37.44 323 ALA A CA 1
ATOM 2376 C C . ALA A 1 323 ? 42.278 -1.319 9.691 1.00 37.44 323 ALA A C 1
ATOM 2378 O O . ALA A 1 323 ? 43.400 -1.281 10.195 1.00 37.44 323 ALA A O 1
ATOM 2379 N N . CYS A 1 324 ? 41.305 -0.455 9.991 1.00 27.64 324 CYS A N 1
ATOM 2380 C CA . CYS A 1 324 ? 41.331 0.459 11.134 1.00 27.64 324 CYS A CA 1
ATOM 2381 C C . CYS A 1 324 ? 39.925 0.591 11.751 1.00 27.64 324 CYS A C 1
ATOM 2383 O O . CYS A 1 324 ? 39.009 1.058 11.086 1.00 27.64 324 CYS A O 1
ATOM 2385 N N . ASP A 1 325 ? 39.849 0.190 13.025 1.00 35.97 325 ASP A N 1
ATOM 2386 C CA . ASP A 1 325 ? 39.073 0.747 14.151 1.00 35.97 325 ASP A CA 1
ATOM 2387 C C . ASP A 1 325 ? 37.516 0.783 14.102 1.00 35.97 325 ASP A C 1
ATOM 2389 O O . ASP A 1 325 ? 36.950 1.586 13.363 1.00 35.97 325 ASP A O 1
ATOM 2393 N N . PRO A 1 326 ? 36.797 -0.033 14.912 1.00 40.06 326 PRO A N 1
ATOM 2394 C CA . PRO A 1 326 ? 35.333 -0.146 14.866 1.00 40.06 326 PRO A CA 1
ATOM 2395 C C . PRO A 1 326 ? 34.536 0.859 15.725 1.00 40.06 326 PRO A C 1
ATOM 2397 O O . PRO A 1 326 ? 33.318 0.733 15.762 1.00 40.06 326 PRO A O 1
ATOM 2400 N N . ASP A 1 327 ? 35.156 1.843 16.393 1.00 37.62 327 ASP A N 1
ATOM 2401 C CA . ASP A 1 327 ? 34.461 2.654 17.421 1.00 37.62 327 ASP A CA 1
ATOM 2402 C C . ASP A 1 327 ? 34.429 4.175 17.170 1.00 37.62 327 ASP A C 1
ATOM 2404 O O . ASP A 1 327 ? 34.348 4.997 18.085 1.00 37.62 327 ASP A O 1
ATOM 2408 N N . ARG A 1 328 ? 34.446 4.590 15.899 1.00 39.97 328 ARG A N 1
ATOM 2409 C CA . ARG A 1 328 ? 34.232 5.992 15.515 1.00 39.97 328 ARG A CA 1
ATOM 2410 C C . ARG A 1 328 ? 32.986 6.092 14.641 1.00 39.97 328 ARG A C 1
ATOM 2412 O O . ARG A 1 328 ? 33.057 5.803 13.452 1.00 39.97 328 ARG A O 1
ATOM 2419 N N . VAL A 1 329 ? 31.863 6.538 15.213 1.00 42.91 329 VAL A N 1
ATOM 2420 C CA . VAL A 1 329 ? 30.670 6.940 14.445 1.00 42.91 329 VAL A CA 1
ATOM 2421 C C . VAL A 1 329 ? 31.037 8.190 13.639 1.00 42.91 329 VAL A C 1
ATOM 2423 O O . VAL A 1 329 ? 30.880 9.327 14.082 1.00 42.91 329 VAL A O 1
ATOM 2426 N N . MET A 1 330 ? 31.657 7.980 12.481 1.00 45.56 330 MET A N 1
ATOM 2427 C CA . MET A 1 330 ? 31.708 8.978 11.425 1.00 45.56 330 MET A CA 1
ATOM 2428 C C . MET A 1 330 ? 30.302 9.028 10.816 1.00 45.56 330 MET A C 1
ATOM 2430 O O . MET A 1 330 ? 29.744 7.964 10.563 1.00 45.56 330 MET A O 1
ATOM 2434 N N . PRO A 1 331 ? 29.710 10.216 10.611 1.00 58.50 331 PRO A N 1
ATOM 2435 C CA . PRO A 1 331 ? 28.435 10.312 9.912 1.00 58.50 331 PRO A CA 1
ATOM 2436 C C . PRO A 1 331 ? 28.586 9.682 8.529 1.00 58.50 331 PRO A C 1
ATOM 2438 O O . PRO A 1 331 ? 29.562 9.974 7.826 1.00 58.50 331 PRO A O 1
ATOM 2441 N N . ASP A 1 332 ? 27.646 8.809 8.172 1.00 75.12 332 ASP A N 1
ATOM 2442 C CA . ASP A 1 332 ? 27.713 8.064 6.924 1.00 75.12 332 ASP A CA 1
ATOM 2443 C C . ASP A 1 332 ? 27.846 9.035 5.735 1.00 75.12 332 ASP A C 1
ATOM 2445 O O . ASP A 1 332 ? 27.164 10.076 5.681 1.00 75.12 332 ASP A O 1
ATOM 2449 N N . PRO A 1 333 ? 28.766 8.756 4.790 1.00 83.50 333 PRO A N 1
ATOM 2450 C CA . PRO A 1 333 ? 28.841 9.527 3.563 1.00 83.50 333 PRO A CA 1
ATOM 2451 C C . PRO A 1 333 ? 27.492 9.418 2.857 1.00 83.50 333 PRO A C 1
ATOM 2453 O O . PRO A 1 333 ? 26.915 8.334 2.769 1.00 83.50 333 PRO A O 1
ATOM 2456 N N . ALA A 1 334 ? 26.992 10.543 2.353 1.00 85.25 334 ALA A N 1
ATOM 2457 C CA . ALA A 1 334 ? 25.776 10.532 1.568 1.00 85.25 334 ALA A CA 1
ATOM 2458 C C . ALA A 1 334 ? 25.953 9.620 0.355 1.00 85.25 334 ALA A C 1
ATOM 2460 O O . ALA A 1 334 ? 27.039 9.497 -0.221 1.00 85.25 334 ALA A O 1
ATOM 2461 N N . THR A 1 335 ? 24.860 9.003 -0.055 1.00 88.38 335 THR A N 1
ATOM 2462 C CA . THR A 1 335 ? 24.770 8.246 -1.293 1.00 88.38 335 THR A CA 1
ATOM 2463 C C . THR A 1 335 ? 24.076 9.080 -2.371 1.00 88.38 335 THR A C 1
ATOM 2465 O O . THR A 1 335 ? 23.445 10.108 -2.110 1.00 88.38 335 THR A O 1
ATOM 2468 N N . LEU A 1 336 ? 24.184 8.649 -3.629 1.00 78.31 336 LEU A N 1
ATOM 2469 C CA . LEU A 1 336 ? 23.429 9.276 -4.721 1.00 78.31 336 LEU A CA 1
ATOM 2470 C C . LEU A 1 336 ? 21.912 9.018 -4.601 1.00 78.31 336 LEU A C 1
ATOM 2472 O O . LEU A 1 336 ? 21.111 9.780 -5.150 1.00 78.31 336 LEU A O 1
ATOM 2476 N N . ASP A 1 337 ? 21.513 7.991 -3.848 1.00 72.81 337 ASP A N 1
ATOM 2477 C CA . ASP A 1 337 ? 20.111 7.713 -3.530 1.00 72.81 337 ASP A CA 1
ATOM 2478 C C . ASP A 1 337 ? 19.571 8.716 -2.498 1.00 72.81 337 ASP A C 1
ATOM 2480 O O . ASP A 1 337 ? 18.446 9.204 -2.643 1.00 72.81 337 ASP A O 1
ATOM 2484 N N . ASP A 1 338 ? 20.394 9.122 -1.525 1.00 82.88 338 ASP A N 1
ATOM 2485 C CA . ASP A 1 338 ? 20.060 10.201 -0.582 1.00 82.88 338 ASP A CA 1
ATOM 2486 C C . ASP A 1 338 ? 19.880 11.536 -1.312 1.00 82.88 338 ASP A C 1
ATOM 2488 O O . ASP A 1 338 ? 18.948 12.289 -1.029 1.00 82.88 338 ASP A O 1
ATOM 2492 N N . LEU A 1 339 ? 20.717 11.806 -2.320 1.00 88.62 339 LEU A N 1
ATOM 2493 C CA . LEU A 1 339 ? 20.583 12.977 -3.192 1.00 88.62 339 LEU A CA 1
ATOM 2494 C C . LEU A 1 339 ? 19.260 12.971 -3.960 1.00 88.62 339 LEU A C 1
ATOM 2496 O O . LEU A 1 339 ? 18.538 13.970 -3.969 1.00 88.62 339 LEU A O 1
ATOM 2500 N N . SER A 1 340 ? 18.921 11.841 -4.573 1.00 78.75 340 SER A N 1
ATOM 2501 C CA . SER A 1 340 ? 17.657 11.679 -5.300 1.00 78.75 340 SER A CA 1
ATOM 2502 C C . SER A 1 340 ? 16.453 11.836 -4.364 1.00 78.75 340 SER A C 1
ATOM 2504 O O . SER A 1 340 ? 15.456 12.477 -4.711 1.00 78.75 340 SER A O 1
ATOM 2506 N N . SER A 1 341 ? 16.571 11.320 -3.139 1.00 83.00 341 SER A N 1
ATOM 2507 C CA . SER A 1 341 ? 15.565 11.473 -2.092 1.00 83.00 341 SER A CA 1
ATOM 2508 C C . SER A 1 341 ? 15.416 12.928 -1.645 1.00 83.00 341 SER A C 1
ATOM 2510 O O . SER A 1 341 ? 14.285 13.387 -1.511 1.00 83.00 341 SER A O 1
ATOM 2512 N N . CYS A 1 342 ? 16.505 13.691 -1.511 1.00 87.31 342 CYS A N 1
ATOM 2513 C CA . CYS A 1 342 ? 16.459 15.116 -1.167 1.00 87.31 342 CYS A CA 1
ATOM 2514 C C . CYS A 1 342 ? 15.711 15.946 -2.222 1.00 87.31 342 CYS A C 1
ATOM 2516 O O . CYS A 1 342 ? 14.848 16.748 -1.870 1.00 87.31 342 CYS A O 1
ATOM 2518 N N . TYR A 1 343 ? 15.960 15.717 -3.516 1.00 90.00 343 TYR A N 1
ATOM 2519 C CA . TYR A 1 343 ? 15.212 16.385 -4.591 1.00 90.00 343 TYR A CA 1
ATOM 2520 C C . TYR A 1 343 ? 13.706 16.118 -4.501 1.00 90.00 343 TYR A C 1
ATOM 2522 O O . TYR A 1 343 ? 12.894 17.047 -4.553 1.00 90.00 343 TYR A O 1
ATOM 2530 N N . ARG A 1 344 ? 13.327 14.852 -4.312 1.00 86.94 344 ARG A N 1
ATOM 2531 C CA . ARG A 1 344 ? 11.920 14.453 -4.259 1.00 86.94 344 ARG A CA 1
ATOM 2532 C C . ARG A 1 344 ? 11.222 14.947 -2.994 1.00 86.94 344 ARG A C 1
ATOM 2534 O O . ARG A 1 344 ? 10.113 15.460 -3.085 1.00 86.94 344 ARG A O 1
ATOM 2541 N N . LEU A 1 345 ? 11.844 14.770 -1.832 1.00 83.31 345 LEU A N 1
ATOM 2542 C CA . LEU A 1 345 ? 11.215 15.033 -0.537 1.00 83.31 345 LEU A CA 1
ATOM 2543 C C . LEU A 1 345 ? 11.240 16.521 -0.173 1.00 83.31 345 LEU A C 1
ATOM 2545 O O . LEU A 1 345 ? 10.243 17.034 0.325 1.00 83.31 345 LEU A O 1
ATOM 2549 N N . ILE A 1 346 ? 12.343 17.225 -0.451 1.00 88.50 346 ILE A N 1
ATOM 2550 C CA . ILE A 1 346 ? 12.522 18.625 -0.036 1.00 88.50 346 ILE A CA 1
ATOM 2551 C C . ILE A 1 346 ? 12.033 19.578 -1.129 1.00 88.50 346 ILE A C 1
ATOM 2553 O O . ILE A 1 346 ? 11.277 20.505 -0.848 1.00 88.50 346 ILE A O 1
ATOM 2557 N N . LEU A 1 347 ? 12.414 19.342 -2.389 1.00 86.56 347 LEU A N 1
ATOM 2558 C CA . LEU A 1 347 ? 12.063 20.243 -3.498 1.00 86.56 347 LEU A CA 1
ATOM 2559 C C . LEU A 1 347 ? 10.775 19.831 -4.225 1.00 86.56 347 LEU A C 1
ATOM 2561 O O . LEU A 1 347 ? 10.179 20.643 -4.929 1.00 86.56 347 LEU A O 1
ATOM 2565 N N . GLY A 1 348 ? 10.301 18.595 -4.037 1.00 83.69 348 GLY A N 1
ATOM 2566 C CA . GLY A 1 348 ? 9.070 18.113 -4.668 1.00 83.69 348 GLY A CA 1
ATOM 2567 C C . GLY A 1 348 ? 9.192 17.913 -6.179 1.00 83.69 348 GLY A C 1
ATOM 2568 O O . GLY A 1 348 ? 8.181 17.952 -6.878 1.00 83.69 348 GLY A O 1
ATOM 2569 N N . ARG A 1 349 ? 10.412 17.731 -6.697 1.00 83.31 349 ARG A N 1
ATOM 2570 C CA . ARG A 1 349 ? 10.676 17.550 -8.131 1.00 83.31 349 ARG A CA 1
ATOM 2571 C C . ARG A 1 349 ? 11.754 16.508 -8.383 1.00 83.31 349 ARG A C 1
ATOM 2573 O O . ARG A 1 349 ? 12.503 16.136 -7.484 1.00 83.31 349 ARG A O 1
ATOM 2580 N N . THR A 1 350 ? 11.862 16.064 -9.630 1.00 76.00 350 THR A N 1
ATOM 2581 C CA . THR A 1 350 ? 13.019 15.288 -10.078 1.00 76.00 350 THR A CA 1
ATOM 2582 C C . THR A 1 350 ? 14.250 16.193 -10.210 1.00 76.00 350 THR A C 1
ATOM 2584 O O . THR A 1 350 ? 14.110 17.376 -10.554 1.00 76.00 350 THR A O 1
ATOM 2587 N N . PRO A 1 351 ? 15.456 15.662 -9.951 1.00 78.69 351 PRO A N 1
ATOM 2588 C CA . PRO A 1 351 ? 16.690 16.391 -10.199 1.00 78.69 351 PRO A CA 1
ATOM 2589 C C . PRO A 1 351 ? 16.787 16.878 -11.644 1.00 78.69 351 PRO A C 1
ATOM 2591 O O . PRO A 1 351 ? 16.472 16.146 -12.581 1.00 78.69 351 PRO A O 1
ATOM 2594 N N . ASP A 1 352 ? 17.261 18.106 -11.825 1.00 81.69 352 ASP A N 1
ATOM 2595 C CA . ASP A 1 352 ? 17.750 18.572 -13.118 1.00 81.69 352 ASP A CA 1
ATOM 2596 C C . ASP A 1 352 ? 19.193 18.090 -13.333 1.00 81.69 352 ASP A C 1
ATOM 2598 O O . ASP A 1 352 ? 19.927 17.841 -12.373 1.00 81.69 352 ASP A O 1
ATOM 2602 N N . ALA A 1 353 ? 19.601 17.933 -14.595 1.00 70.75 353 ALA A N 1
ATOM 2603 C CA . ALA A 1 353 ? 20.890 17.329 -14.935 1.00 70.75 353 ALA A CA 1
ATOM 2604 C C . ALA A 1 353 ? 22.089 18.100 -14.349 1.00 70.75 353 ALA A C 1
ATOM 2606 O O . ALA A 1 353 ? 23.047 17.482 -13.880 1.00 70.75 353 ALA A O 1
ATOM 2607 N N . ASP A 1 354 ? 22.020 19.434 -14.337 1.00 72.69 354 ASP A N 1
ATOM 2608 C CA . ASP A 1 354 ? 23.114 20.296 -13.887 1.00 72.69 354 ASP A CA 1
ATOM 2609 C C . ASP A 1 354 ? 23.222 20.322 -12.355 1.00 72.69 354 ASP A C 1
ATOM 2611 O O . ASP A 1 354 ? 24.309 20.134 -11.798 1.00 72.69 354 ASP A O 1
ATOM 2615 N N . GLY A 1 355 ? 22.096 20.485 -11.659 1.00 81.12 355 GLY A N 1
ATOM 2616 C CA . GLY A 1 355 ? 22.022 20.454 -10.202 1.00 81.12 355 GLY A CA 1
ATOM 2617 C C . GLY A 1 355 ? 22.416 19.093 -9.636 1.00 81.12 355 GLY A C 1
ATOM 2618 O O . GLY A 1 355 ? 23.217 19.015 -8.701 1.00 81.12 355 GLY A O 1
ATOM 2619 N N . PHE A 1 356 ? 21.949 18.005 -10.253 1.00 82.94 356 PHE A N 1
ATOM 2620 C CA . PHE A 1 356 ? 22.337 16.661 -9.838 1.00 82.94 356 PHE A CA 1
ATOM 2621 C C . PHE A 1 356 ? 23.830 16.425 -10.028 1.00 82.94 356 PHE A C 1
ATOM 2623 O O . PHE A 1 356 ? 24.485 15.933 -9.115 1.00 82.94 356 PHE A O 1
ATOM 2630 N N . ALA A 1 357 ? 24.400 16.826 -11.170 1.00 80.00 357 ALA A N 1
ATOM 2631 C CA . ALA A 1 357 ? 25.834 16.699 -11.412 1.00 80.00 357 ALA A CA 1
ATOM 2632 C C . ALA A 1 357 ? 26.672 17.496 -10.398 1.00 80.00 357 ALA A C 1
ATOM 2634 O O . ALA A 1 357 ? 27.746 17.042 -9.996 1.00 80.00 357 ALA A O 1
ATOM 2635 N N . TYR A 1 358 ? 26.192 18.665 -9.963 1.00 88.50 358 TYR A N 1
ATOM 2636 C CA . TYR A 1 358 ? 26.849 19.461 -8.929 1.00 88.50 358 TYR A CA 1
ATOM 2637 C C . TYR A 1 358 ? 26.873 18.733 -7.579 1.00 88.50 358 TYR A C 1
ATOM 2639 O O . TYR A 1 358 ? 27.950 18.497 -7.026 1.00 88.50 358 TYR A O 1
ATOM 2647 N N . TYR A 1 359 ? 25.711 18.322 -7.066 1.00 89.56 359 TYR A N 1
ATOM 2648 C CA . TYR A 1 359 ? 25.639 17.654 -5.767 1.00 89.56 359 TYR A CA 1
ATOM 2649 C C . TYR A 1 359 ? 26.238 16.248 -5.794 1.00 89.56 359 TYR A C 1
ATOM 2651 O O . TYR A 1 359 ? 26.883 15.856 -4.827 1.00 89.56 359 TYR A O 1
ATOM 2659 N N . ALA A 1 360 ? 26.139 15.519 -6.906 1.00 86.62 360 ALA A N 1
ATOM 2660 C CA . ALA A 1 360 ? 26.776 14.215 -7.065 1.00 86.62 360 ALA A CA 1
ATOM 2661 C C . ALA A 1 360 ? 28.299 14.302 -6.896 1.00 86.62 360 ALA A C 1
ATOM 2663 O O . ALA A 1 360 ? 28.887 13.433 -6.259 1.00 86.62 360 ALA A O 1
ATOM 2664 N N . ARG A 1 361 ? 28.946 15.373 -7.384 1.00 87.50 361 ARG A N 1
ATOM 2665 C CA . ARG A 1 361 ? 30.382 15.604 -7.143 1.00 87.50 361 ARG A CA 1
ATOM 2666 C C . ARG A 1 361 ? 30.687 15.854 -5.670 1.00 87.50 361 ARG A C 1
ATOM 2668 O O . ARG A 1 361 ? 31.719 15.403 -5.191 1.00 87.50 361 ARG A O 1
ATOM 2675 N N . LEU A 1 362 ? 29.811 16.561 -4.954 1.00 84.56 362 LEU A N 1
ATOM 2676 C CA . LEU A 1 362 ? 29.978 16.819 -3.521 1.00 84.56 362 LEU A CA 1
ATOM 2677 C C . LEU A 1 362 ? 29.796 15.538 -2.700 1.00 84.56 362 LEU A C 1
ATOM 2679 O O . LEU A 1 362 ? 30.605 15.254 -1.822 1.00 84.56 362 LEU A O 1
ATOM 2683 N N . VAL A 1 363 ? 28.788 14.738 -3.041 1.00 90.25 363 VAL A N 1
ATOM 2684 C CA . VAL A 1 363 ? 28.525 13.412 -2.469 1.00 90.25 363 VAL A CA 1
ATOM 2685 C C . VAL A 1 363 ? 29.707 12.470 -2.715 1.00 90.25 363 VAL A C 1
ATOM 2687 O O . VAL A 1 363 ? 30.254 11.910 -1.770 1.00 90.25 363 VAL A O 1
ATOM 2690 N N . GLN A 1 364 ? 30.206 12.392 -3.951 1.00 83.69 364 GLN A N 1
ATOM 2691 C CA . GLN A 1 364 ? 31.402 11.610 -4.301 1.00 83.69 364 GLN A CA 1
ATOM 2692 C C . GLN A 1 364 ? 32.685 12.129 -3.634 1.00 83.69 364 GLN A C 1
ATOM 2694 O O . GLN A 1 364 ? 33.609 11.355 -3.399 1.00 83.69 364 GLN A O 1
ATOM 2699 N N . ALA A 1 365 ? 32.747 13.420 -3.297 1.00 85.25 365 ALA A N 1
ATOM 2700 C CA . ALA A 1 365 ? 33.833 14.014 -2.520 1.00 85.25 365 ALA A CA 1
ATOM 2701 C C . ALA A 1 365 ? 33.700 13.782 -0.998 1.00 85.25 365 ALA A C 1
ATOM 2703 O O . ALA A 1 365 ? 34.502 14.319 -0.233 1.00 85.25 365 ALA A O 1
ATOM 2704 N N . GLY A 1 366 ? 32.716 12.992 -0.549 1.00 88.62 366 GLY A N 1
ATOM 2705 C CA . GLY A 1 366 ? 32.515 12.637 0.857 1.00 88.62 366 GLY A CA 1
ATOM 2706 C C . GLY A 1 366 ? 31.592 13.584 1.628 1.00 88.62 366 GLY A C 1
ATOM 2707 O O . GLY A 1 366 ? 31.727 13.719 2.845 1.00 88.62 366 GLY A O 1
ATOM 2708 N N . MET A 1 367 ? 30.670 14.277 0.952 1.00 91.12 367 MET A N 1
ATOM 2709 C CA . MET A 1 367 ? 29.584 14.993 1.631 1.00 91.12 367 MET A CA 1
ATOM 2710 C C . MET A 1 367 ? 28.724 13.998 2.421 1.00 91.12 367 MET A C 1
ATOM 2712 O O . MET A 1 367 ? 28.389 12.933 1.920 1.00 91.12 367 MET A O 1
ATOM 2716 N N . THR A 1 368 ? 2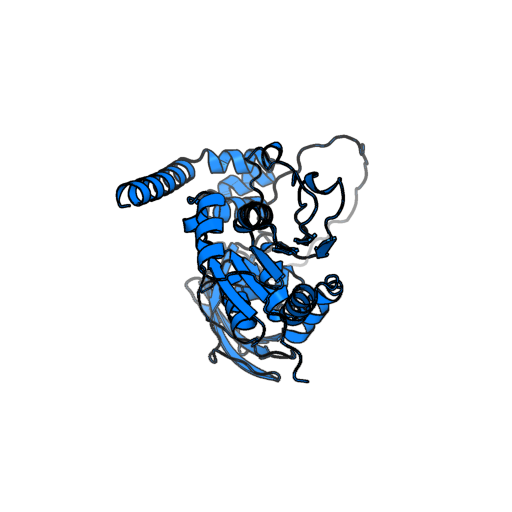8.379 14.346 3.658 1.00 92.62 368 THR A N 1
ATOM 2717 C CA . THR A 1 368 ? 27.538 13.529 4.546 1.00 92.62 368 THR A CA 1
ATOM 2718 C C . THR A 1 368 ? 26.058 13.796 4.288 1.00 92.62 368 THR A C 1
ATOM 2720 O O . THR A 1 368 ? 25.714 14.861 3.762 1.00 92.62 368 THR A O 1
ATOM 2723 N N . VAL A 1 369 ? 25.182 12.872 4.695 1.00 85.62 369 VAL A N 1
ATOM 2724 C CA . VAL A 1 369 ? 23.721 13.021 4.534 1.00 85.62 369 VAL A CA 1
ATOM 2725 C C . VAL A 1 369 ? 23.224 14.322 5.174 1.00 85.62 369 VAL A C 1
ATOM 2727 O O . VAL A 1 369 ? 22.541 15.099 4.514 1.00 85.62 369 VAL A O 1
ATOM 2730 N N . ASP A 1 370 ? 23.667 14.647 6.390 1.00 86.62 370 ASP A N 1
ATOM 2731 C CA . ASP A 1 370 ? 23.266 15.882 7.084 1.00 86.62 370 ASP A CA 1
ATOM 2732 C C . ASP A 1 370 ? 23.620 17.150 6.300 1.00 86.62 370 ASP A C 1
ATOM 2734 O O . ASP A 1 370 ? 22.825 18.083 6.190 1.00 86.62 370 ASP A O 1
ATOM 2738 N N . LYS A 1 371 ? 24.828 17.194 5.719 1.00 88.38 371 LYS A N 1
ATOM 2739 C CA . LYS A 1 371 ? 25.282 18.338 4.916 1.00 88.38 371 LYS A CA 1
ATOM 2740 C C . LYS A 1 371 ? 24.497 18.447 3.620 1.00 88.38 371 LYS A C 1
ATOM 2742 O O . LYS A 1 371 ? 24.252 19.558 3.155 1.00 88.38 371 LYS A O 1
ATOM 2747 N N . LEU A 1 372 ? 24.132 17.307 3.046 1.00 91.62 372 LEU A N 1
ATOM 2748 C CA . LEU A 1 372 ? 23.322 17.239 1.847 1.00 91.62 372 LEU A CA 1
ATOM 2749 C C . LEU A 1 372 ? 21.901 17.747 2.122 1.00 91.62 372 LEU A C 1
ATOM 2751 O O . LEU A 1 372 ? 21.456 18.675 1.453 1.00 91.62 372 LEU A O 1
ATOM 2755 N N . VAL A 1 373 ? 21.231 17.234 3.156 1.00 91.88 373 VAL A N 1
ATOM 2756 C CA . VAL A 1 373 ? 19.897 17.691 3.578 1.00 91.88 373 VAL A CA 1
ATOM 2757 C C . VAL A 1 373 ? 19.913 19.184 3.903 1.00 91.88 373 VAL A C 1
ATOM 2759 O O . VAL A 1 373 ? 19.089 19.934 3.381 1.00 91.88 373 VAL A O 1
ATOM 2762 N N . LEU A 1 374 ? 20.894 19.652 4.683 1.00 90.75 374 LEU A N 1
ATOM 2763 C CA . LEU A 1 374 ? 21.024 21.067 5.034 1.00 90.75 374 LEU A CA 1
ATOM 2764 C C . LEU A 1 374 ? 21.196 21.957 3.795 1.00 90.75 374 LEU A C 1
ATOM 2766 O O . LEU A 1 374 ? 20.609 23.040 3.730 1.00 90.75 374 LEU A O 1
ATOM 2770 N N . ALA A 1 375 ? 21.972 21.507 2.804 1.00 90.19 375 ALA A N 1
ATOM 2771 C CA . ALA A 1 375 ? 22.167 22.239 1.557 1.00 90.19 375 ALA A CA 1
ATOM 2772 C C . ALA A 1 375 ? 20.868 22.364 0.745 1.00 90.19 375 ALA A C 1
ATOM 2774 O O . ALA A 1 375 ? 20.649 23.398 0.118 1.00 90.19 375 ALA A O 1
ATOM 2775 N N . PHE A 1 376 ? 20.005 21.346 0.779 1.00 94.44 376 PHE A N 1
ATOM 2776 C CA . PHE A 1 376 ? 18.705 21.368 0.110 1.00 94.44 376 PHE A CA 1
ATOM 2777 C C . PHE A 1 376 ? 17.680 22.218 0.860 1.00 94.44 376 PHE A C 1
ATOM 2779 O O . PHE A 1 376 ? 17.028 23.050 0.240 1.00 94.44 376 PHE A O 1
ATOM 2786 N N . VAL A 1 377 ? 17.569 22.073 2.183 1.00 91.50 377 VAL A N 1
ATOM 2787 C CA . VAL A 1 377 ? 16.636 22.866 3.007 1.00 91.50 377 VAL A CA 1
ATOM 2788 C C . VAL A 1 377 ? 16.978 24.359 2.963 1.00 91.50 377 VAL A C 1
ATOM 2790 O O . VAL A 1 377 ? 16.084 25.200 2.964 1.00 91.50 377 VAL A O 1
ATOM 2793 N N . SER A 1 378 ? 18.267 24.695 2.863 1.00 90.38 378 SER A N 1
ATOM 2794 C CA . SER A 1 378 ? 18.737 26.084 2.775 1.00 90.38 378 SER A CA 1
ATOM 2795 C C . SER A 1 378 ? 18.691 26.663 1.355 1.00 90.38 378 SER A C 1
ATOM 2797 O O . SER A 1 378 ? 19.049 27.827 1.159 1.00 90.38 378 SER A O 1
ATOM 2799 N N . ALA A 1 379 ? 18.300 25.879 0.344 1.00 91.19 379 ALA A N 1
ATOM 2800 C CA . ALA A 1 379 ? 18.231 26.362 -1.029 1.00 91.19 379 ALA A CA 1
ATOM 2801 C C . ALA A 1 379 ? 17.087 27.387 -1.184 1.00 91.19 379 ALA A C 1
ATOM 2803 O O . ALA A 1 379 ? 15.997 27.160 -0.653 1.00 91.19 379 ALA A O 1
ATOM 2804 N N . PRO A 1 380 ? 17.268 28.473 -1.966 1.00 88.06 380 PRO A N 1
ATOM 2805 C CA . PRO A 1 380 ? 16.203 29.451 -2.217 1.00 88.06 380 PRO A CA 1
ATOM 2806 C C . PRO A 1 380 ? 14.902 28.823 -2.732 1.00 88.06 380 PRO A C 1
ATOM 2808 O O . PRO A 1 380 ? 13.815 29.301 -2.430 1.00 88.06 380 PRO A O 1
ATOM 2811 N N . GLU A 1 381 ? 15.019 27.728 -3.485 1.00 86.69 381 GLU A N 1
ATOM 2812 C CA . GLU A 1 381 ? 13.889 26.951 -3.990 1.00 86.69 381 GLU A CA 1
ATOM 2813 C C . GLU A 1 381 ? 13.100 26.256 -2.869 1.00 86.69 381 GLU A C 1
ATOM 2815 O O . GLU A 1 381 ? 11.872 26.331 -2.852 1.00 86.69 381 GLU A O 1
ATOM 2820 N N . ALA A 1 382 ? 13.784 25.629 -1.905 1.00 87.69 382 ALA A N 1
ATOM 2821 C CA . ALA A 1 382 ? 13.137 25.008 -0.750 1.00 87.69 382 ALA A CA 1
ATOM 2822 C C . ALA A 1 382 ? 12.451 26.059 0.129 1.00 87.69 382 ALA A C 1
ATOM 2824 O O . ALA A 1 382 ? 11.306 25.869 0.529 1.00 87.69 382 ALA A O 1
ATOM 2825 N N . ILE A 1 383 ? 13.110 27.200 0.358 1.00 89.25 383 ILE A N 1
ATOM 2826 C CA . ILE A 1 383 ? 12.541 28.330 1.106 1.00 89.25 383 ILE A CA 1
ATOM 2827 C C . ILE A 1 383 ? 11.264 28.831 0.419 1.00 89.25 383 ILE A C 1
ATOM 2829 O O . ILE A 1 383 ? 10.220 28.913 1.059 1.00 89.25 383 ILE A O 1
ATOM 2833 N N . ALA A 1 384 ? 11.306 29.074 -0.896 1.00 88.12 384 ALA A N 1
ATOM 2834 C CA . ALA A 1 384 ? 10.136 29.512 -1.657 1.00 88.12 384 ALA A CA 1
ATOM 2835 C C . ALA A 1 384 ? 8.986 28.491 -1.610 1.00 88.12 384 ALA A C 1
ATOM 2837 O O . ALA A 1 384 ? 7.819 28.870 -1.515 1.00 88.12 384 ALA A O 1
ATOM 2838 N N . ARG A 1 385 ? 9.305 27.191 -1.645 1.00 85.75 385 ARG A N 1
ATOM 2839 C CA . ARG A 1 385 ? 8.316 26.115 -1.520 1.00 85.75 385 ARG A CA 1
ATOM 2840 C C . ARG A 1 385 ? 7.687 26.080 -0.127 1.00 85.75 385 ARG A C 1
ATOM 2842 O O . ARG A 1 385 ? 6.465 25.992 -0.028 1.00 85.75 385 ARG A O 1
ATOM 2849 N N . PHE A 1 386 ? 8.485 26.152 0.935 1.00 88.62 386 PHE A N 1
ATOM 2850 C CA . PHE A 1 386 ? 7.969 26.163 2.305 1.00 88.62 386 PHE A CA 1
ATOM 2851 C C . PHE A 1 386 ? 7.146 27.421 2.599 1.00 88.62 386 PHE A C 1
ATOM 2853 O O . PHE A 1 386 ? 6.110 27.326 3.257 1.00 88.62 386 PHE A O 1
ATOM 2860 N N . ASP A 1 387 ? 7.534 28.573 2.053 1.00 87.69 387 ASP A N 1
ATOM 2861 C CA . ASP A 1 387 ? 6.757 29.808 2.164 1.00 87.69 387 ASP A CA 1
ATOM 2862 C C . ASP A 1 387 ? 5.426 29.720 1.404 1.00 87.69 387 ASP A C 1
ATOM 2864 O O . ASP A 1 387 ? 4.393 30.132 1.932 1.00 87.69 387 ASP A O 1
ATOM 2868 N N . ALA A 1 388 ? 5.412 29.129 0.204 1.00 82.56 388 ALA A N 1
ATOM 2869 C CA . ALA A 1 388 ? 4.178 28.897 -0.547 1.00 82.56 388 ALA A CA 1
ATOM 2870 C C . ALA A 1 388 ? 3.218 27.956 0.202 1.00 82.56 388 ALA A C 1
ATOM 2872 O O . ALA A 1 388 ? 2.025 28.238 0.288 1.00 82.56 388 ALA A O 1
ATOM 2873 N N . LEU A 1 389 ? 3.739 26.876 0.797 1.00 81.94 389 LEU A N 1
ATOM 2874 C CA . LEU A 1 389 ? 2.946 25.953 1.617 1.00 81.94 389 LEU A CA 1
ATOM 2875 C C . LEU A 1 389 ? 2.369 26.647 2.859 1.00 81.94 389 LEU A C 1
ATOM 2877 O O . LEU A 1 389 ? 1.191 26.474 3.161 1.00 81.94 389 LEU A O 1
ATOM 2881 N N . ARG A 1 390 ? 3.153 27.502 3.529 1.00 83.56 390 ARG A N 1
ATOM 2882 C CA . ARG A 1 390 ? 2.669 28.316 4.656 1.00 83.56 390 ARG A CA 1
ATOM 2883 C C . ARG A 1 390 ? 1.566 29.292 4.249 1.00 83.56 390 ARG A C 1
ATOM 2885 O O . ARG A 1 390 ? 0.611 29.469 4.996 1.00 83.56 390 ARG A O 1
ATOM 2892 N N . GLN A 1 391 ? 1.678 29.936 3.088 1.00 76.31 391 GLN A N 1
ATOM 2893 C CA . GLN A 1 391 ? 0.668 30.894 2.619 1.00 76.31 391 GLN A CA 1
ATOM 2894 C C . GLN A 1 391 ? -0.655 30.225 2.234 1.00 76.31 391 GLN A C 1
ATOM 2896 O O . GLN A 1 391 ? -1.708 30.807 2.485 1.00 76.31 391 GLN A O 1
ATOM 2901 N N . ILE A 1 392 ? -0.610 29.011 1.674 1.00 75.81 392 ILE A N 1
ATOM 2902 C CA . ILE A 1 392 ? -1.812 28.207 1.402 1.00 75.81 392 ILE A CA 1
ATOM 2903 C C . ILE A 1 392 ? -2.532 27.894 2.718 1.00 75.81 392 ILE A C 1
ATOM 2905 O O . ILE A 1 392 ? -3.725 28.153 2.837 1.00 75.81 392 ILE A O 1
ATOM 2909 N N . GLN A 1 393 ? -1.780 27.464 3.732 1.00 66.00 393 GLN A N 1
ATOM 2910 C CA . GLN A 1 393 ? -2.325 27.117 5.043 1.00 66.00 393 GLN A CA 1
ATOM 2911 C C . GLN A 1 393 ? -2.964 28.326 5.759 1.00 66.00 393 GLN A C 1
ATOM 2913 O O . GLN A 1 393 ? -4.050 28.219 6.316 1.00 66.00 393 GLN A O 1
ATOM 2918 N N . VAL A 1 394 ? -2.351 29.514 5.671 1.00 68.94 394 VAL A N 1
ATOM 2919 C CA . VAL A 1 394 ? -2.913 30.754 6.250 1.00 68.94 394 VAL A CA 1
ATOM 2920 C C . VAL A 1 394 ? -4.158 31.242 5.497 1.00 68.94 394 VAL A C 1
ATOM 2922 O O . VAL A 1 394 ? -5.048 31.836 6.106 1.00 68.94 394 VAL A O 1
ATOM 2925 N N . HIS A 1 395 ? -4.240 31.032 4.179 1.00 51.22 395 HIS A N 1
ATOM 2926 C CA . HIS A 1 395 ? -5.410 31.451 3.404 1.00 51.22 395 HIS A CA 1
ATOM 2927 C C . HIS A 1 395 ? -6.628 30.563 3.690 1.00 51.22 395 HIS A C 1
ATOM 2929 O O . HIS A 1 395 ? -7.736 31.086 3.812 1.00 51.22 395 HIS A O 1
ATOM 2935 N N . GLU A 1 396 ? -6.417 29.257 3.874 1.00 54.41 396 GLU A N 1
ATOM 2936 C CA . GLU A 1 396 ? -7.458 28.305 4.281 1.00 54.41 396 GLU A CA 1
ATOM 2937 C C . GLU A 1 396 ? -8.010 28.607 5.685 1.00 54.41 396 GLU A C 1
ATOM 2939 O O . GLU A 1 396 ? -9.225 28.561 5.882 1.00 54.41 396 GLU A O 1
ATOM 2944 N N . ASP A 1 397 ? -7.160 29.038 6.623 1.00 52.22 397 ASP A N 1
ATOM 2945 C CA . ASP A 1 397 ? -7.581 29.447 7.974 1.00 52.22 397 ASP A CA 1
ATOM 2946 C C . ASP A 1 397 ? -8.357 30.779 8.008 1.00 52.22 397 ASP A C 1
ATOM 2948 O O . ASP A 1 397 ? -9.119 31.023 8.939 1.00 52.22 397 ASP A O 1
ATOM 2952 N N . GLN A 1 398 ? -8.191 31.656 7.010 1.00 46.44 398 GLN A N 1
ATOM 2953 C CA . GLN A 1 398 ? -8.916 32.936 6.920 1.00 46.44 398 GLN A CA 1
ATOM 2954 C C . GLN A 1 398 ? -10.238 32.851 6.144 1.00 46.44 398 GLN A C 1
ATOM 2956 O O . GLN A 1 398 ? -11.013 33.810 6.157 1.00 46.44 398 GLN A O 1
ATOM 2961 N N . THR A 1 399 ? -10.482 31.747 5.428 1.00 50.16 399 THR A N 1
ATOM 2962 C CA . THR A 1 399 ? -11.741 31.510 4.698 1.00 50.16 399 THR A CA 1
ATOM 2963 C C . THR A 1 399 ? -12.712 30.569 5.418 1.00 50.16 399 THR A C 1
ATOM 2965 O O . THR A 1 399 ? -13.822 30.360 4.921 1.00 50.16 399 THR A O 1
ATOM 2968 N N . ARG A 1 400 ? -12.330 30.053 6.590 1.00 41.31 400 ARG A N 1
ATOM 2969 C CA . ARG A 1 400 ? -13.227 29.458 7.590 1.00 41.31 400 ARG A CA 1
ATOM 2970 C C . ARG A 1 400 ? -13.653 30.506 8.612 1.00 41.31 400 ARG A C 1
ATOM 2972 O O . ARG A 1 400 ? -14.802 30.378 9.093 1.00 41.31 400 ARG A O 1
#

InterPro domains:
  IPR025282 Domain of unknown function DUF4214 [PF13946] (340-386)
  IPR029058 Alpha/Beta hydrolase fold [G3DSA:3.40.50.1820] (29-135)

Radius of gyration: 25.34 Å; chains: 1; bounding box: 81×50×69 Å

Secondary structure (DSSP, 8-state):
--PPPPPEEEEEE--S-TTTSSHHHHHHHHHTSTTEEEEEE-GGGGGS-HHHHHHHHHHHSSS-SEEEEEEETTHHHHHHHHHHHTT-SEEEEES----TTS-GGGS---SSTTSEEEEEE-SSPP-GGGGSS--EEEE-SS-HHHHHHHHHHHT-HHHHHHHHHHTPPPP--TTHHHHHHHHT-EEEEE-S--EE-TTSEEEEEEEEEE-SSS-EEBS-SSSS-EEEEEEEEETT-SS--EEEEE--SSSEE-TT-EEEEEEEEEPPSS--SSEEEEEEEEETTTEEGGGGT---EEEEE---------PPPP-----------S---PPPBPPHHHHHHHIIIIISSPPPHHHHHHHHHHHHTT-BHHHHHHHHHTSHHHHHHHHHHHHHHHHHHH--

pLDDT: mean 80.0, std 17.43, range [26.56, 98.12]

Foldseek 3Di:
DPPDQQAEEEEEEADQDCCQDLNNVLQVLQVPDPSYDYDYHYPVCVVPDLLVVLVVVCVVDPPHSFYEFEAEACRQLVSVNNCLNNVGQEYEYAAYHDDPPDDPVPSPDSPDPRYQYEYEHEPPDPPPPPVDDRYNYDYYPDHSLCRSVLCVQLVLSVQQVVCVRVVHDRDDCHCSLVSSCQQQAKDKAFPDDWDADPQQKIKTKIKMWRQHQHKQAAQPDDFQRKWKKKFKDFPVGPDTAKMWTWHFPDRIAHNGGMTIIMTIIRHDPDPGFKMKMKIAIDGPPGGTVVVVVHDIDIDIDGDDDPDDDDDDDDDDDDDDDDDDDDPDPDADQDDLVLLQVLCCPQLVDGDDPVRSVVVVVVSVVRHHSVNSNVVSCPDPSSVVVVVVVVVVVVVVVVVD

=== Feature glossary ===
Legend for the data blocks above and below:

— What the protein is —

Sequence gives the chain of amino acids in standard one-letter code (A=alanine, C=cysteine, …, Y=tyrosine), read N→C. It is the only feature that is directly encoded by the gene; all structural features are derived from the folded form of this sequence.

The annotation block draws on four external resources. InterPro: which protein families and domains the sequence belongs to. GO: standardized terms for what the protein does, what process it participates in, and where in the cell it acts. CATH: which structural fold it has in the CATH hierarchy. Organism: the species of origin.

— Where its atoms are —

Atomic coordinates in PDBx/mmCIF format — the same representation the Protein Data Bank distributes. Each line of the _atom_site loop places one backbone atom in Cartesian space (units: ångströms, origin: arbitrary).

Six rendered views show the 3D structure from the faces of a cube — i.e. along ±x, ±y, ±z. Rendering representation is drawn randomly per protein from cartoon (secondary-structure ribbons), sticks (backbone bonds), or molecular surface; coloring is either N→C rainbow (blue at the N-terminus through red at the C-terminus) or one color per chain.

— Local backbone conformation —

DSSP 8-state secondary structure assigns each residue one of H (α-helix), G (3₁₀-helix), I (π-helix), E (extended β-strand), B (isolated β-bridge), T (hydrogen-bonded turn), S (bend), or '-' (coil). The assignment is computed from backbone hydrogen-bond geometry via the Kabsch–Sander algorithm.

P-SEA three-state annotation labels each residue as helix, strand, or coil based purely on the geometry of the Cα trace. It serves as a fallback when the full backbone (and thus DSSP) is unavailable.

φ (phi) and ψ (psi) are the two rotatable backbone dihedrals per residue: φ is the C(i-1)–N–Cα–C torsion, ψ is the N–Cα–C–N(i+1) torsion, both in degrees on (−180°, 180°]. α-helical residues cluster near (−60°, −45°); β-strand residues near (−120°, +130°). A Ramachandran plot is simply a scatter of (φ, ψ) for every residue.

— Global shape and packing —

Radius of gyration (Rg) is the root-mean-square distance of Cα atoms from their centroid — a single number for overall size and compactness. A globular domain of N residues has Rg ≈ 2.2·N^0.38 Å; an extended or disordered chain has a much larger Rg. The Cα contact count is the number of residue pairs whose Cα atoms are within 8 Å and are more than four positions apart in sequence — a standard proxy for tertiary packing density. The bounding box is the smallest axis-aligned box enclosing all Cα atoms.

Accessible surface area quantifies burial. A residue with SASA near zero is packed into the hydrophobic core; one with SASA >100 Å² sits on the surface. Computed here via the Shrake–Rupley numerical algorithm with a 1.4 Å probe.

The contact map is a binary N×N matrix image: pixel (i, j) is dark where Cα_i and Cα_j are within 8 Å and |i−j|>4. Because the |i−j|>4 filter removes local helical contacts, off-diagonal stripes parallel to the main diagonal indicate parallel β-sheets; stripes perpendicular to it indicate antiparallel β-sheets. The Ramachandran plot scatters every residue's (φ, ψ) pair against the sterically allowed regions. The PAE heatmap renders the predicted-aligned-error matrix.

— Structural neighborhood —

A 3Di character summarizes, for each residue, the relative orientation of the Cα frame of its nearest spatial neighbor. Because it encodes fold topology rather than chemistry, 3Di alignments detect remote structural similarity that sequence alignment misses.

Structural nearest neighbors (via Foldseek easy-search vs the PDB). Reported per hit: target PDB id, E-value, and alignment TM-score. A TM-score above ~0.5 is the conventional threshold for 'same fold'.

— Confidence and disorder —

For AlphaFold models, the B-factor field carries pLDDT — the model's own estimate of local accuracy on a 0–100 scale. Regions with pLDDT<50 should be treated as essentially unmodeled; they often correspond to intrinsically disordered segments.

B-factor (Debye–Waller factor) reflects atomic displacement in the crystal lattice. It is an experimental observable (units Å²), not a prediction; low values mean the atom is pinned down, high values mean it moves or is heterogeneous across the crystal.

Predicted Aligned Error (PAE) is an AlphaFold confidence matrix: entry (i, j) is the expected error in the position of residue j, in ångströms, when the prediction is superimposed on the true structure at residue i. Low PAE within a block of residues means that block is internally rigid and well-predicted; high PAE between two blocks means their relative placement is uncertain even if each block individually is confident.